Protein AF-0000000075026461 (afdb_homodimer)

Radius of gyration: 33.78 Å; Cα contacts (8 Å, |Δi|>4): 461; chains: 2; bounding box: 53×105×86 Å

Nearest PDB structures (foldseek):
  4apf-assembly1_A-2  TM=8.286E-01  e=4.156E-04  Homo sapiens
  8h37-assembly1_N  TM=7.147E-01  e=1.241E-04  Homo sapiens
  8h37-assembly1_P  TM=7.151E-01  e=2.217E-04  Homo sapiens
  8h37-assembly1_A  TM=6.969E-01  e=3.263E-04  Homo sapiens
  8h3r-assembly1_B  TM=7.555E-01  e=1.204E-03  Homo sapiens

Foldseek 3Di:
DPQCVVQVVVVPVVSNVVVLVVCLVPDALQCLLVQLQVCVVSVPVVSNVSSLVRCLVVVPSNLPHPSNLVHALVSLLVNLQALSHDDDLLVVVVSLLVSLQSVCVVVVHPDDLVSSLVRNPCVVLSRQLLQDAPVSCVVGVLPSSNDDPVLSVLSNQQRPDPPRDDHSHDNDHRDPPPDPPPCPVVPPPPVPDDDPDDDDDPDPPDD/DPQCVVQVVVVPVVSNVVVLVVCLVVDALQCLLVQLQVCVVSVPVVSNVSSLVRCLVVVVNNLPHPSNLVHALVSLLVNLQALSHDDDLLVVVVSLLVSLQSVCVVVVHDDDLVSSLVRNPCVVLSRQLLQDAPVSCVVGVLPSSNDDPVLSVLSNQQRPDPPRDDHSHDNDHRDPPPPPPPCPVVPPPPPDDDDPDDDDDDPPPDD

Secondary structure (DSSP, 8-state):
-HHHHHHHHTT-HHHHHHHHHHHHHT--GGGHHHHHHHHHHTT-HHHHHHHHHHHHHTHHHHHHSGGGGGS-HHHHHHHHT-S---S-HHHHHHHHHHHHHHHHHHTT----HHHHHHHHGGGGGGS-GGGS-HHHHHHTHHHHS-S-HHHHHHHHHHHHSSSPPP-SS--S-S-------------S-------------------/-HHHHHHHHTT-HHHHHHHHHHHHHT--GGGHHHHHHHHHHTT-HHHHHHHHHHHHHTHHHHHHSGGGGGS-HHHHHHHHT-S---S-HHHHHHHHHHHHHHHHHHTT----HHHHHHHHGGGGGGS-GGGS-HHHHHHTHHHHS-S-HHHHHHHHHHHHSSSPPP-SS--S-S-------------TT------------------

Solvent-accessible surface area (backbone atoms only — not comparable to full-atom values): 23707 Å² total; per-residue (Å²): 120,62,60,57,51,53,21,54,74,60,67,33,64,71,47,36,52,51,38,53,50,51,51,59,72,66,62,40,38,60,46,21,50,49,50,28,51,48,18,61,74,68,70,31,66,66,58,27,51,51,23,52,51,43,32,32,77,33,28,62,55,22,60,70,23,78,35,42,47,72,53,51,72,69,57,50,39,59,56,50,68,45,40,55,47,61,67,57,52,60,58,52,49,52,51,52,51,51,27,24,49,46,46,26,54,75,69,74,40,73,84,40,42,68,47,34,38,59,72,38,50,73,50,59,58,51,47,35,65,74,70,39,52,68,56,51,37,43,68,38,59,62,67,57,56,54,56,53,48,60,57,44,43,47,52,50,37,33,71,58,33,84,79,58,52,87,67,93,49,46,69,73,79,47,52,81,65,82,70,76,76,79,70,69,71,74,69,64,78,63,73,79,72,84,76,85,78,85,81,87,83,81,81,78,78,80,126,122,61,60,58,51,52,21,53,74,61,67,34,64,69,48,36,52,50,39,52,51,52,51,60,72,67,61,41,39,60,47,23,49,50,50,28,51,50,18,60,75,68,70,32,64,68,59,26,50,50,24,52,52,44,32,31,77,32,28,62,54,22,61,70,22,78,35,42,48,71,53,51,69,68,58,49,38,59,58,50,67,46,41,56,48,62,68,56,52,61,58,51,49,53,51,50,51,52,28,24,50,45,45,26,54,75,68,74,40,74,86,41,43,68,47,33,37,59,74,40,52,72,50,61,58,50,46,35,65,73,70,40,54,68,56,52,37,42,68,38,59,62,64,57,56,53,56,52,47,62,57,43,42,48,51,51,34,32,72,58,34,85,79,57,53,86,68,96,48,47,69,73,80,47,53,80,65,80,70,75,74,78,70,69,72,70,70,62,77,66,67,74,81,76,76,85,78,86,80,88,82,81,81,79,76,82,126

InterPro domains:
  IPR011333 SKP1/BTB/POZ domain superfamily [G3DSA:3.30.710.10] (1-55)
  IPR011705 BTB/Kelch-associated [PF07707] (35-135)
  IPR011705 BTB/Kelch-associated [SM00875] (32-140)
  IPR038648 PHR domain superfamily [G3DSA:2.60.120.820] (168-206)

Structure (mmCIF, N/CA/C/O backbone):
data_AF-0000000075026461-model_v1
#
loop_
_entity.id
_entity.type
_entity.pdbx_description
1 polymer 'BTB/POZ domain-containing protein 1'
#
loop_
_atom_site.group_PDB
_atom_site.id
_atom_site.type_symbol
_atom_site.label_atom_id
_atom_site.label_alt_id
_atom_site.label_comp_id
_atom_site.label_asym_id
_atom_site.label_entity_id
_atom_site.label_seq_id
_atom_site.pdbx_PDB_ins_code
_atom_site.Cartn_x
_atom_site.Cartn_y
_atom_site.Cartn_z
_atom_site.occupancy
_atom_site.B_iso_or_equiv
_atom_site.auth_seq_id
_atom_site.auth_comp_id
_atom_site.auth_asym_id
_atom_site.auth_atom_id
_atom_site.pdbx_PDB_model_num
ATOM 1 N N . MET A 1 1 ? 8.914 41.125 18.234 1 38.5 1 MET A N 1
ATOM 2 C CA . MET A 1 1 ? 8.891 40.094 19.281 1 38.5 1 MET A CA 1
ATOM 3 C C . MET A 1 1 ? 8.852 40.719 20.672 1 38.5 1 MET A C 1
ATOM 5 O O . MET A 1 1 ? 8.117 40.281 21.547 1 38.5 1 MET A O 1
ATOM 9 N N . THR A 1 2 ? 9.547 41.844 20.594 1 46.84 2 THR A N 1
ATOM 10 C CA . THR A 1 2 ? 9.906 42.469 21.875 1 46.84 2 THR A CA 1
ATOM 11 C C . THR A 1 2 ? 8.711 43.219 22.453 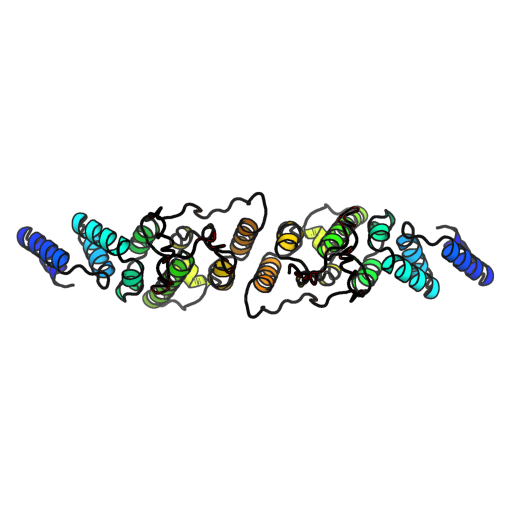1 46.84 2 THR A C 1
ATOM 13 O O . THR A 1 2 ? 8.609 43.375 23.688 1 46.84 2 THR A O 1
ATOM 16 N N . THR A 1 3 ? 7.875 43.469 21.469 1 51.62 3 THR A N 1
ATOM 17 C CA . THR A 1 3 ? 6.957 44.5 21.969 1 51.62 3 THR A CA 1
ATOM 18 C C . THR A 1 3 ? 5.895 43.875 22.875 1 51.62 3 THR A C 1
ATOM 20 O O . THR A 1 3 ? 5.586 44.406 23.938 1 51.62 3 THR A O 1
ATOM 23 N N . LEU A 1 4 ? 5.391 42.719 22.516 1 53.72 4 LEU A N 1
ATOM 24 C CA . LEU A 1 4 ? 4.312 42.188 23.328 1 53.72 4 LEU A CA 1
ATOM 25 C C . LEU A 1 4 ? 4.855 41.656 24.656 1 53.72 4 LEU A C 1
ATOM 27 O O . LEU A 1 4 ? 4.227 41.844 25.703 1 53.72 4 LEU A O 1
ATOM 31 N N . TYR A 1 5 ? 6.078 41.188 24.578 1 53.22 5 TYR A N 1
ATOM 32 C CA . TYR A 1 5 ? 6.715 40.719 25.812 1 53.22 5 TYR A CA 1
ATOM 33 C C . TYR A 1 5 ? 6.895 41.875 26.797 1 53.22 5 TYR A C 1
ATOM 35 O O . TYR A 1 5 ? 6.605 41.719 27.984 1 53.22 5 TYR A O 1
ATOM 43 N N . THR A 1 6 ? 7.379 42.844 26.219 1 51.94 6 THR A N 1
ATOM 44 C CA . THR A 1 6 ? 7.656 44 27.094 1 51.94 6 THR A CA 1
ATOM 45 C C . THR A 1 6 ? 6.367 44.562 27.672 1 51.94 6 THR A C 1
ATOM 47 O O . THR A 1 6 ? 6.332 44.969 28.828 1 51.94 6 THR A O 1
ATOM 50 N N . ALA A 1 7 ? 5.375 44.531 26.875 1 51.88 7 ALA A N 1
ATOM 51 C CA . ALA A 1 7 ? 4.109 45.094 27.344 1 51.88 7 ALA A CA 1
ATOM 52 C C . ALA A 1 7 ? 3.477 44.219 28.422 1 51.88 7 ALA A C 1
ATOM 54 O O . ALA A 1 7 ? 2.889 44.75 29.375 1 51.88 7 ALA A O 1
ATOM 55 N N . LYS A 1 8 ? 3.602 42.938 28.312 1 55.69 8 LYS A N 1
ATOM 56 C CA . LYS A 1 8 ? 3.045 42.031 29.328 1 55.69 8 LYS A CA 1
ATOM 57 C C . LYS A 1 8 ? 3.912 42.031 30.578 1 55.69 8 LYS A C 1
ATOM 59 O O . LYS A 1 8 ? 3.393 41.969 31.703 1 55.69 8 LYS A O 1
ATOM 64 N N . LYS A 1 9 ? 5.215 42.062 30.375 1 51.88 9 LYS A N 1
ATOM 65 C CA . LYS A 1 9 ? 6.094 42.062 31.547 1 51.88 9 LYS A CA 1
ATOM 66 C C . LYS A 1 9 ? 5.777 43.25 32.469 1 51.88 9 LYS A C 1
ATOM 68 O O . LYS A 1 9 ? 5.809 43.125 33.688 1 51.88 9 LYS A O 1
ATOM 73 N N . TYR A 1 10 ? 5.438 44.219 31.812 1 54.53 10 TYR A N 1
ATOM 74 C CA . TYR A 1 10 ? 5.234 45.375 32.688 1 54.53 10 TYR A CA 1
ATOM 75 C C . TYR A 1 10 ? 3.754 45.594 32.969 1 54.53 10 TYR A C 1
ATOM 77 O O . TYR A 1 10 ? 3.369 46.625 33.562 1 54.53 10 TYR A O 1
ATOM 85 N N . ALA A 1 11 ? 2.959 44.469 32.781 1 54 11 ALA A N 1
ATOM 86 C CA . ALA A 1 11 ? 1.57 44.438 33.25 1 54 11 ALA A CA 1
ATOM 87 C C . ALA A 1 11 ? 0.865 45.75 32.969 1 54 11 ALA A C 1
ATOM 89 O O . ALA A 1 11 ? 0.147 46.281 33.844 1 54 11 ALA A O 1
ATOM 90 N N . VAL A 1 12 ? 1.382 46.406 32.062 1 56.22 12 VAL A N 1
ATOM 91 C CA . VAL A 1 12 ? 0.63 47.656 31.812 1 56.22 12 VAL A CA 1
ATOM 92 C C . VAL A 1 12 ? -0.451 47.406 30.766 1 56.22 12 VAL A C 1
ATOM 94 O O . VAL A 1 12 ? -0.154 47.281 29.578 1 56.22 12 VAL A O 1
ATOM 97 N N . PRO A 1 13 ? -1.669 47.156 31.266 1 60.06 13 PRO A N 1
ATOM 98 C CA . PRO A 1 13 ? -2.807 46.781 30.422 1 60.06 13 PRO A CA 1
ATOM 99 C C . PRO A 1 13 ? -2.924 47.688 29.188 1 60.06 13 PRO A C 1
ATOM 101 O O . PRO A 1 13 ? -3.23 47.188 28.094 1 60.06 13 PRO A O 1
ATOM 104 N N . ALA A 1 14 ? -2.715 48.969 29.438 1 62.19 14 ALA A N 1
ATOM 105 C CA . ALA A 1 14 ? -2.844 49.906 28.328 1 62.19 14 ALA A CA 1
ATOM 106 C C . ALA A 1 14 ? -1.801 49.625 27.25 1 62.19 14 ALA A C 1
ATOM 108 O O . ALA A 1 14 ? -2.1 49.688 26.062 1 62.19 14 ALA A O 1
ATOM 109 N N . LEU A 1 15 ? -0.64 49.219 27.656 1 62.28 15 LEU A N 1
ATOM 110 C CA . LEU A 1 15 ? 0.425 48.938 26.703 1 62.28 15 LEU A CA 1
ATOM 111 C C . LEU A 1 15 ? 0.16 47.625 25.969 1 62.28 15 LEU A C 1
ATOM 113 O O . LEU A 1 15 ? 0.442 47.5 24.781 1 62.28 15 LEU A O 1
ATOM 117 N N . GLU A 1 16 ? -0.492 46.781 26.766 1 66.19 16 GLU A N 1
ATOM 118 C CA . GLU A 1 16 ? -0.853 45.531 26.156 1 66.19 16 GLU A CA 1
ATOM 119 C C . GLU A 1 16 ? -1.879 45.719 25.047 1 66.19 16 GLU A C 1
ATOM 121 O O . GLU A 1 16 ? -1.756 45.125 23.969 1 66.19 16 GLU A O 1
ATOM 126 N N . ALA A 1 17 ? -2.809 46.531 25.391 1 70.62 17 ALA A N 1
ATOM 127 C CA . ALA A 1 17 ? -3.859 46.781 24.406 1 70.62 17 ALA A CA 1
ATOM 128 C C . ALA A 1 17 ? -3.291 47.469 23.156 1 70.62 17 ALA A C 1
ATOM 130 O O . ALA A 1 17 ? -3.688 47.125 22.031 1 70.62 17 ALA A O 1
ATOM 131 N N . HIS A 1 18 ? -2.396 48.375 23.406 1 75.5 18 HIS A N 1
ATOM 132 C CA . HIS A 1 18 ? -1.781 49.062 22.266 1 75.5 18 HIS A CA 1
ATOM 133 C C . HIS A 1 18 ? -0.932 48.094 21.438 1 75.5 18 HIS A C 1
ATOM 135 O O . HIS A 1 18 ? -0.903 48.188 20.219 1 75.5 18 HIS A O 1
ATOM 141 N N . CYS A 1 19 ? -0.307 47.188 22.125 1 73.25 19 CYS A N 1
ATOM 142 C CA . CYS A 1 19 ? 0.52 46.219 21.406 1 73.25 19 CYS A CA 1
ATOM 143 C C . CYS A 1 19 ? -0.338 45.312 20.562 1 73.25 19 CYS A C 1
ATOM 145 O O . CYS A 1 19 ? -0.016 45.031 19.406 1 73.25 19 CYS A O 1
ATOM 147 N N . VAL A 1 20 ? -1.406 44.875 21.156 1 77.75 20 VAL A N 1
ATOM 148 C CA . VAL A 1 20 ? -2.318 43.969 20.438 1 77.75 20 VAL A CA 1
ATOM 149 C C . VAL A 1 20 ? -2.898 44.688 19.219 1 77.75 20 VAL A C 1
ATOM 151 O O . VAL A 1 20 ? -3.021 44.125 18.141 1 77.75 20 VAL A O 1
ATOM 154 N N . GLU A 1 21 ? -3.166 45.938 19.406 1 79.06 21 GLU A N 1
ATOM 155 C CA . GLU A 1 21 ? -3.689 46.75 18.312 1 79.06 21 GLU A CA 1
ATOM 156 C C . GLU A 1 21 ? -2.648 46.906 17.203 1 79.06 21 GLU A C 1
ATOM 158 O O . GLU A 1 21 ? -2.975 46.844 16.016 1 79.06 21 GLU A O 1
ATOM 163 N N . PHE A 1 22 ? -1.485 47.188 17.656 1 77.75 22 PHE A N 1
ATOM 164 C CA . PHE A 1 22 ? -0.405 47.344 16.688 1 77.75 22 PHE A CA 1
ATOM 165 C C . PHE A 1 22 ? -0.201 46.031 15.906 1 77.75 22 PHE A C 1
ATOM 167 O O . PHE A 1 22 ? -0.095 46.062 14.68 1 77.75 22 PHE A O 1
ATOM 174 N N . LEU A 1 23 ? -0.16 44.969 16.609 1 80.5 23 LEU A N 1
ATOM 175 C CA . LEU A 1 23 ? 0.076 43.656 15.992 1 80.5 23 LEU A CA 1
ATOM 176 C C . LEU A 1 23 ? -1.069 43.281 15.055 1 80.5 23 LEU A C 1
ATOM 178 O O . LEU A 1 23 ? -0.841 42.75 13.984 1 80.5 23 LEU A O 1
ATOM 182 N N . THR A 1 24 ? -2.221 43.688 15.391 1 82 24 THR A N 1
ATOM 183 C CA . THR A 1 24 ? -3.395 43.406 14.57 1 82 24 THR A CA 1
ATOM 184 C C . THR A 1 24 ? -3.34 44.156 13.266 1 82 24 THR A C 1
ATOM 186 O O . THR A 1 24 ? -3.693 43.656 12.203 1 82 24 THR A O 1
ATOM 189 N N . LYS A 1 25 ? -2.795 45.375 13.375 1 86.12 25 LYS A N 1
ATOM 190 C CA . LYS A 1 25 ? -2.713 46.219 12.195 1 86.12 25 LYS A CA 1
ATOM 191 C C . LYS A 1 25 ? -1.649 45.719 11.227 1 86.12 25 LYS A C 1
ATOM 193 O O . LYS A 1 25 ? -1.73 45.969 10.023 1 86.12 25 LYS A O 1
ATOM 198 N N . HIS A 1 26 ? -0.71 45.031 11.68 1 89.38 26 HIS A N 1
ATOM 199 C CA . HIS A 1 26 ? 0.407 44.594 10.844 1 89.38 26 HIS A CA 1
ATOM 200 C C . HIS A 1 26 ? 0.315 43.094 10.539 1 89.38 26 HIS A C 1
ATOM 202 O O . HIS A 1 26 ? 1.262 42.5 10.008 1 89.38 26 HIS A O 1
ATOM 208 N N . LEU A 1 27 ? -0.777 42.531 10.898 1 92.62 27 LEU A N 1
ATOM 209 C CA . LEU A 1 27 ? -0.976 41.094 10.672 1 92.62 27 LEU A CA 1
ATOM 210 C C . LEU A 1 27 ? -1.108 40.781 9.188 1 92.62 27 LEU A C 1
ATOM 212 O O . LEU A 1 27 ? -1.891 41.438 8.484 1 92.62 27 LEU A O 1
ATOM 216 N N . ARG A 1 28 ? -0.197 39.969 8.688 1 93.88 28 ARG A N 1
ATOM 217 C CA . ARG A 1 28 ? -0.165 39.469 7.32 1 93.88 28 ARG A CA 1
ATOM 218 C C . ARG A 1 28 ? 0.025 37.938 7.297 1 93.88 28 ARG A C 1
ATOM 220 O O . ARG A 1 28 ? 0.338 37.344 8.32 1 93.88 28 ARG A O 1
ATOM 227 N N . ALA A 1 29 ? -0.161 37.438 6.176 1 94.81 29 ALA A N 1
ATOM 228 C CA . ALA A 1 29 ? -0.023 36 6.027 1 94.81 29 ALA A CA 1
ATOM 229 C C . ALA A 1 29 ? 1.386 35.531 6.398 1 94.81 29 ALA A C 1
ATOM 231 O O . ALA A 1 29 ? 1.562 34.469 7.012 1 94.81 29 ALA A O 1
ATOM 232 N N . ASP A 1 30 ? 2.373 36.25 6.086 1 95.19 30 ASP A N 1
ATOM 233 C CA . ASP A 1 30 ? 3.762 35.844 6.234 1 95.19 30 ASP A CA 1
ATOM 234 C C . ASP A 1 30 ? 4.219 35.969 7.688 1 95.19 30 ASP A C 1
ATOM 236 O O . ASP A 1 30 ? 5.262 35.406 8.062 1 95.19 30 ASP A O 1
ATOM 240 N N . ASN A 1 31 ? 3.451 36.688 8.508 1 94.69 31 ASN A N 1
ATOM 241 C CA . ASN A 1 31 ? 3.848 36.812 9.914 1 94.69 31 ASN A CA 1
ATOM 242 C C . ASN A 1 31 ? 2.785 36.219 10.836 1 94.69 31 ASN A C 1
ATOM 244 O O . ASN A 1 31 ? 2.895 36.312 12.062 1 94.69 31 ASN A O 1
ATOM 248 N N . ALA A 1 32 ? 1.819 35.625 10.312 1 96.25 32 ALA A N 1
ATOM 249 C CA . ALA A 1 32 ? 0.659 35.156 11.062 1 96.25 32 ALA A CA 1
ATOM 250 C C . ALA A 1 32 ? 1.058 34.062 12.07 1 96.25 32 ALA A C 1
ATOM 252 O O . ALA A 1 32 ? 0.605 34.094 13.219 1 96.25 32 ALA A O 1
ATOM 253 N N . PHE A 1 33 ? 1.897 33.156 11.711 1 96.81 33 PHE A N 1
ATOM 254 C CA . PHE A 1 33 ? 2.295 32.094 12.625 1 96.81 33 PHE A CA 1
ATOM 255 C C . PHE A 1 33 ? 3.137 32.625 13.766 1 96.81 33 PHE A C 1
ATOM 257 O O . PHE A 1 33 ? 3.02 32.188 14.906 1 96.81 33 PHE A O 1
ATOM 264 N N . MET A 1 34 ? 3.982 33.625 13.492 1 93.44 34 MET A N 1
ATOM 265 C CA . MET A 1 34 ? 4.773 34.281 14.539 1 93.44 34 MET A CA 1
ATOM 266 C C . MET A 1 34 ? 3.869 34.938 15.562 1 93.44 34 MET A C 1
ATOM 268 O O . MET A 1 34 ? 4.043 34.781 16.766 1 93.44 34 MET A O 1
ATOM 272 N N . LEU A 1 35 ? 2.926 35.656 15.062 1 93.69 35 LEU A N 1
ATOM 273 C CA . LEU A 1 35 ? 2.004 36.375 15.93 1 93.69 35 LEU A CA 1
ATOM 274 C C . LEU A 1 35 ? 1.093 35.406 16.688 1 93.69 35 LEU A C 1
ATOM 276 O O . LEU A 1 35 ? 0.725 35.656 17.828 1 93.69 35 LEU A O 1
ATOM 280 N N . LEU A 1 36 ? 0.705 34.312 16.031 1 94.62 36 LEU A N 1
ATOM 281 C CA . LEU A 1 36 ? -0.092 33.281 16.703 1 94.62 36 LEU A CA 1
ATOM 282 C C . LEU A 1 36 ? 0.655 32.719 17.891 1 94.62 36 LEU A C 1
ATOM 284 O O . LEU A 1 36 ? 0.08 32.562 18.969 1 94.62 36 LEU A O 1
ATOM 288 N N . THR A 1 37 ? 1.922 32.438 17.688 1 92.69 37 THR A N 1
ATOM 289 C CA . THR A 1 37 ? 2.748 31.922 18.766 1 92.69 37 THR A CA 1
ATOM 290 C C . THR A 1 37 ? 2.797 32.906 19.922 1 92.69 37 THR A C 1
ATOM 292 O O . THR A 1 37 ? 2.641 32.531 21.094 1 92.69 37 THR A O 1
ATOM 295 N N . GLN A 1 38 ? 2.963 34.188 19.609 1 87.44 38 GLN A N 1
ATOM 296 C CA . GLN A 1 38 ? 3.01 35.219 20.625 1 87.44 38 GLN A CA 1
ATOM 297 C C . GLN A 1 38 ? 1.666 35.344 21.328 1 87.44 38 GLN A C 1
ATOM 299 O O . GLN A 1 38 ? 1.619 35.5 22.547 1 87.44 38 GLN A O 1
ATOM 304 N N . ALA A 1 39 ? 0.664 35.312 20.562 1 90.56 39 ALA A N 1
ATOM 305 C CA . ALA A 1 39 ? -0.678 35.438 21.125 1 90.56 39 ALA A CA 1
ATOM 306 C C . ALA A 1 39 ? -0.96 34.281 22.109 1 90.56 39 ALA A C 1
ATOM 308 O O . ALA A 1 39 ? -1.572 34.531 23.172 1 90.56 39 ALA A O 1
ATOM 309 N N . ARG A 1 40 ? -0.529 33.062 21.781 1 90.19 40 ARG A N 1
ATOM 310 C CA . ARG A 1 40 ? -0.738 31.922 22.641 1 90.19 40 ARG A CA 1
ATOM 311 C C . ARG A 1 40 ? 0.157 31.984 23.875 1 90.19 40 ARG A C 1
ATOM 313 O O . ARG A 1 40 ? -0.276 31.672 24.984 1 90.19 40 ARG A O 1
ATOM 320 N N . LEU A 1 41 ? 1.388 32.469 23.719 1 85.31 41 LEU A N 1
ATOM 321 C CA . LEU A 1 41 ? 2.338 32.594 24.812 1 85.31 41 LEU A CA 1
ATOM 322 C C . LEU A 1 41 ? 1.863 33.625 25.828 1 85.31 41 LEU A C 1
ATOM 324 O O . LEU A 1 41 ? 2.037 33.438 27.031 1 85.31 41 LEU A O 1
ATOM 328 N N . PHE A 1 42 ? 1.202 34.656 25.359 1 82.31 42 PHE A N 1
ATOM 329 C CA . PHE A 1 42 ? 0.815 35.75 26.234 1 82.31 42 PHE A CA 1
ATOM 330 C C . PHE A 1 42 ? -0.671 35.688 26.562 1 82.31 42 PHE A C 1
ATOM 332 O O . PHE A 1 42 ? -1.235 36.625 27.109 1 82.31 42 PHE A O 1
ATOM 339 N N . ASP A 1 43 ? -1.336 34.562 26.156 1 87.25 43 ASP A N 1
ATOM 340 C CA . ASP A 1 43 ? -2.736 34.312 26.484 1 87.25 43 ASP A CA 1
ATOM 341 C C . ASP A 1 43 ? -3.629 35.469 25.969 1 87.25 43 ASP A C 1
ATOM 343 O O . ASP A 1 43 ? -4.395 36.031 26.734 1 87.25 43 ASP A O 1
ATOM 347 N N . GLU A 1 44 ? -3.385 35.781 24.734 1 87 44 GLU A N 1
ATOM 348 C CA . GLU A 1 44 ? -4.215 36.75 24.031 1 87 44 GLU A CA 1
ATOM 349 C C . GLU A 1 44 ? -5.133 36.062 23.031 1 87 44 GLU A C 1
ATOM 351 O O . GLU A 1 44 ? -4.828 36 21.828 1 87 44 GLU A O 1
ATOM 356 N N . PRO A 1 45 ? -6.305 35.656 23.484 1 90.94 45 PRO A N 1
ATOM 357 C CA . PRO A 1 45 ? -7.18 34.844 22.641 1 90.94 45 PRO A CA 1
ATOM 358 C C . PRO A 1 45 ? -7.707 35.594 21.438 1 90.94 45 PRO A C 1
ATOM 360 O O . PRO A 1 45 ? -7.906 35 20.375 1 90.94 45 PRO A O 1
ATOM 363 N N . GLN A 1 46 ? -7.938 36.844 21.578 1 89.94 46 GLN A N 1
ATOM 364 C CA . GLN A 1 46 ? -8.469 37.625 20.453 1 89.94 46 GLN A CA 1
ATOM 365 C C . GLN A 1 46 ? -7.445 37.719 19.328 1 89.94 46 GLN A C 1
ATOM 367 O O . GLN A 1 46 ? -7.797 37.562 18.156 1 89.94 46 GLN A O 1
ATOM 372 N N . LEU A 1 47 ? -6.266 38.062 19.688 1 90.31 47 LEU A N 1
ATOM 373 C CA . LEU A 1 47 ? -5.199 38.125 18.688 1 90.31 47 LEU A CA 1
ATOM 374 C C . LEU A 1 47 ? -4.984 36.75 18.047 1 90.31 47 LEU A C 1
ATOM 376 O O . LEU A 1 47 ? -4.773 36.656 16.844 1 90.31 47 LEU A O 1
ATOM 380 N N . ALA A 1 48 ? -5.02 35.719 18.891 1 94.62 48 ALA A N 1
ATOM 381 C CA . ALA A 1 48 ? -4.863 34.344 18.375 1 94.62 48 ALA A CA 1
ATOM 382 C C . ALA A 1 48 ? -5.93 34.031 17.344 1 94.62 48 ALA A C 1
ATOM 384 O O . ALA A 1 48 ? -5.633 33.469 16.297 1 94.62 48 ALA A O 1
ATOM 385 N N . SER A 1 49 ? -7.102 34.375 17.656 1 94.81 49 SER A N 1
ATOM 386 C CA . SER A 1 49 ? -8.211 34.125 16.75 1 94.81 49 SER A CA 1
ATOM 387 C C . SER A 1 49 ? -8.023 34.875 15.43 1 94.81 49 SER A C 1
ATOM 389 O O . SER A 1 49 ? -8.305 34.312 14.359 1 94.81 49 SER A O 1
ATOM 391 N N . LEU A 1 50 ? -7.543 36.094 15.523 1 93.81 50 LEU A N 1
ATOM 392 C CA . LEU A 1 50 ? -7.293 36.875 14.32 1 93.81 50 LEU A CA 1
ATOM 393 C C . LEU A 1 50 ? -6.199 36.219 13.477 1 93.81 50 LEU A C 1
ATOM 395 O O . LEU A 1 50 ? -6.281 36.219 12.25 1 93.81 50 LEU A O 1
ATOM 399 N N . CYS A 1 51 ? -5.207 35.75 14.102 1 96.06 51 CYS A N 1
ATOM 400 C CA . CYS A 1 51 ? -4.125 35.094 13.391 1 96.06 51 CYS A CA 1
ATOM 401 C C . CYS A 1 51 ? -4.625 33.844 12.68 1 96.06 51 CYS A C 1
ATOM 403 O O . CYS A 1 51 ? -4.305 33.594 11.516 1 96.06 51 CYS A O 1
ATOM 405 N N . LEU A 1 52 ? -5.434 33.031 13.359 1 96.06 52 LEU A N 1
ATOM 406 C CA . LEU A 1 52 ? -5.984 31.812 12.781 1 96.06 52 LEU A CA 1
ATOM 407 C C . LEU A 1 52 ? -6.883 32.125 11.594 1 96.06 52 LEU A C 1
ATOM 409 O O . LEU A 1 52 ? -6.844 31.438 10.578 1 96.06 52 LEU A O 1
ATOM 413 N N . ASP A 1 53 ? -7.645 33.156 11.688 1 94.62 53 ASP A N 1
ATOM 414 C CA . ASP A 1 53 ? -8.492 33.594 10.586 1 94.62 53 ASP A CA 1
ATOM 415 C C . ASP A 1 53 ? -7.66 34 9.367 1 94.62 53 ASP A C 1
ATOM 417 O O . ASP A 1 53 ? -8.031 33.719 8.234 1 94.62 53 ASP A O 1
ATOM 421 N N . THR A 1 54 ? -6.617 34.719 9.641 1 95.69 54 THR A N 1
ATOM 422 C CA . THR A 1 54 ? -5.727 35.125 8.562 1 95.69 54 THR A CA 1
ATOM 423 C C . THR A 1 54 ? -5.086 33.938 7.895 1 95.69 54 THR A C 1
ATOM 425 O O . THR A 1 54 ? -4.938 33.875 6.672 1 95.69 54 THR A O 1
ATOM 428 N N . ILE A 1 55 ? -4.719 32.938 8.656 1 96.44 55 ILE A N 1
ATOM 429 C CA . ILE A 1 55 ? -4.125 31.719 8.148 1 96.44 55 ILE A CA 1
ATOM 430 C C . ILE A 1 55 ? -5.141 30.969 7.273 1 96.44 55 ILE A C 1
ATOM 432 O O . ILE A 1 55 ? -4.797 30.469 6.203 1 96.44 55 ILE A O 1
ATOM 436 N N . ASP A 1 56 ? -6.375 30.938 7.688 1 95.38 56 ASP A N 1
ATOM 437 C CA . ASP A 1 56 ? -7.434 30.297 6.906 1 95.38 56 ASP A CA 1
ATOM 438 C C . ASP A 1 56 ? -7.582 30.969 5.539 1 95.38 56 ASP A C 1
ATOM 440 O O . ASP A 1 56 ? -7.75 30.297 4.527 1 95.38 56 ASP A O 1
ATOM 444 N N . LYS A 1 57 ? -7.547 32.281 5.508 1 93.31 57 LYS A N 1
ATOM 445 C CA . LYS A 1 57 ? -7.77 33.062 4.297 1 93.31 57 LYS A CA 1
ATOM 446 C C . LYS A 1 57 ? -6.59 32.938 3.334 1 93.31 57 LYS A C 1
ATOM 448 O O . LYS A 1 57 ? -6.766 33 2.115 1 93.31 57 LYS A O 1
ATOM 453 N N . SER A 1 58 ? -5.43 32.781 3.881 1 95.75 58 SER A N 1
ATOM 454 C CA . SER A 1 58 ? -4.203 32.719 3.094 1 95.75 58 SER A CA 1
ATOM 455 C C . SER A 1 58 ? -3.322 31.562 3.547 1 95.75 58 SER A C 1
ATOM 457 O O . SER A 1 58 ? -2.137 31.75 3.826 1 95.75 58 SER A O 1
ATOM 459 N N . THR A 1 59 ? -3.9 30.406 3.51 1 96.31 59 THR A N 1
ATOM 460 C CA . THR A 1 59 ? -3.275 29.219 4.098 1 96.31 59 THR A CA 1
ATOM 461 C C . THR A 1 59 ? -1.933 28.938 3.436 1 96.31 59 THR A C 1
ATOM 463 O O . THR A 1 59 ? -0.918 28.766 4.117 1 96.31 59 THR A O 1
ATOM 466 N N . MET A 1 60 ? -1.91 28.953 2.123 1 95.44 60 MET A N 1
ATOM 467 C CA . MET A 1 60 ? -0.712 28.578 1.379 1 95.44 60 MET A CA 1
ATOM 468 C C . MET A 1 60 ? 0.442 29.516 1.685 1 95.44 60 MET A C 1
ATOM 470 O O . MET A 1 60 ? 1.564 29.078 1.938 1 95.44 60 MET A O 1
ATOM 474 N N . ASP A 1 61 ? 0.148 30.781 1.715 1 96.5 61 ASP A N 1
ATOM 475 C CA . ASP A 1 61 ? 1.161 31.797 1.995 1 96.5 61 ASP A CA 1
ATOM 476 C C . ASP A 1 61 ? 1.67 31.688 3.43 1 96.5 61 ASP A C 1
ATOM 478 O O . ASP A 1 61 ? 2.869 31.812 3.682 1 96.5 61 ASP A O 1
ATOM 482 N N . ALA A 1 62 ? 0.782 31.484 4.305 1 97.31 62 ALA A N 1
ATOM 483 C CA . ALA A 1 62 ? 1.143 31.406 5.719 1 97.31 62 ALA A CA 1
ATOM 484 C C . ALA A 1 62 ? 2.035 30.188 5.98 1 97.31 62 ALA A C 1
ATOM 486 O O . ALA A 1 62 ? 3.055 30.297 6.664 1 97.31 62 ALA A O 1
ATOM 487 N N . ILE A 1 63 ? 1.702 29.078 5.375 1 97.12 63 ILE A N 1
ATOM 488 C CA . ILE A 1 63 ? 2.402 27.828 5.594 1 97.12 63 ILE A CA 1
ATOM 489 C C . ILE A 1 63 ? 3.775 27.875 4.922 1 97.12 63 ILE A C 1
ATOM 491 O O . ILE A 1 63 ? 4.738 27.281 5.422 1 97.12 63 ILE A O 1
ATOM 495 N N . SER A 1 64 ? 3.877 28.578 3.912 1 96.75 64 SER A N 1
ATOM 496 C CA . SER A 1 64 ? 5.137 28.688 3.182 1 96.75 64 SER A CA 1
ATOM 497 C C . SER A 1 64 ? 6.078 29.688 3.85 1 96.75 64 SER A C 1
ATOM 499 O O . SER A 1 64 ? 7.273 29.719 3.543 1 96.75 64 SER A O 1
ATOM 501 N N . ALA A 1 65 ? 5.543 30.469 4.691 1 95.5 65 ALA A N 1
ATOM 502 C CA . ALA A 1 65 ? 6.344 31.5 5.371 1 95.5 65 ALA A CA 1
ATOM 503 C C . ALA A 1 65 ? 7.289 30.859 6.387 1 95.5 65 ALA A C 1
ATOM 505 O O . ALA A 1 65 ? 7.035 29.75 6.875 1 95.5 65 ALA A O 1
ATOM 506 N N . GLU A 1 66 ? 8.344 31.531 6.781 1 91.5 66 GLU A N 1
ATOM 507 C CA . GLU A 1 66 ? 9.391 31.016 7.668 1 91.5 66 GLU A CA 1
ATOM 508 C C . GLU A 1 66 ? 8.852 30.766 9.07 1 91.5 66 GLU A C 1
ATOM 510 O O . GLU A 1 66 ? 9.32 29.859 9.766 1 91.5 66 GLU A O 1
ATOM 515 N N . GLY A 1 67 ? 7.879 31.453 9.438 1 94.38 67 GLY A N 1
ATOM 516 C CA . GLY A 1 67 ? 7.359 31.359 10.789 1 94.38 67 GLY A CA 1
ATOM 517 C C . GLY A 1 67 ? 6.656 30.047 11.07 1 94.38 67 GLY A C 1
ATOM 518 O O . GLY A 1 67 ? 6.477 29.672 12.234 1 94.38 67 GLY A O 1
ATOM 519 N N . PHE A 1 68 ? 6.34 29.312 10.062 1 97.5 68 PHE A N 1
ATOM 520 C CA . PHE A 1 68 ? 5.574 28.078 10.227 1 97.5 68 PHE A CA 1
ATOM 521 C C . PHE A 1 68 ? 6.395 27.031 10.969 1 97.5 68 PHE A C 1
ATOM 523 O O . PHE A 1 68 ? 5.898 26.391 11.898 1 97.5 68 PHE A O 1
ATOM 530 N N . THR A 1 69 ? 7.602 26.828 10.594 1 97.56 69 THR A N 1
ATOM 531 C CA . THR A 1 69 ? 8.422 25.75 11.141 1 97.56 69 THR A CA 1
ATOM 532 C C . THR A 1 69 ? 8.859 26.078 12.562 1 97.56 69 THR A C 1
ATOM 534 O O . THR A 1 69 ? 9.375 25.203 13.273 1 97.56 69 THR A O 1
ATOM 537 N N . ASP A 1 70 ? 8.547 27.312 13.086 1 96.06 70 ASP A N 1
ATOM 538 C CA . ASP A 1 70 ? 9.016 27.734 14.406 1 96.06 70 ASP A CA 1
ATOM 539 C C . ASP A 1 70 ? 7.957 27.5 15.477 1 96.06 70 ASP A C 1
ATOM 541 O O . ASP A 1 70 ? 8.219 27.656 16.672 1 96.06 70 ASP A O 1
ATOM 545 N N . ILE A 1 71 ? 6.871 27.062 15.039 1 96.62 71 ILE A N 1
ATOM 546 C CA . ILE A 1 71 ? 5.789 26.922 16.016 1 96.62 71 ILE A CA 1
ATOM 547 C C . ILE A 1 71 ? 5.961 25.625 16.797 1 96.62 71 ILE A C 1
ATOM 549 O O . ILE A 1 71 ? 6.672 24.719 16.359 1 96.62 71 ILE A O 1
ATOM 553 N N . ASP A 1 72 ? 5.355 25.641 17.969 1 95.88 72 ASP A N 1
ATOM 554 C CA . ASP A 1 72 ? 5.43 24.438 18.766 1 95.88 72 ASP A CA 1
ATOM 555 C C . ASP A 1 72 ? 4.363 23.422 18.344 1 95.88 72 ASP A C 1
ATOM 557 O O . ASP A 1 72 ? 3.502 23.734 17.516 1 95.88 72 ASP A O 1
ATOM 561 N N . ILE A 1 73 ? 4.441 22.25 18.906 1 97.44 73 ILE A N 1
ATOM 562 C CA . ILE A 1 73 ? 3.609 21.125 18.484 1 97.44 73 ILE A CA 1
ATOM 563 C C . ILE A 1 73 ? 2.146 21.422 18.812 1 97.44 73 ILE A C 1
ATOM 565 O O . ILE A 1 73 ? 1.249 21.047 18.047 1 97.44 73 ILE A O 1
ATOM 569 N N . ASP A 1 74 ? 1.921 22.094 19.922 1 96.19 74 ASP A N 1
ATOM 570 C CA . ASP A 1 74 ? 0.545 22.406 20.297 1 96.19 74 ASP A CA 1
ATOM 571 C C . ASP A 1 74 ? -0.095 23.359 19.297 1 96.19 74 ASP A C 1
ATOM 573 O O . ASP A 1 74 ? -1.264 23.203 18.938 1 96.19 74 ASP A O 1
ATOM 577 N N . THR A 1 75 ? 0.685 24.344 18.922 1 96.25 75 THR A N 1
ATOM 578 C CA . THR A 1 75 ? 0.199 25.297 17.938 1 96.25 75 THR A CA 1
ATOM 579 C C . THR A 1 75 ? -0.028 24.609 16.594 1 96.25 75 THR A C 1
ATOM 581 O O . THR A 1 75 ? -1.024 24.859 15.914 1 96.25 75 THR A O 1
ATOM 584 N N . LEU A 1 76 ? 0.905 23.734 16.203 1 97.88 76 LEU A N 1
ATOM 585 C CA . LEU A 1 76 ? 0.752 22.969 14.977 1 97.88 76 LEU A CA 1
ATOM 586 C C . LEU A 1 76 ? -0.548 22.172 14.984 1 97.88 76 LEU A C 1
ATOM 588 O O . LEU A 1 76 ? -1.316 22.219 14.023 1 97.88 76 LEU A O 1
ATOM 592 N N . CYS A 1 77 ? -0.807 21.516 16.047 1 97.5 77 CYS A N 1
ATOM 593 C CA . CYS A 1 77 ? -2.014 20.703 16.156 1 97.5 77 CYS A CA 1
ATOM 594 C C . CYS A 1 77 ? -3.264 21.578 16.078 1 97.5 77 CYS A C 1
ATOM 596 O O . CYS A 1 77 ? -4.246 21.188 15.438 1 97.5 77 CYS A O 1
ATOM 598 N N . ALA A 1 78 ? -3.201 22.719 16.719 1 94.5 78 ALA A N 1
ATOM 599 C CA . ALA A 1 78 ? -4.34 23.625 16.688 1 94.5 78 ALA A CA 1
ATOM 600 C C . ALA A 1 78 ? -4.66 24.047 15.25 1 94.5 78 ALA A C 1
ATOM 602 O O . ALA A 1 78 ? -5.832 24.156 14.883 1 94.5 78 ALA A O 1
ATOM 603 N N . VAL A 1 79 ? -3.637 24.25 14.508 1 96.62 79 VAL A N 1
ATOM 604 C CA . VAL A 1 79 ? -3.797 24.656 13.117 1 96.62 79 VAL A CA 1
ATOM 605 C C . VAL A 1 79 ? -4.344 23.484 12.297 1 96.62 79 VAL A C 1
ATOM 607 O O . VAL A 1 79 ? -5.285 23.656 11.516 1 96.62 79 VAL A O 1
ATOM 610 N N . LEU A 1 80 ? -3.791 22.266 12.492 1 97.38 80 LEU A N 1
ATOM 611 C CA . LEU A 1 80 ? -4.16 21.094 11.703 1 97.38 80 LEU A CA 1
ATOM 612 C C . LEU A 1 80 ? -5.594 20.672 12 1 97.38 80 LEU A C 1
ATOM 614 O O . LEU A 1 80 ? -6.25 20.062 11.156 1 97.38 80 LEU A O 1
ATOM 618 N N . GLU A 1 81 ? -6.117 21.016 13.125 1 96.25 81 GLU A N 1
ATOM 619 C CA . GLU A 1 81 ? -7.469 20.656 13.523 1 96.25 81 GLU A CA 1
ATOM 620 C C . GLU A 1 81 ? -8.516 21.516 12.82 1 96.25 81 GLU A C 1
ATOM 622 O O . GLU A 1 81 ? -9.703 21.188 12.836 1 96.25 81 GLU A O 1
ATOM 627 N N . ARG A 1 82 ? -8.078 22.547 12.297 1 95.5 82 ARG A N 1
ATOM 628 C CA . ARG A 1 82 ? -9.016 23.484 11.68 1 95.5 82 ARG A CA 1
ATOM 629 C C . ARG A 1 82 ? -9.625 22.875 10.414 1 95.5 82 ARG A C 1
ATOM 631 O O . ARG A 1 82 ? -8.914 22.297 9.594 1 95.5 82 ARG A O 1
ATOM 638 N N . ASP A 1 83 ? -10.875 23.062 10.188 1 95.69 83 ASP A N 1
ATOM 639 C CA . ASP A 1 83 ? -11.57 22.594 8.992 1 95.69 83 ASP A CA 1
ATOM 640 C C . ASP A 1 83 ? -11.555 23.656 7.898 1 95.69 83 ASP A C 1
ATOM 642 O O . ASP A 1 83 ? -12.016 23.422 6.781 1 95.69 83 ASP A O 1
ATOM 646 N N . THR A 1 84 ? -10.945 24.844 8.172 1 93.94 84 THR A N 1
ATOM 647 C CA . THR A 1 84 ? -11.086 26 7.301 1 93.94 84 THR A CA 1
ATOM 648 C C . THR A 1 84 ? -9.812 26.234 6.492 1 93.94 84 THR A C 1
ATOM 650 O O . THR A 1 84 ? -9.734 27.172 5.703 1 93.94 84 THR A O 1
ATOM 653 N N . LEU A 1 85 ? -8.867 25.328 6.73 1 95.44 85 LEU A N 1
ATOM 654 C CA . LEU A 1 85 ? -7.648 25.469 5.949 1 95.44 85 LEU A CA 1
ATOM 655 C C . LEU A 1 85 ? -7.926 25.266 4.465 1 95.44 85 LEU A C 1
ATOM 657 O O . LEU A 1 85 ? -8.617 24.312 4.086 1 95.44 85 LEU A O 1
ATOM 661 N N . SER A 1 86 ? -7.461 26.156 3.643 1 92.81 86 SER A N 1
ATOM 662 C CA . SER A 1 86 ? -7.629 26.062 2.195 1 92.81 86 SER A CA 1
ATOM 663 C C . SER A 1 86 ? -6.379 25.5 1.528 1 92.81 86 SER A C 1
ATOM 665 O O . SER A 1 86 ? -5.695 26.203 0.785 1 92.81 86 SER A O 1
ATOM 667 N N . ILE A 1 87 ? -6.109 24.266 1.688 1 94.5 87 ILE A N 1
ATOM 668 C CA . ILE A 1 87 ? -4.918 23.594 1.177 1 94.5 87 ILE A CA 1
ATOM 669 C C . ILE A 1 87 ? -5.219 22.125 0.946 1 94.5 87 ILE A C 1
ATOM 671 O O . ILE A 1 87 ? -6 21.516 1.684 1 94.5 87 ILE A O 1
ATOM 675 N N . ARG A 1 88 ? -4.605 21.547 -0.104 1 95 88 ARG A N 1
ATOM 676 C CA . ARG A 1 88 ? -4.695 20.094 -0.306 1 95 88 ARG A CA 1
ATOM 677 C C . ARG A 1 88 ? -3.939 19.344 0.785 1 95 88 ARG A C 1
ATOM 679 O O . ARG A 1 88 ? -2.865 19.781 1.214 1 95 88 ARG A O 1
ATOM 686 N N . GLU A 1 89 ? -4.457 18.234 1.1 1 97.19 89 GLU A N 1
ATOM 687 C CA . GLU A 1 89 ? -3.871 17.469 2.193 1 97.19 89 GLU A CA 1
ATOM 688 C C . GLU A 1 89 ? -2.451 17.016 1.856 1 97.19 89 GLU A C 1
ATOM 690 O O . GLU A 1 89 ? -1.6 16.922 2.742 1 97.19 89 GLU A O 1
ATOM 695 N N . SER A 1 90 ? -2.221 16.734 0.576 1 97.5 90 SER A N 1
ATOM 696 C CA . SER A 1 90 ? -0.881 16.328 0.166 1 97.5 90 SER A CA 1
ATOM 697 C C . SER A 1 90 ? 0.131 17.453 0.404 1 97.5 90 SER A C 1
ATOM 699 O O . SER A 1 90 ? 1.247 17.203 0.862 1 97.5 90 SER A O 1
ATOM 701 N N . ARG A 1 91 ? -0.23 18.688 0.162 1 97.31 91 ARG A N 1
ATOM 702 C CA . ARG A 1 91 ? 0.639 19.828 0.392 1 97.31 91 ARG A CA 1
ATOM 703 C C . ARG A 1 91 ? 0.814 20.094 1.884 1 97.31 91 ARG A C 1
ATOM 705 O O . ARG A 1 91 ? 1.908 20.438 2.334 1 97.31 91 ARG A O 1
ATOM 712 N N . LEU A 1 92 ? -0.302 20 2.527 1 97.69 92 LEU A N 1
ATOM 713 C CA . LEU A 1 92 ? -0.249 20.156 3.977 1 97.69 92 LEU A CA 1
ATOM 714 C C . LEU A 1 92 ? 0.729 19.156 4.594 1 97.69 92 LEU A C 1
ATOM 716 O O . LEU A 1 92 ? 1.502 19.516 5.488 1 97.69 92 LEU A O 1
ATOM 720 N N . PHE A 1 93 ? 0.704 17.906 4.098 1 98.38 93 PHE A N 1
A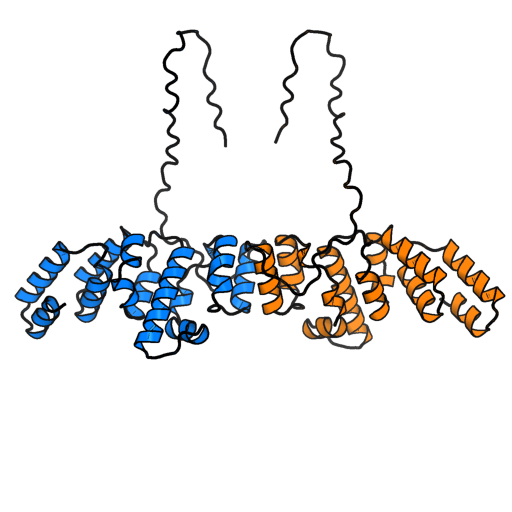TOM 721 C CA . PHE A 1 93 ? 1.623 16.875 4.578 1 98.38 93 PHE A CA 1
ATOM 722 C C . PHE A 1 93 ? 3.07 17.297 4.348 1 98.38 93 PHE A C 1
ATOM 724 O O . PHE A 1 93 ? 3.916 17.141 5.23 1 98.38 93 PHE A O 1
ATOM 731 N N . GLY A 1 94 ? 3.328 17.828 3.229 1 98 94 GLY A N 1
ATOM 732 C CA . GLY A 1 94 ? 4.668 18.312 2.949 1 98 94 GLY A CA 1
ATOM 733 C C . GLY A 1 94 ? 5.137 19.375 3.936 1 98 94 GLY A C 1
ATOM 734 O O . GLY A 1 94 ? 6.285 19.344 4.383 1 98 94 GLY A O 1
ATOM 735 N N . ALA A 1 95 ? 4.301 20.25 4.234 1 98 95 ALA A N 1
ATOM 736 C CA . ALA A 1 95 ? 4.621 21.312 5.184 1 98 95 ALA A CA 1
ATOM 737 C C . ALA A 1 95 ? 4.883 20.734 6.574 1 98 95 ALA A C 1
ATOM 739 O O . ALA A 1 95 ? 5.809 21.172 7.266 1 98 95 ALA A O 1
ATOM 740 N N . VAL A 1 96 ? 4.105 19.766 6.91 1 98.31 96 VAL A N 1
ATOM 741 C CA . VAL A 1 96 ? 4.227 19.141 8.219 1 98.31 96 VAL A CA 1
ATOM 742 C C . VAL A 1 96 ? 5.559 18.391 8.305 1 98.31 96 VAL A C 1
ATOM 744 O O . VAL A 1 96 ? 6.203 18.375 9.359 1 98.31 96 VAL A O 1
ATOM 747 N N . VAL A 1 97 ? 5.941 17.781 7.227 1 98.25 97 VAL A N 1
ATOM 748 C CA . VAL A 1 97 ? 7.23 17.094 7.191 1 98.25 97 VAL A CA 1
ATOM 749 C C . VAL A 1 97 ? 8.359 18.109 7.359 1 98.25 97 VAL A C 1
ATOM 751 O O . VAL A 1 97 ? 9.328 17.859 8.078 1 98.25 97 VAL A O 1
ATOM 754 N N . ARG A 1 98 ? 8.203 19.266 6.738 1 97.81 98 ARG A N 1
ATOM 755 C CA . ARG A 1 98 ? 9.172 20.344 6.914 1 97.81 98 ARG A CA 1
ATOM 756 C C . ARG A 1 98 ? 9.25 20.781 8.367 1 97.81 98 ARG A C 1
ATOM 758 O O . ARG A 1 98 ? 10.336 21.031 8.898 1 97.81 98 ARG A O 1
ATOM 765 N N . TRP A 1 99 ? 8.148 20.922 8.922 1 98.38 99 TRP A N 1
ATOM 766 C CA . TRP A 1 99 ? 8.086 21.281 10.336 1 98.38 99 TRP A CA 1
ATOM 767 C C . TRP A 1 99 ? 8.805 20.234 11.188 1 98.38 99 TRP A C 1
ATOM 769 O O . TRP A 1 99 ? 9.562 20.594 12.102 1 98.38 99 TRP A O 1
ATOM 779 N N . ALA A 1 100 ? 8.625 18.938 10.914 1 98.5 100 ALA A N 1
ATOM 780 C CA . ALA A 1 100 ? 9.234 17.859 11.672 1 98.5 100 ALA A CA 1
ATOM 781 C C . ALA A 1 100 ? 10.758 17.891 11.547 1 98.5 100 ALA A C 1
ATOM 783 O O . ALA A 1 100 ? 11.477 17.656 12.523 1 98.5 100 ALA A O 1
ATOM 784 N N . GLU A 1 101 ? 11.203 18.188 10.383 1 98.12 101 GLU A N 1
ATOM 785 C CA . GLU A 1 101 ? 12.641 18.297 10.172 1 98.12 101 GLU A CA 1
ATOM 786 C C . GLU A 1 101 ? 13.234 19.438 11.016 1 98.12 101 GLU A C 1
ATOM 788 O O . GLU A 1 101 ? 14.266 19.25 11.656 1 98.12 101 GLU A O 1
ATOM 793 N N . ALA A 1 102 ? 12.594 20.562 11.008 1 98 102 ALA A N 1
ATOM 794 C CA . ALA A 1 102 ? 13.039 21.703 11.797 1 98 102 ALA A CA 1
ATOM 795 C C . ALA A 1 102 ? 12.992 21.406 13.289 1 98 102 ALA A C 1
ATOM 797 O O . ALA A 1 102 ? 13.891 21.797 14.039 1 98 102 ALA A O 1
ATOM 798 N N . GLU A 1 103 ? 11.961 20.672 13.703 1 98.06 103 GLU A N 1
ATOM 799 C CA . GLU A 1 103 ? 11.805 20.312 15.109 1 98.06 103 GLU A CA 1
ATOM 800 C C . GLU A 1 103 ? 12.906 19.359 15.555 1 98.06 103 GLU A C 1
ATOM 802 O O . GLU A 1 103 ? 13.422 19.469 16.672 1 98.06 103 GLU A O 1
ATOM 807 N N . CYS A 1 104 ? 13.211 18.391 14.688 1 98.38 104 CYS A N 1
ATOM 808 C CA . CYS A 1 104 ? 14.32 17.5 14.992 1 98.38 104 CYS A CA 1
ATOM 809 C C . CYS A 1 104 ? 15.609 18.281 15.188 1 98.38 104 CYS A C 1
ATOM 811 O O . CYS A 1 104 ? 16.359 18.031 16.141 1 98.38 104 CYS A O 1
ATOM 813 N N . GLN A 1 105 ? 15.844 19.281 14.352 1 97.81 105 GLN A N 1
ATOM 814 C CA . GLN A 1 105 ? 17.031 20.109 14.469 1 97.81 105 GLN A CA 1
ATOM 815 C C . GLN A 1 105 ? 17 20.922 15.773 1 97.81 105 GLN A C 1
ATOM 817 O O . GLN A 1 105 ? 18.016 21.016 16.453 1 97.81 105 GLN A O 1
ATOM 822 N N . ARG A 1 106 ? 15.898 21.422 16.094 1 96.88 106 ARG A N 1
ATOM 823 C CA . ARG A 1 106 ? 15.734 22.219 17.312 1 96.88 106 ARG A CA 1
ATOM 824 C C . ARG A 1 106 ? 16.016 21.375 18.562 1 96.88 106 ARG A C 1
ATOM 826 O O . ARG A 1 106 ? 16.578 21.875 19.531 1 96.88 106 ARG A O 1
ATOM 833 N N . GLN A 1 107 ? 15.695 20.109 18.453 1 97.38 107 GLN A N 1
ATOM 834 C CA . GLN A 1 107 ? 15.891 19.203 19.578 1 97.38 107 GLN A CA 1
ATOM 835 C C . GLN A 1 107 ? 17.234 18.484 19.469 1 97.38 107 GLN A C 1
ATOM 837 O O . GLN A 1 107 ? 17.531 17.594 20.281 1 97.38 107 GLN A O 1
ATOM 842 N N . GLN A 1 108 ? 18.078 18.766 18.469 1 97.5 108 GLN A N 1
ATOM 843 C CA . GLN A 1 108 ? 19.391 18.156 18.25 1 97.5 108 GLN A CA 1
ATOM 844 C C . GLN A 1 108 ? 19.266 16.656 18.016 1 97.5 108 GLN A C 1
ATOM 846 O O . GLN A 1 108 ? 20.047 15.875 18.578 1 97.5 108 GLN A O 1
ATOM 851 N N . LEU A 1 109 ? 18.234 16.312 17.359 1 97.81 109 LEU A N 1
ATOM 852 C CA . LEU A 1 109 ? 18.031 14.922 16.938 1 97.81 109 LEU A CA 1
ATOM 853 C C . LEU A 1 109 ? 18.406 14.734 15.477 1 97.81 109 LEU A C 1
ATOM 855 O O . LEU A 1 109 ? 18.172 15.625 14.648 1 97.81 109 LEU A O 1
ATOM 859 N N . PRO A 1 110 ? 19.047 13.562 15.172 1 98 110 PRO A N 1
ATOM 860 C CA . PRO A 1 110 ? 19.234 13.281 13.742 1 98 110 PRO A CA 1
ATOM 861 C C . PRO A 1 110 ? 17.922 13.258 12.961 1 98 110 PRO A C 1
ATOM 863 O O . PRO A 1 110 ? 16.906 12.773 13.469 1 98 110 PRO A O 1
ATOM 866 N N . VAL A 1 111 ? 18 13.781 11.828 1 97.5 111 VAL A N 1
ATOM 867 C CA . VAL A 1 111 ? 16.812 13.82 10.992 1 97.5 111 VAL A CA 1
ATOM 868 C C . VAL A 1 111 ? 16.594 12.461 10.344 1 97.5 111 VAL A C 1
ATOM 870 O O . VAL A 1 111 ? 17.094 12.195 9.25 1 97.5 111 VAL A O 1
ATOM 873 N N . THR A 1 112 ? 15.898 11.562 10.953 1 97.44 112 THR A N 1
ATOM 874 C CA . THR A 1 112 ? 15.523 10.242 10.477 1 97.44 112 THR A CA 1
ATOM 875 C C . THR A 1 112 ? 14 10.102 10.414 1 97.44 112 THR A C 1
ATOM 877 O O . THR A 1 112 ? 13.273 10.914 10.992 1 97.44 112 THR A O 1
ATOM 880 N N . PHE A 1 113 ? 13.555 9.148 9.68 1 95.88 113 PHE A N 1
ATOM 881 C CA . PHE A 1 113 ? 12.125 8.914 9.562 1 95.88 113 PHE A CA 1
ATOM 882 C C . PHE A 1 113 ? 11.508 8.656 10.938 1 95.88 113 PHE A C 1
ATOM 884 O O . PHE A 1 113 ? 10.43 9.164 11.242 1 95.88 113 PHE A O 1
ATOM 891 N N . GLY A 1 114 ? 12.227 7.867 11.688 1 96.56 114 GLY A N 1
ATOM 892 C CA . GLY A 1 114 ? 11.75 7.551 13.023 1 96.56 114 GLY A CA 1
ATOM 893 C C . GLY A 1 114 ? 11.625 8.773 13.922 1 96.56 114 GLY A C 1
ATOM 894 O O . GLY A 1 114 ? 10.648 8.906 14.664 1 96.56 114 GLY A O 1
ATOM 895 N N . ASN A 1 115 ? 12.609 9.633 13.875 1 98.12 115 ASN A N 1
ATOM 896 C CA . ASN A 1 115 ? 12.594 10.828 14.703 1 98.12 115 ASN A CA 1
ATOM 897 C C . ASN A 1 115 ? 11.523 11.82 14.25 1 98.12 115 ASN A C 1
ATOM 899 O O . ASN A 1 115 ? 10.898 12.484 15.078 1 98.12 115 ASN A O 1
ATOM 903 N N . LYS A 1 116 ? 11.383 11.914 12.969 1 98 116 LYS A N 1
ATOM 904 C CA . LYS A 1 116 ? 10.312 12.766 12.453 1 98 116 LYS A CA 1
ATOM 905 C C . LYS A 1 116 ? 8.945 12.297 12.938 1 98 116 LYS A C 1
ATOM 907 O O . LYS A 1 116 ? 8.109 13.109 13.336 1 98 116 LYS A O 1
ATOM 912 N N . GLN A 1 117 ? 8.758 11 12.867 1 97.31 117 GLN A N 1
ATOM 913 C CA . GLN A 1 117 ? 7.512 10.43 13.367 1 97.31 117 GLN A CA 1
ATOM 914 C C . GLN A 1 117 ? 7.324 10.727 14.852 1 97.31 117 GLN A C 1
ATOM 916 O O . GLN A 1 117 ? 6.227 11.078 15.289 1 97.31 117 GLN A O 1
ATOM 921 N N . LYS A 1 118 ? 8.359 10.602 15.562 1 97.19 118 LYS A N 1
ATOM 922 C CA . LYS A 1 118 ? 8.328 10.82 17 1 97.19 118 LYS A CA 1
ATOM 923 C C . LYS A 1 118 ? 7.957 12.266 17.344 1 97.19 118 LYS A C 1
ATOM 925 O O . LYS A 1 118 ? 7.117 12.508 18.203 1 97.19 118 LYS A O 1
ATOM 930 N N . VAL A 1 119 ? 8.594 13.172 16.688 1 97.94 119 VAL A N 1
ATOM 931 C CA . VAL A 1 119 ? 8.359 14.578 17.016 1 97.94 119 VAL A CA 1
ATOM 932 C C . VAL A 1 119 ? 6.965 14.992 16.562 1 97.94 119 VAL A C 1
ATOM 934 O O . VAL A 1 119 ? 6.359 15.891 17.156 1 97.94 119 VAL A O 1
ATOM 937 N N . LEU A 1 120 ? 6.449 14.406 15.508 1 97.62 120 LEU A N 1
ATOM 938 C CA . LEU A 1 120 ? 5.113 14.727 15.016 1 97.62 120 LEU A CA 1
ATOM 939 C C . LEU A 1 120 ? 4.043 14.133 15.93 1 97.62 120 LEU A C 1
ATOM 941 O O . LEU A 1 120 ? 3.025 14.781 16.203 1 97.62 120 LEU A O 1
ATOM 945 N N . GLY A 1 121 ? 4.246 12.938 16.375 1 94.94 121 GLY A N 1
ATOM 946 C CA . GLY A 1 121 ? 3.312 12.281 17.281 1 94.94 121 GLY A CA 1
ATOM 947 C C . GLY A 1 121 ? 1.882 12.312 16.781 1 94.94 121 GLY A C 1
ATOM 948 O O . GLY A 1 121 ? 1.595 11.844 15.68 1 94.94 121 GLY A O 1
ATOM 949 N N . LYS A 1 122 ? 1.005 12.93 17.547 1 95 122 LYS A N 1
ATOM 950 C CA . LYS A 1 122 ? -0.427 12.93 17.266 1 95 122 LYS A CA 1
ATOM 951 C C . LYS A 1 122 ? -0.756 13.852 16.078 1 95 122 LYS A C 1
ATOM 953 O O . LYS A 1 122 ? -1.846 13.773 15.516 1 95 122 LYS A O 1
ATOM 958 N N . ALA A 1 123 ? 0.141 14.789 15.773 1 97.69 123 ALA A N 1
ATOM 959 C CA . ALA A 1 123 ? -0.096 15.719 14.672 1 97.69 123 ALA A CA 1
ATOM 960 C C . ALA A 1 123 ? -0.299 14.969 13.352 1 97.69 123 ALA A C 1
ATOM 962 O O . ALA A 1 123 ? -1.023 15.438 12.477 1 97.69 123 ALA A O 1
ATOM 963 N N . LEU A 1 124 ? 0.366 13.82 13.242 1 96.81 124 LEU A N 1
ATOM 964 C CA . LEU A 1 124 ? 0.279 13.023 12.023 1 96.81 124 LEU A CA 1
ATOM 965 C C . LEU A 1 124 ? -1.148 12.539 11.789 1 96.81 124 LEU A C 1
ATOM 967 O O . LEU A 1 124 ? -1.602 12.445 10.648 1 96.81 124 LEU A O 1
ATOM 971 N N . SER A 1 125 ? -1.877 12.312 12.852 1 97.19 125 SER A N 1
ATOM 972 C CA . SER A 1 125 ? -3.234 11.781 12.766 1 97.19 125 SER A CA 1
ATOM 973 C C . SER A 1 125 ? -4.219 12.859 12.328 1 97.19 125 SER A C 1
ATOM 975 O O . SER A 1 125 ? -5.363 12.562 11.984 1 97.19 125 SER A O 1
ATOM 977 N N . LEU A 1 126 ? -3.758 14.078 12.312 1 98 126 LEU A N 1
ATOM 978 C CA . LEU A 1 126 ? -4.637 15.188 11.969 1 98 126 LEU A CA 1
ATOM 979 C C . LEU A 1 126 ? -4.582 15.484 10.469 1 98 126 LEU A C 1
ATOM 981 O O . LEU A 1 126 ? -5.367 16.281 9.961 1 98 126 LEU A O 1
ATOM 985 N N . ILE A 1 127 ? -3.6 14.859 9.812 1 98.25 127 ILE A N 1
ATOM 986 C CA . ILE A 1 127 ? -3.609 14.906 8.359 1 98.25 127 ILE A CA 1
ATOM 987 C C . ILE A 1 127 ? -4.715 14 7.816 1 98.25 127 ILE A C 1
ATOM 989 O O . ILE A 1 127 ? -4.898 12.883 8.297 1 98.25 127 ILE A O 1
ATOM 993 N N . ARG A 1 128 ? -5.461 14.492 6.91 1 98.06 128 ARG A N 1
ATOM 994 C CA . ARG A 1 128 ? -6.582 13.734 6.363 1 98.06 128 ARG A CA 1
ATOM 995 C C . ARG A 1 128 ? -6.176 12.992 5.094 1 98.06 128 ARG A C 1
ATOM 997 O O . ARG A 1 128 ? -6.645 13.32 4 1 98.06 128 ARG A O 1
ATOM 1004 N N . PHE A 1 129 ? -5.418 11.93 5.215 1 98.5 129 PHE A N 1
ATOM 1005 C CA . PHE A 1 129 ? -4.816 11.164 4.133 1 98.5 129 PHE A CA 1
ATOM 1006 C C . PHE A 1 129 ? -5.887 10.633 3.184 1 98.5 129 PHE A C 1
ATOM 1008 O O . PHE A 1 129 ? -5.691 10.625 1.966 1 98.5 129 PHE A O 1
ATOM 1015 N N . PRO A 1 130 ? -7.043 10.164 3.727 1 97.94 130 PRO A N 1
ATOM 1016 C CA . PRO A 1 130 ? -8.062 9.57 2.855 1 97.94 130 PRO A CA 1
ATOM 1017 C C . PRO A 1 130 ? -8.578 10.555 1.807 1 97.94 130 PRO A C 1
ATOM 1019 O O . PRO A 1 130 ? -9.219 10.141 0.832 1 97.94 130 PRO A O 1
ATOM 1022 N N . LEU A 1 131 ? -8.352 11.844 2.047 1 96.94 131 LEU A N 1
ATOM 1023 C CA . LEU A 1 131 ? -8.867 12.844 1.118 1 96.94 131 LEU A CA 1
ATOM 1024 C C . LEU A 1 131 ? -7.902 13.055 -0.043 1 96.94 131 LEU A C 1
ATOM 1026 O O . LEU A 1 131 ? -8.227 13.75 -1.01 1 96.94 131 LEU A O 1
ATOM 1030 N N . MET A 1 132 ? -6.762 12.445 0.005 1 97.44 132 MET A N 1
ATOM 1031 C CA . MET A 1 132 ? -5.801 12.508 -1.091 1 97.44 132 MET A CA 1
ATOM 1032 C C . MET A 1 132 ? -6.203 11.562 -2.221 1 97.44 132 MET A C 1
ATOM 1034 O O . MET A 1 132 ? -6.953 10.609 -2.002 1 97.44 132 MET A O 1
ATOM 1038 N N . THR A 1 133 ? -5.801 11.93 -3.441 1 96.62 133 THR A N 1
ATOM 1039 C CA . THR A 1 133 ? -5.852 10.914 -4.484 1 96.62 133 THR A CA 1
ATOM 1040 C C . THR A 1 133 ? -4.824 9.812 -4.219 1 96.62 133 THR A C 1
ATOM 1042 O O . THR A 1 133 ? -3.863 10.023 -3.475 1 96.62 133 THR A O 1
ATOM 1045 N N . ILE A 1 134 ? -5.008 8.695 -4.797 1 97.25 134 ILE A N 1
ATOM 1046 C CA . ILE A 1 134 ? -4.09 7.578 -4.613 1 97.25 134 ILE A CA 1
ATOM 1047 C C . ILE A 1 134 ? -2.703 7.957 -5.125 1 97.25 134 ILE A C 1
ATOM 1049 O O . ILE A 1 134 ? -1.689 7.551 -4.551 1 97.25 134 ILE A O 1
ATOM 1053 N N . GLU A 1 135 ? -2.59 8.742 -6.18 1 97.38 135 GLU A N 1
ATOM 1054 C CA . GLU A 1 135 ? -1.316 9.164 -6.758 1 97.38 135 GLU A CA 1
ATOM 1055 C C . GLU A 1 135 ? -0.568 10.102 -5.816 1 97.38 135 GLU A C 1
ATOM 1057 O O . GLU A 1 135 ? 0.643 9.969 -5.629 1 97.38 135 GLU A O 1
ATOM 1062 N N . GLU A 1 136 ? -1.355 11.039 -5.23 1 97.56 136 GLU A N 1
ATOM 1063 C CA . GLU A 1 136 ? -0.768 11.961 -4.266 1 97.56 136 GLU A CA 1
ATOM 1064 C C . GLU A 1 136 ? -0.207 11.219 -3.057 1 97.56 136 GLU A C 1
ATOM 1066 O O . GLU A 1 136 ? 0.903 11.508 -2.604 1 97.56 136 GLU A O 1
ATOM 1071 N N . PHE A 1 137 ? -1.007 10.297 -2.639 1 98.62 137 PHE A N 1
ATOM 1072 C CA . PHE A 1 137 ? -0.611 9.531 -1.463 1 98.62 137 PHE A CA 1
ATOM 1073 C C . PHE A 1 137 ? 0.637 8.711 -1.75 1 98.62 137 PHE A C 1
ATOM 1075 O O . PHE A 1 137 ? 1.55 8.641 -0.924 1 98.62 137 PHE A O 1
ATOM 1082 N N . ALA A 1 138 ? 0.671 8.055 -2.904 1 98.38 138 ALA A N 1
ATOM 1083 C CA . ALA A 1 138 ? 1.782 7.191 -3.291 1 98.38 138 ALA A CA 1
ATOM 1084 C C . ALA A 1 138 ? 3.066 7.996 -3.471 1 98.38 138 ALA A C 1
ATOM 1086 O O . ALA A 1 138 ? 4.148 7.543 -3.094 1 98.38 138 ALA A O 1
ATOM 1087 N N . ALA A 1 139 ? 2.977 9.172 -3.98 1 96.94 139 ALA A N 1
ATOM 1088 C CA . ALA A 1 139 ? 4.137 9.992 -4.309 1 96.94 139 ALA A CA 1
ATOM 1089 C C . ALA A 1 139 ? 4.691 10.68 -3.064 1 96.94 139 ALA A C 1
ATOM 1091 O O . ALA A 1 139 ? 5.855 11.078 -3.035 1 96.94 139 ALA A O 1
ATOM 1092 N N . GLY A 1 140 ? 3.875 10.781 -2.047 1 97.25 140 GLY A N 1
ATOM 1093 C CA . GLY A 1 140 ? 4.277 11.539 -0.874 1 97.25 140 GLY A CA 1
ATOM 1094 C C . GLY A 1 140 ? 4.316 10.711 0.394 1 97.25 140 GLY A C 1
ATOM 1095 O O . GLY A 1 140 ? 5.352 10.133 0.734 1 97.25 140 GLY A O 1
ATOM 1096 N N . PRO A 1 141 ? 3.156 10.633 1.095 1 98.25 141 PRO A N 1
ATOM 1097 C CA . PRO A 1 141 ? 3.121 9.992 2.412 1 98.25 141 PRO A CA 1
ATOM 1098 C C . PRO A 1 141 ? 3.605 8.539 2.373 1 98.25 141 PRO A C 1
ATOM 1100 O O . PRO A 1 141 ? 4.332 8.109 3.27 1 98.25 141 PRO A O 1
ATOM 1103 N N . ALA A 1 142 ? 3.254 7.824 1.347 1 98.12 142 ALA A N 1
ATOM 1104 C CA . ALA A 1 142 ? 3.576 6.402 1.284 1 98.12 142 ALA A CA 1
ATOM 1105 C C . ALA A 1 142 ? 5.082 6.184 1.18 1 98.12 142 ALA A C 1
ATOM 1107 O O . ALA A 1 142 ? 5.598 5.145 1.598 1 98.12 142 ALA A O 1
ATOM 1108 N N . GLN A 1 143 ? 5.77 7.109 0.637 1 96.69 143 GLN A N 1
ATOM 1109 C CA . GLN A 1 143 ? 7.207 6.977 0.426 1 96.69 143 GLN A CA 1
ATOM 1110 C C . GLN A 1 143 ? 7.992 7.762 1.474 1 96.69 143 GLN A C 1
ATOM 1112 O O . GLN A 1 143 ? 9.227 7.777 1.452 1 96.69 143 GLN A O 1
ATOM 1117 N N . SER A 1 144 ? 7.355 8.438 2.379 1 96 144 SER A N 1
ATOM 1118 C CA . SER A 1 144 ? 8.008 9.344 3.312 1 96 144 SER A CA 1
ATOM 1119 C C . SER A 1 144 ? 8.773 8.586 4.387 1 96 144 SER A C 1
ATOM 1121 O O . SER A 1 144 ? 9.703 9.125 4.996 1 96 144 SER A O 1
ATOM 1123 N N . GLY A 1 145 ? 8.312 7.316 4.633 1 95.75 145 GLY A N 1
ATOM 1124 C CA . GLY A 1 145 ? 8.906 6.543 5.711 1 95.75 145 GLY A CA 1
ATOM 1125 C C . GLY A 1 145 ? 8.344 6.887 7.078 1 95.75 145 GLY A C 1
ATOM 1126 O O . GLY A 1 145 ? 8.68 6.246 8.07 1 95.75 145 GLY A O 1
ATOM 1127 N N . ILE A 1 146 ? 7.52 7.855 7.109 1 96.88 146 ILE A N 1
ATOM 1128 C CA . ILE A 1 146 ? 6.961 8.312 8.375 1 96.88 146 ILE A CA 1
ATOM 1129 C C . ILE A 1 146 ? 5.809 7.406 8.789 1 96.88 146 ILE A C 1
ATOM 1131 O O . ILE A 1 146 ? 5.641 7.105 9.977 1 96.88 146 ILE A O 1
ATOM 1135 N N . LEU A 1 147 ? 5.051 6.965 7.801 1 97.25 147 LEU A N 1
ATOM 1136 C CA . LEU A 1 147 ? 3.961 6.035 8.062 1 97.25 147 LEU A CA 1
ATOM 1137 C C . LEU A 1 147 ? 4.473 4.598 8.117 1 97.25 147 LEU A C 1
ATOM 1139 O O . LEU A 1 147 ? 5.383 4.23 7.371 1 97.25 147 LEU A O 1
ATOM 1143 N N . SER A 1 148 ? 3.904 3.84 8.984 1 96.56 148 SER A N 1
ATOM 1144 C CA . SER A 1 148 ? 4.223 2.416 9 1 96.56 148 SER A CA 1
ATOM 1145 C C . SER A 1 148 ? 3.699 1.719 7.75 1 96.56 148 SER A C 1
ATOM 1147 O O . SER A 1 148 ? 2.76 2.201 7.109 1 96.56 148 SER A O 1
ATOM 1149 N N . ASP A 1 149 ? 4.289 0.558 7.418 1 97.56 149 ASP A N 1
ATOM 1150 C CA . ASP A 1 149 ? 3.824 -0.222 6.273 1 97.56 149 ASP A CA 1
ATOM 1151 C C . ASP A 1 149 ? 2.344 -0.568 6.41 1 97.56 149 ASP A C 1
ATOM 1153 O O . ASP A 1 149 ? 1.593 -0.506 5.434 1 97.56 149 ASP A O 1
ATOM 1157 N N . ARG A 1 150 ? 1.937 -0.934 7.594 1 97.31 150 ARG A N 1
ATOM 1158 C CA . ARG A 1 150 ? 0.544 -1.303 7.832 1 97.31 150 ARG A CA 1
ATOM 1159 C C . ARG A 1 150 ? -0.387 -0.125 7.566 1 97.31 150 ARG A C 1
ATOM 1161 O O . ARG A 1 150 ? -1.46 -0.296 6.984 1 97.31 150 ARG A O 1
ATOM 1168 N N . GLU A 1 151 ? 0.008 1.064 8 1 97.38 151 GLU A N 1
ATOM 1169 C CA . GLU A 1 151 ? -0.794 2.258 7.746 1 97.38 151 GLU A CA 1
ATOM 1170 C C . GLU A 1 151 ? -0.917 2.531 6.25 1 97.38 151 GLU A C 1
ATOM 1172 O O . GLU A 1 151 ? -1.996 2.873 5.766 1 97.38 151 GLU A O 1
ATOM 1177 N N . VAL A 1 152 ? 0.215 2.363 5.566 1 98.44 152 VAL A N 1
ATOM 1178 C CA . VAL A 1 152 ? 0.22 2.582 4.121 1 98.44 152 VAL A CA 1
ATOM 1179 C C . VAL A 1 152 ? -0.695 1.567 3.443 1 98.44 152 VAL A C 1
ATOM 1181 O O . VAL A 1 152 ? -1.483 1.923 2.564 1 98.44 152 VAL A O 1
ATOM 1184 N N . VAL A 1 153 ? -0.634 0.319 3.846 1 98.44 153 VAL A N 1
ATOM 1185 C CA . VAL A 1 153 ? -1.467 -0.733 3.271 1 98.44 153 VAL A CA 1
ATOM 1186 C C . VAL A 1 153 ? -2.939 -0.42 3.521 1 98.44 153 VAL A C 1
ATOM 1188 O O . VAL A 1 153 ? -3.764 -0.51 2.607 1 98.44 153 VAL A O 1
ATOM 1191 N N . ASN A 1 154 ? -3.246 -0.044 4.754 1 98.06 154 ASN A N 1
ATOM 1192 C CA . ASN A 1 154 ? -4.633 0.256 5.094 1 98.06 154 ASN A CA 1
ATOM 1193 C C . ASN A 1 154 ? -5.184 1.394 4.238 1 98.06 154 ASN A C 1
ATOM 1195 O O . ASN A 1 154 ? -6.316 1.32 3.756 1 98.06 154 ASN A O 1
ATOM 1199 N N . LEU A 1 155 ? -4.418 2.389 4.102 1 98.38 155 LEU A N 1
ATOM 1200 C CA . LEU A 1 155 ? -4.859 3.527 3.303 1 98.38 155 LEU A CA 1
ATOM 1201 C C . LEU A 1 155 ? -4.953 3.154 1.827 1 98.38 155 LEU A C 1
ATOM 1203 O O . LEU A 1 155 ? -5.887 3.566 1.136 1 98.38 155 LEU A O 1
ATOM 1207 N N . PHE A 1 156 ? -3.994 2.408 1.372 1 98.44 156 PHE A N 1
ATOM 1208 C CA . PHE A 1 156 ? -4.035 1.891 0.01 1 98.44 156 PHE A CA 1
ATOM 1209 C C . PHE A 1 156 ? -5.34 1.139 -0.243 1 98.44 156 PHE A C 1
ATOM 1211 O O . PHE A 1 156 ? -6.02 1.388 -1.239 1 98.44 156 PHE A O 1
ATOM 1218 N N . LEU A 1 157 ? -5.652 0.243 0.588 1 98.31 157 LEU A N 1
ATOM 1219 C CA . LEU A 1 157 ? -6.879 -0.534 0.453 1 98.31 157 LEU A CA 1
ATOM 1220 C C . LEU A 1 157 ? -8.109 0.369 0.531 1 98.31 157 LEU A C 1
ATOM 1222 O O . LEU A 1 157 ? -9.07 0.18 -0.214 1 98.31 157 LEU A O 1
ATOM 1226 N N . HIS A 1 158 ? -8.055 1.345 1.384 1 97.88 158 HIS A N 1
ATOM 1227 C CA . HIS A 1 158 ? -9.148 2.299 1.505 1 97.88 158 HIS A CA 1
ATOM 1228 C C . HIS A 1 158 ? -9.391 3.027 0.188 1 97.88 158 HIS A C 1
ATOM 1230 O O . HIS A 1 158 ? -10.539 3.266 -0.191 1 97.88 158 HIS A O 1
ATOM 1236 N N . PHE A 1 159 ? -8.344 3.301 -0.525 1 97.69 159 PHE A N 1
ATOM 1237 C CA . PHE A 1 159 ? -8.438 4.031 -1.781 1 97.69 159 PHE A CA 1
ATOM 1238 C C . PHE A 1 159 ? -9.023 3.15 -2.881 1 97.69 159 PHE A C 1
ATOM 1240 O O . PHE A 1 159 ? -9.664 3.646 -3.809 1 97.69 159 PHE A O 1
ATOM 1247 N N . THR A 1 160 ? -8.805 1.891 -2.84 1 97.25 160 THR A N 1
ATOM 1248 C CA . THR A 1 160 ? -8.891 1.087 -4.055 1 97.25 160 THR A CA 1
ATOM 1249 C C . THR A 1 160 ? -10.047 0.101 -3.967 1 97.25 160 THR A C 1
ATOM 1251 O O . THR A 1 160 ? -10.695 -0.198 -4.977 1 97.25 160 THR A O 1
ATOM 1254 N N . VAL A 1 161 ? -10.344 -0.385 -2.801 1 96.38 161 VAL A N 1
ATOM 1255 C CA . VAL A 1 161 ? -11.289 -1.49 -2.67 1 96.38 161 VAL A CA 1
ATOM 1256 C C . VAL A 1 161 ? -12.68 -0.945 -2.369 1 96.38 161 VAL A C 1
ATOM 1258 O O . VAL A 1 161 ? -12.828 0.037 -1.638 1 96.38 161 VAL A O 1
ATOM 1261 N N . ASN A 1 162 ? -13.688 -1.579 -2.912 1 94.38 162 ASN A N 1
ATOM 1262 C CA . ASN A 1 162 ? -15.094 -1.329 -2.615 1 94.38 162 ASN A CA 1
ATOM 1263 C C . ASN A 1 162 ? -15.773 -2.572 -2.055 1 94.38 162 ASN A C 1
ATOM 1265 O O . ASN A 1 162 ? -15.758 -3.631 -2.684 1 94.38 162 ASN A O 1
ATOM 1269 N N . PRO A 1 163 ? -16.406 -2.449 -0.89 1 94.31 163 PRO A N 1
ATOM 1270 C CA . PRO A 1 163 ? -16.594 -1.258 -0.059 1 94.31 163 PRO A CA 1
ATOM 1271 C C . PRO A 1 163 ? -15.305 -0.804 0.618 1 94.31 163 PRO A C 1
ATOM 1273 O O . PRO A 1 163 ? -14.445 -1.631 0.938 1 94.31 163 PRO A O 1
ATOM 1276 N N . LYS A 1 164 ? -15.148 0.422 0.906 1 94.31 164 LYS A N 1
ATOM 1277 C CA . LYS A 1 164 ? -13.938 1.024 1.451 1 94.31 164 LYS A CA 1
ATOM 1278 C C . LYS A 1 164 ? -13.688 0.564 2.885 1 94.31 164 LYS A C 1
ATOM 1280 O O . LYS A 1 164 ? -14.508 0.81 3.771 1 94.31 164 LYS A O 1
ATOM 1285 N N . PRO A 1 165 ? -12.609 -0.103 3.049 1 95.5 165 PRO A N 1
ATOM 1286 C CA . PRO A 1 165 ? -12.281 -0.457 4.43 1 95.5 165 PRO A CA 1
ATOM 1287 C C . PRO A 1 165 ? -12.094 0.767 5.324 1 95.5 165 PRO A C 1
ATOM 1289 O O . PRO A 1 165 ? -11.594 1.798 4.867 1 95.5 165 PRO A O 1
ATOM 1292 N N . ARG A 1 166 ? -12.414 0.604 6.551 1 94.25 166 ARG A N 1
ATOM 1293 C CA . ARG A 1 166 ? -12.281 1.701 7.504 1 94.25 166 ARG A CA 1
ATOM 1294 C C . ARG A 1 166 ? -10.812 1.969 7.828 1 94.25 166 ARG A C 1
ATOM 1296 O O . ARG A 1 166 ? -10.008 1.038 7.902 1 94.25 166 ARG A O 1
ATOM 1303 N N . VAL A 1 167 ? -10.523 3.23 7.945 1 95.75 167 VAL A N 1
ATOM 1304 C CA . VAL A 1 167 ? -9.18 3.631 8.359 1 95.75 167 VAL A CA 1
ATOM 1305 C C . VAL A 1 167 ? -9.266 4.531 9.586 1 95.75 167 VAL A C 1
ATOM 1307 O O . VAL A 1 167 ? -10.328 5.051 9.914 1 95.75 167 VAL A O 1
ATOM 1310 N N . GLU A 1 168 ? -8.156 4.723 10.297 1 94.5 168 GLU A N 1
ATOM 1311 C CA . GLU A 1 168 ? -8.109 5.477 11.547 1 94.5 168 GLU A CA 1
ATOM 1312 C C . GLU A 1 168 ? -7.902 6.965 11.289 1 94.5 168 GLU A C 1
ATOM 1314 O O . GLU A 1 168 ? -7.898 7.77 12.219 1 94.5 168 GLU A O 1
ATOM 1319 N N . TYR A 1 169 ? -7.832 7.387 10.148 1 97.06 169 TYR A N 1
ATOM 1320 C CA . TYR A 1 169 ? -7.586 8.781 9.781 1 97.06 169 TYR A CA 1
ATOM 1321 C C . TYR A 1 169 ? -8.891 9.5 9.469 1 97.06 169 TYR A C 1
ATOM 1323 O O . TYR A 1 169 ? -9.867 8.875 9.055 1 97.06 169 TYR A O 1
ATOM 1331 N N . ILE A 1 170 ? -8.867 10.797 9.664 1 95.38 170 ILE A N 1
ATOM 1332 C CA . ILE A 1 170 ? -10.016 11.641 9.383 1 95.38 170 ILE A CA 1
ATOM 1333 C C . ILE A 1 170 ? -10.297 11.648 7.883 1 95.38 170 ILE A C 1
ATOM 1335 O O . ILE A 1 170 ? -9.383 11.836 7.078 1 95.38 170 ILE A O 1
ATOM 1339 N N . ASP A 1 171 ? -11.523 11.461 7.449 1 94.69 171 ASP A N 1
ATOM 1340 C CA . ASP A 1 171 ? -11.875 11.406 6.035 1 94.69 171 ASP A CA 1
ATOM 1341 C C . ASP A 1 171 ? -12.883 12.484 5.676 1 94.69 171 ASP A C 1
ATOM 1343 O O . ASP A 1 171 ? -13.516 12.438 4.617 1 94.69 171 ASP A O 1
ATOM 1347 N N . ARG A 1 172 ? -13.078 13.461 6.566 1 94.06 172 ARG A N 1
ATOM 1348 C CA . ARG A 1 172 ? -13.969 14.586 6.289 1 94.06 172 ARG A CA 1
ATOM 1349 C C . ARG A 1 172 ? -13.203 15.758 5.684 1 94.06 172 ARG A C 1
ATOM 1351 O O . ARG A 1 172 ? -12.141 16.141 6.191 1 94.06 172 ARG A O 1
ATOM 1358 N N . PRO A 1 173 ? -13.688 16.297 4.594 1 93.44 173 PRO A N 1
ATOM 1359 C CA . PRO A 1 173 ? -13.008 17.438 3.975 1 93.44 173 PRO A CA 1
ATOM 1360 C C . PRO A 1 173 ? -12.977 18.672 4.879 1 93.44 173 PRO A C 1
ATOM 1362 O O . PRO A 1 173 ? -13.859 18.844 5.727 1 93.44 173 PRO A O 1
ATOM 1365 N N . ARG A 1 174 ? -11.969 19.422 4.934 1 91.69 174 ARG A N 1
ATOM 1366 C CA . ARG A 1 174 ? -11.875 20.641 5.73 1 91.69 174 ARG A CA 1
ATOM 1367 C C . ARG A 1 174 ? -12.898 21.672 5.277 1 91.69 174 ARG A C 1
ATOM 1369 O O . ARG A 1 174 ? -13.523 22.344 6.105 1 91.69 174 ARG A O 1
ATOM 1376 N N . CYS A 1 175 ? -12.75 22.422 4.062 1 68.94 175 CYS A N 1
ATOM 1377 C CA . CYS A 1 175 ? -13.617 23.531 3.705 1 68.94 175 CYS A CA 1
ATOM 1378 C C . CYS A 1 175 ? -14.602 23.141 2.611 1 68.94 175 CYS A C 1
ATOM 1380 O O . CYS A 1 175 ? -14.305 22.266 1.79 1 68.94 175 CYS A O 1
ATOM 1382 N N . CYS A 1 176 ? -15.883 22.969 2.939 1 52.81 176 CYS A N 1
ATOM 1383 C CA . CYS A 1 176 ? -16.828 23.109 1.838 1 52.81 176 CYS A CA 1
ATOM 1384 C C . CYS A 1 176 ? -16.594 24.422 1.086 1 52.81 176 CYS A C 1
ATOM 1386 O O . CYS A 1 176 ? -17.031 25.484 1.521 1 52.81 176 CYS A O 1
ATOM 1388 N N . LEU A 1 177 ? -15.477 25.047 0.91 1 39.28 177 LEU A N 1
ATOM 1389 C CA . LEU A 1 177 ? -15.711 26.219 0.054 1 39.28 177 LEU A CA 1
ATOM 1390 C C . LEU A 1 177 ? -16.812 25.922 -0.955 1 39.28 177 LEU A C 1
ATOM 1392 O O . LEU A 1 177 ? -17.078 24.766 -1.282 1 39.28 177 LEU A O 1
ATOM 1396 N N . ARG A 1 178 ? -17.781 27.047 -1.197 1 36.03 178 ARG A N 1
ATOM 1397 C CA . ARG A 1 178 ? -18.5 27.219 -2.463 1 36.03 178 ARG A CA 1
ATOM 1398 C C . ARG A 1 178 ? -17.625 26.812 -3.639 1 36.03 178 ARG A C 1
ATOM 1400 O O . ARG A 1 178 ? -16.422 27.125 -3.68 1 36.03 178 ARG A O 1
ATOM 1407 N N . GLY A 1 179 ? -17.625 25.703 -4.289 1 33.12 179 GLY A N 1
ATOM 1408 C CA . GLY A 1 179 ? -17.094 25.406 -5.605 1 33.12 179 GLY A CA 1
ATOM 1409 C C . GLY A 1 179 ? -16.656 26.625 -6.367 1 33.12 179 GLY A C 1
ATOM 1410 O O . GLY A 1 179 ? -17.203 27.719 -6.176 1 33.12 179 GLY A O 1
ATOM 1411 N N . LYS A 1 180 ? -15.492 27.062 -6.793 1 31.34 180 LYS A N 1
ATOM 1412 C CA . LYS A 1 180 ? -15.281 27.75 -8.062 1 31.34 180 LYS A CA 1
ATOM 1413 C C . LYS A 1 180 ? -16.484 27.594 -8.984 1 31.34 180 LYS A C 1
ATOM 1415 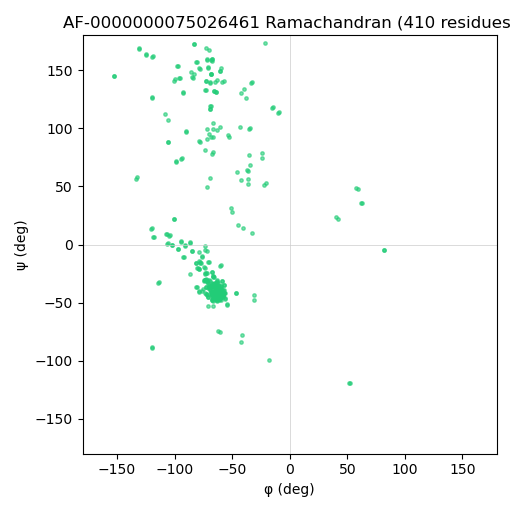O O . LYS A 1 180 ? -17.109 26.531 -9.039 1 31.34 180 LYS A O 1
ATOM 1420 N N . GLU A 1 181 ? -17.281 28.656 -9.461 1 29.7 181 GLU A N 1
ATOM 1421 C CA . GLU A 1 181 ? -17.688 28.859 -10.852 1 29.7 181 GLU A CA 1
ATOM 1422 C C . GLU A 1 181 ? -16.719 28.188 -11.82 1 29.7 181 GLU A C 1
ATOM 1424 O O . GLU A 1 181 ? -15.508 28.469 -11.789 1 29.7 181 GLU A O 1
ATOM 1429 N N . CYS A 1 182 ? -16.609 26.922 -12.062 1 28.22 182 CYS A N 1
ATOM 1430 C CA . CYS A 1 182 ? -16.328 26.516 -13.438 1 28.22 182 CYS A CA 1
ATOM 1431 C C . CYS A 1 182 ? -16.703 27.625 -14.422 1 28.22 182 CYS A C 1
ATOM 1433 O O . CYS A 1 182 ? -17.891 27.859 -14.672 1 28.22 182 CYS A O 1
ATOM 1435 N N . CYS A 1 183 ? -16.219 28.891 -14.266 1 26.86 183 CYS A N 1
ATOM 1436 C CA . CYS A 1 183 ? -16.281 29.938 -15.281 1 26.86 183 CYS A CA 1
ATOM 1437 C C . CYS A 1 183 ? -16.078 29.344 -16.672 1 26.86 183 CYS A C 1
ATOM 1439 O O . CYS A 1 183 ? -14.961 28.953 -17.031 1 26.86 183 CYS A O 1
ATOM 1441 N N . ILE A 1 184 ? -16.797 28.391 -16.969 1 27.56 184 ILE A N 1
ATOM 1442 C CA . ILE A 1 184 ? -17.125 28.25 -18.391 1 27.56 184 ILE A CA 1
ATOM 1443 C C . ILE A 1 184 ? -17.312 29.641 -19.016 1 27.56 184 ILE A C 1
ATOM 1445 O O . ILE A 1 184 ? -18.25 30.359 -18.656 1 27.56 184 ILE A O 1
ATOM 1449 N N . ARG A 1 185 ? -16.203 30.406 -19 1 25.72 185 ARG A N 1
ATOM 1450 C CA . ARG A 1 185 ? -16.203 31.469 -20 1 25.72 185 ARG A CA 1
ATOM 1451 C C . ARG A 1 185 ? -16.875 31.031 -21.281 1 25.72 185 ARG A C 1
ATOM 1453 O O . ARG A 1 185 ? -16.422 30.094 -21.953 1 25.72 185 ARG A O 1
ATOM 1460 N N . ARG A 1 186 ? -18.203 30.969 -21.344 1 23.81 186 ARG A N 1
ATOM 1461 C CA . ARG A 1 186 ? -19.078 31.062 -22.516 1 23.81 186 ARG A CA 1
ATOM 1462 C C . ARG A 1 186 ? -18.469 31.969 -23.578 1 23.81 186 ARG A C 1
ATOM 1464 O O . ARG A 1 186 ? -18.672 31.734 -24.781 1 23.81 186 ARG A O 1
ATOM 1471 N N . PHE A 1 187 ? -18 33.188 -23.094 1 26.05 187 PHE A N 1
ATOM 1472 C CA . PHE A 1 187 ? -18.031 34.188 -24.156 1 26.05 187 PHE A CA 1
ATOM 1473 C C . PHE A 1 187 ? -16.844 34 -25.078 1 26.05 187 PHE A C 1
ATOM 1475 O O . PHE A 1 187 ? -16.141 34.969 -25.391 1 26.05 187 PHE A O 1
ATOM 1482 N N . GLN A 1 188 ? -15.914 33.094 -24.75 1 23.61 188 GLN A N 1
ATOM 1483 C CA . GLN A 1 188 ? -14.867 33.406 -25.719 1 23.61 188 GLN A CA 1
ATOM 1484 C C . GLN A 1 188 ? -15.461 33.688 -27.109 1 23.61 188 GLN A C 1
ATOM 1486 O O . GLN A 1 188 ? -15.039 34.594 -27.797 1 23.61 188 GLN A O 1
ATOM 1491 N N . GLN A 1 189 ? -15.836 32.562 -27.812 1 24.31 189 GLN A N 1
ATOM 1492 C CA . GLN A 1 189 ? -15.789 32.812 -29.25 1 24.31 189 GLN A CA 1
ATOM 1493 C C . GLN A 1 189 ? -16.875 33.781 -29.672 1 24.31 189 GLN A C 1
ATOM 1495 O O . GLN A 1 189 ? -18.062 33.438 -29.719 1 24.31 189 GLN A O 1
ATOM 1500 N N . VAL A 1 190 ? -16.812 35 -29.016 1 25.92 190 VAL A N 1
ATOM 1501 C CA . VAL A 1 190 ? -17.453 36 -29.828 1 25.92 190 VAL A CA 1
ATOM 1502 C C . VAL A 1 190 ? -16.984 35.875 -31.281 1 25.92 190 VAL A C 1
ATOM 1504 O O . VAL A 1 190 ? -15.82 36.094 -31.594 1 25.92 190 VAL A O 1
ATOM 1507 N N . GLU A 1 191 ? -17.266 34.719 -31.922 1 25.42 191 GLU A N 1
ATOM 1508 C CA . GLU A 1 191 ? -17.156 34.906 -33.375 1 25.42 191 GLU A CA 1
ATOM 1509 C C . GLU A 1 191 ? -17.797 36.219 -33.812 1 25.42 191 GLU A C 1
ATOM 1511 O O . GLU A 1 191 ? -18.844 36.625 -33.312 1 25.42 191 GLU A O 1
ATOM 1516 N N . SER A 1 192 ? -16.953 37.281 -34.062 1 26.44 192 SER A N 1
ATOM 1517 C CA . SER A 1 192 ? -17.172 38.469 -34.875 1 26.44 192 SER A CA 1
ATOM 1518 C C . SER A 1 192 ? -18.344 38.25 -35.844 1 26.44 192 SER A C 1
ATOM 1520 O O . SER A 1 192 ? -19.266 39.094 -35.875 1 26.44 192 SER A O 1
ATOM 1522 N N . ARG A 1 193 ? -18.109 37.938 -37.062 1 24.67 193 ARG A N 1
ATOM 1523 C CA . ARG A 1 193 ? -18.641 38.469 -38.312 1 24.67 193 ARG A CA 1
ATOM 1524 C C . ARG A 1 193 ? -19.938 37.75 -38.688 1 24.67 193 ARG A C 1
ATOM 1526 O O . ARG A 1 193 ? -20.547 38.062 -39.719 1 24.67 193 ARG A O 1
ATOM 1533 N N . TRP A 1 194 ? -20.25 36.406 -38.25 1 25.61 194 TRP A N 1
ATOM 1534 C CA . TRP A 1 194 ? -21.141 35.969 -39.312 1 25.61 194 TRP A CA 1
ATOM 1535 C C . TRP A 1 194 ? -22.453 36.75 -39.25 1 25.61 194 TRP A C 1
ATOM 1537 O O . TRP A 1 194 ? -22.828 37.281 -38.219 1 25.61 194 TRP A O 1
ATOM 1547 N N . GLY A 1 195 ? -23.094 37.031 -40.438 1 26.5 195 GLY A N 1
ATOM 1548 C CA . GLY A 1 195 ? -24.328 37.406 -41.094 1 26.5 195 GLY A CA 1
ATOM 1549 C C . GLY A 1 195 ? -25.547 36.719 -40.5 1 26.5 195 GLY A C 1
ATOM 1550 O O . GLY A 1 195 ? -25.422 35.688 -39.844 1 26.5 195 GLY A O 1
ATOM 1551 N N . TYR A 1 196 ? -26.703 37.375 -40.188 1 27.59 196 TYR A N 1
ATOM 1552 C CA . TYR A 1 196 ? -28.062 37.25 -39.625 1 27.59 196 TYR A CA 1
ATOM 1553 C C . TYR A 1 196 ? -28.719 35.969 -40.094 1 27.59 196 TYR A C 1
ATOM 1555 O O . TYR A 1 196 ? -29.906 35.75 -39.844 1 27.59 196 TYR A O 1
ATOM 1563 N N . SER A 1 197 ? -28.062 34.875 -40.719 1 25.62 197 SER A N 1
ATOM 1564 C CA . SER A 1 197 ? -29.156 34.031 -41.156 1 25.62 197 SER A CA 1
ATOM 1565 C C . SER A 1 197 ? -29.859 33.375 -39.969 1 25.62 197 SER A C 1
ATOM 1567 O O . SER A 1 197 ? -29.297 33.281 -38.875 1 25.62 197 SER A O 1
ATOM 1569 N N . GLY A 1 198 ? -31.031 32.719 -39.906 1 26.83 198 GLY A N 1
ATOM 1570 C CA . GLY A 1 198 ? -32.219 32.312 -39.188 1 26.83 198 GLY A CA 1
ATOM 1571 C C . GLY A 1 198 ? -31.922 31.297 -38.094 1 26.83 198 GLY A C 1
ATOM 1572 O O . GLY A 1 198 ? -32.625 31.234 -37.062 1 26.83 198 GLY A O 1
ATOM 1573 N N . THR A 1 199 ? -31.188 30.062 -38.344 1 25.61 199 THR A N 1
ATOM 1574 C CA . THR A 1 199 ? -31.641 28.844 -37.688 1 25.61 199 THR A CA 1
ATOM 1575 C C . THR A 1 199 ? -31.078 28.766 -36.25 1 25.61 199 THR A C 1
ATOM 1577 O O . THR A 1 199 ? -30.016 29.312 -35.969 1 25.61 199 THR A O 1
ATOM 1580 N N . SER A 1 200 ? -31.844 28.156 -35.188 1 25.31 200 SER A N 1
ATOM 1581 C CA . SER A 1 200 ? -31.859 28 -33.719 1 25.31 200 SER A CA 1
ATOM 1582 C C . SER A 1 200 ? -30.594 27.281 -33.25 1 25.31 200 SER A C 1
ATOM 1584 O O . SER A 1 200 ? -30.25 26.219 -33.75 1 25.31 200 SER A O 1
ATOM 1586 N N . ASP A 1 201 ? -29.516 27.953 -32.688 1 27.36 201 ASP A N 1
ATOM 1587 C CA . ASP A 1 201 ? -28.141 27.609 -32.344 1 27.36 201 ASP A CA 1
ATOM 1588 C C . ASP A 1 201 ? -28.109 26.672 -31.125 1 27.36 201 ASP A C 1
ATOM 1590 O O . ASP A 1 201 ? -28.594 27.031 -30.062 1 27.36 201 ASP A O 1
ATOM 1594 N N . ARG A 1 202 ? -28.141 25.219 -31.344 1 25.72 202 ARG A N 1
ATOM 1595 C CA . ARG A 1 202 ? -28.188 24.156 -30.344 1 25.72 202 ARG A CA 1
ATOM 1596 C C . ARG A 1 202 ? -26.906 24.109 -29.531 1 25.72 202 ARG A C 1
ATOM 1598 O O . ARG A 1 202 ? -25.797 24.109 -30.094 1 25.72 202 ARG A O 1
ATOM 1605 N N . ILE A 1 203 ? -26.828 24.562 -28.297 1 24.31 203 ILE A N 1
ATOM 1606 C CA . ILE A 1 203 ? -25.719 24.703 -27.359 1 24.31 203 ILE A CA 1
ATOM 1607 C C . ILE A 1 203 ? -25.328 23.312 -26.828 1 24.31 203 ILE A C 1
ATOM 1609 O O . ILE A 1 203 ? -26.156 22.609 -26.25 1 24.31 203 ILE A O 1
ATOM 1613 N N . ARG A 1 204 ? -24.547 22.5 -27.531 1 22.53 204 ARG A N 1
ATOM 1614 C CA . ARG A 1 204 ? -24.062 21.188 -27.109 1 22.53 204 ARG A CA 1
ATOM 1615 C C . ARG A 1 204 ? -23.094 21.312 -25.938 1 22.53 204 ARG A C 1
ATOM 1617 O O . ARG A 1 204 ? -22.109 22.062 -26.031 1 22.53 204 ARG A O 1
ATOM 1624 N N . CYS A 1 205 ? -23.625 21.062 -24.672 1 21.61 205 CYS A N 1
ATOM 1625 C CA . CYS A 1 205 ? -22.938 21.031 -23.391 1 21.61 205 CYS A CA 1
ATOM 1626 C C . CYS A 1 205 ? -21.984 19.844 -23.312 1 21.61 205 CYS A C 1
ATOM 1628 O O . CYS A 1 205 ? -22.391 18.703 -23.531 1 21.61 205 CYS A O 1
ATOM 1630 N N . ASN A 1 206 ? -20.875 19.969 -23.938 1 20.5 206 ASN A N 1
ATOM 1631 C CA . ASN A 1 206 ? -19.812 18.953 -23.875 1 20.5 206 ASN A CA 1
ATOM 1632 C C . ASN A 1 206 ? -19.438 18.641 -22.422 1 20.5 206 ASN A C 1
ATOM 1634 O O . ASN A 1 206 ? -19.125 19.547 -21.656 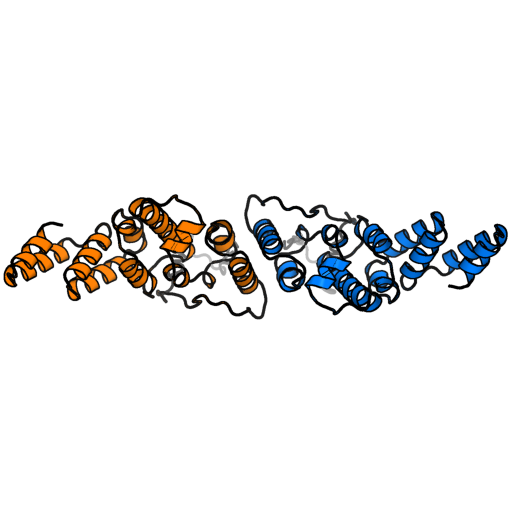1 20.5 206 ASN A O 1
ATOM 1638 N N . TYR A 1 207 ? -20.062 17.547 -21.797 1 21.41 207 TYR A N 1
ATOM 1639 C CA . TYR A 1 207 ? -19.625 16.922 -20.547 1 21.41 207 TYR A CA 1
ATOM 1640 C C . TYR A 1 207 ? -18.172 16.484 -20.641 1 21.41 207 TYR A C 1
ATOM 1642 O O . TYR A 1 207 ? -17.688 16.125 -21.719 1 21.41 207 TYR A O 1
ATOM 1650 N N . MET B 1 1 ? -4.855 -44.688 -11.961 1 38.12 1 MET B N 1
ATOM 1651 C CA . MET B 1 1 ? -3.674 -44.5 -11.133 1 38.12 1 MET B CA 1
ATOM 1652 C C . MET B 1 1 ? -2.771 -45.719 -11.172 1 38.12 1 MET B C 1
ATOM 1654 O O . MET B 1 1 ? -1.549 -45.594 -11.258 1 38.12 1 MET B O 1
ATOM 1658 N N . THR B 1 2 ? -3.551 -46.781 -11.281 1 46.91 2 THR B N 1
ATOM 1659 C CA . THR B 1 2 ? -2.941 -48.094 -11.023 1 46.91 2 THR B CA 1
ATOM 1660 C C . THR B 1 2 ? -2.129 -48.562 -12.227 1 46.91 2 THR B C 1
ATOM 1662 O O . THR B 1 2 ? -1.197 -49.344 -12.078 1 46.91 2 THR B O 1
ATOM 1665 N N . THR B 1 3 ? -2.572 -47.906 -13.281 1 51.59 3 THR B N 1
ATOM 1666 C CA . THR B 1 3 ? -2.066 -48.625 -14.445 1 51.59 3 THR B CA 1
ATOM 1667 C C . THR B 1 3 ? -0.597 -48.281 -14.688 1 51.59 3 THR B C 1
ATOM 1669 O O . THR B 1 3 ? 0.209 -49.188 -14.961 1 51.59 3 THR B O 1
ATOM 1672 N N . LEU B 1 4 ? -0.217 -47.031 -14.539 1 54.03 4 LEU B N 1
ATOM 1673 C CA . LEU B 1 4 ? 1.171 -46.719 -14.852 1 54.03 4 LEU B CA 1
ATOM 1674 C C . LEU B 1 4 ? 2.113 -47.281 -13.789 1 54.03 4 LEU B C 1
ATOM 1676 O O . LEU B 1 4 ? 3.191 -47.781 -14.117 1 54.03 4 LEU B O 1
ATOM 1680 N N . TYR B 1 5 ? 1.578 -47.312 -12.594 1 53.34 5 TYR B N 1
ATOM 1681 C CA . TYR B 1 5 ? 2.377 -47.875 -11.516 1 53.34 5 TYR B CA 1
ATOM 1682 C C . TYR B 1 5 ? 2.65 -49.375 -11.766 1 53.34 5 TYR B C 1
ATOM 1684 O O . TYR B 1 5 ? 3.781 -49.812 -11.609 1 53.34 5 TYR B O 1
ATOM 1692 N N . THR B 1 6 ? 1.621 -49.938 -12.086 1 52.16 6 THR B N 1
ATOM 1693 C CA . THR B 1 6 ? 1.754 -51.375 -12.281 1 52.16 6 THR B CA 1
ATOM 1694 C C . THR B 1 6 ? 2.68 -51.688 -13.461 1 52.16 6 THR B C 1
ATOM 1696 O O . THR B 1 6 ? 3.459 -52.625 -13.414 1 52.16 6 THR B O 1
ATOM 1699 N N . ALA B 1 7 ? 2.572 -50.844 -14.414 1 52.09 7 ALA B N 1
ATOM 1700 C CA . ALA B 1 7 ? 3.383 -51.094 -15.609 1 52.09 7 ALA B CA 1
ATOM 1701 C C . ALA B 1 7 ? 4.859 -50.844 -15.328 1 52.09 7 ALA B C 1
ATOM 1703 O O . ALA B 1 7 ? 5.73 -51.531 -15.836 1 52.09 7 ALA B O 1
ATOM 1704 N N . LYS B 1 8 ? 5.156 -49.844 -14.547 1 55.34 8 LYS B N 1
ATOM 1705 C CA . LYS B 1 8 ? 6.547 -49.562 -14.211 1 55.34 8 LYS B CA 1
ATOM 1706 C C . LYS B 1 8 ? 7.086 -50.562 -13.195 1 55.34 8 LYS B C 1
ATOM 1708 O O . LYS B 1 8 ? 8.242 -50.969 -13.281 1 55.34 8 LYS B O 1
ATOM 1713 N N . LYS B 1 9 ? 6.25 -50.938 -12.25 1 51.91 9 LYS B N 1
ATOM 1714 C CA . LYS B 1 9 ? 6.707 -51.906 -11.258 1 51.91 9 LYS B CA 1
ATOM 1715 C C . LYS B 1 9 ? 7.176 -53.188 -11.93 1 51.91 9 LYS B C 1
ATOM 1717 O O . LYS B 1 9 ? 8.164 -53.781 -11.508 1 51.91 9 LYS B O 1
ATOM 1722 N N . TYR B 1 10 ? 6.504 -53.438 -12.922 1 54.41 10 TYR B N 1
ATOM 1723 C CA . TYR B 1 10 ? 6.891 -54.719 -13.5 1 54.41 10 TYR B CA 1
ATOM 1724 C C . TYR B 1 10 ? 7.797 -54.5 -14.711 1 54.41 10 TYR B C 1
ATOM 1726 O O . TYR B 1 10 ? 8.125 -55.469 -15.414 1 54.41 10 TYR B O 1
ATOM 1734 N N . ALA B 1 11 ? 8.453 -53.281 -14.742 1 54.34 11 ALA B N 1
ATOM 1735 C CA . ALA B 1 11 ? 9.539 -53.031 -15.688 1 54.34 11 ALA B CA 1
ATOM 1736 C C . ALA B 1 11 ? 9.227 -53.625 -17.062 1 54.34 11 ALA B C 1
ATOM 1738 O O . ALA B 1 11 ? 10.094 -54.25 -17.688 1 54.34 11 ALA B O 1
ATOM 1739 N N . VAL B 1 12 ? 8.008 -53.781 -17.281 1 56.19 12 VAL B N 1
ATOM 1740 C CA . VAL B 1 12 ? 7.777 -54.312 -18.625 1 56.19 12 VAL B CA 1
ATOM 1741 C C . VAL B 1 12 ? 7.605 -53.125 -19.609 1 56.19 12 VAL B C 1
ATOM 1743 O O . VAL B 1 12 ? 6.566 -52.469 -19.609 1 56.19 12 VAL B O 1
ATOM 1746 N N . PRO B 1 13 ? 8.695 -52.812 -20.281 1 60.22 13 PRO B N 1
ATOM 1747 C CA . PRO B 1 13 ? 8.742 -51.656 -21.188 1 60.22 13 PRO B CA 1
ATOM 1748 C C . PRO B 1 13 ? 7.523 -51.594 -22.109 1 60.22 13 PRO B C 1
ATOM 1750 O O . PRO B 1 13 ? 7 -50.5 -22.344 1 60.22 13 PRO B O 1
ATOM 1753 N N . ALA B 1 14 ? 7.156 -52.781 -22.594 1 62.44 14 ALA B N 1
ATOM 1754 C CA . ALA B 1 14 ? 6.023 -52.812 -23.516 1 62.44 14 ALA B CA 1
ATOM 1755 C C . ALA B 1 14 ? 4.742 -52.344 -22.812 1 62.44 14 ALA B C 1
ATOM 1757 O O . ALA B 1 14 ? 3.938 -51.625 -23.406 1 62.44 14 ALA B O 1
ATOM 1758 N N . LEU B 1 15 ? 4.598 -52.688 -21.594 1 62.56 15 LEU B N 1
ATOM 1759 C CA . LEU B 1 15 ? 3.408 -52.312 -20.844 1 62.56 15 LEU B CA 1
ATOM 1760 C C . LEU B 1 15 ? 3.439 -50.812 -20.484 1 62.56 15 LEU B C 1
ATOM 1762 O O . LEU B 1 15 ? 2.402 -50.156 -20.516 1 62.56 15 LEU B O 1
ATOM 1766 N N . GLU B 1 16 ? 4.68 -50.406 -20.328 1 66.12 16 GLU B N 1
ATOM 1767 C CA . GLU B 1 16 ? 4.84 -49 -20.047 1 66.12 16 GLU B CA 1
ATOM 1768 C C . GLU B 1 16 ? 4.434 -48.125 -21.25 1 66.12 16 GLU B C 1
ATOM 1770 O O . GLU B 1 16 ? 3.744 -47.125 -21.094 1 66.12 16 GLU B O 1
ATOM 1775 N N . ALA B 1 17 ? 4.906 -48.625 -22.328 1 70.31 17 ALA B N 1
ATOM 1776 C CA . ALA B 1 17 ? 4.59 -47.875 -23.562 1 70.31 17 ALA B CA 1
ATOM 1777 C C . ALA B 1 17 ? 3.088 -47.875 -23.828 1 70.31 17 ALA B C 1
ATOM 1779 O O . ALA B 1 17 ? 2.529 -46.875 -24.25 1 70.31 17 ALA B O 1
ATOM 1780 N N . HIS B 1 18 ? 2.496 -49 -23.578 1 75.31 18 HIS B N 1
ATOM 1781 C CA . HIS B 1 18 ? 1.055 -49.062 -23.781 1 75.31 18 HIS B CA 1
ATOM 1782 C C . HIS B 1 18 ? 0.312 -48.188 -22.797 1 75.31 18 HIS B C 1
ATOM 1784 O O . HIS B 1 18 ? -0.696 -47.562 -23.141 1 75.31 18 HIS B O 1
ATOM 1790 N N . CYS B 1 19 ? 0.819 -48.125 -21.625 1 73.06 19 CYS B N 1
ATOM 1791 C CA . CYS B 1 19 ? 0.182 -47.312 -20.609 1 73.06 19 CYS B CA 1
ATOM 1792 C C . CYS B 1 19 ? 0.291 -45.812 -20.969 1 73.06 19 CYS B C 1
ATOM 1794 O O . CYS B 1 19 ? -0.688 -45.094 -20.875 1 73.06 19 CYS B O 1
ATOM 1796 N N . VAL B 1 20 ? 1.458 -45.469 -21.422 1 77.44 20 VAL B N 1
ATOM 1797 C CA . VAL B 1 20 ? 1.686 -44.062 -21.812 1 77.44 20 VAL B CA 1
ATOM 1798 C C . VAL B 1 20 ? 0.781 -43.719 -23 1 77.44 20 VAL B C 1
ATOM 1800 O O . VAL B 1 20 ? 0.209 -42.625 -23.031 1 77.44 20 VAL B O 1
ATOM 1803 N N . GLU B 1 21 ? 0.617 -44.656 -23.844 1 78.94 21 GLU B N 1
ATOM 1804 C CA . GLU B 1 21 ? -0.257 -44.469 -25 1 78.94 21 GLU B CA 1
ATOM 1805 C C . GLU B 1 21 ? -1.713 -44.312 -24.562 1 78.94 21 GLU B C 1
ATOM 1807 O O . GLU B 1 21 ? -2.439 -43.469 -25.078 1 78.94 21 GLU B O 1
ATOM 1812 N N . PHE B 1 22 ? -2.055 -45.188 -23.688 1 77.5 22 PHE B N 1
ATOM 1813 C CA . PHE B 1 22 ? -3.418 -45.125 -23.188 1 77.5 22 PHE B CA 1
ATOM 1814 C C . PHE B 1 22 ? -3.672 -43.781 -22.484 1 77.5 22 PHE B C 1
ATOM 1816 O O . PHE B 1 22 ? -4.691 -43.125 -22.734 1 77.5 22 PHE B O 1
ATOM 1823 N N . LEU B 1 23 ? -2.771 -43.406 -21.656 1 80.38 23 LEU B N 1
ATOM 1824 C CA . LEU B 1 23 ? -2.92 -42.156 -20.906 1 80.38 23 LEU B CA 1
ATOM 1825 C C . LEU B 1 23 ? -2.928 -40.969 -21.828 1 80.38 23 LEU B C 1
ATOM 1827 O O . LEU B 1 23 ? -3.688 -40 -21.609 1 80.38 23 LEU B O 1
ATOM 1831 N N . THR B 1 24 ? -2.199 -41.031 -22.859 1 81.81 24 THR B N 1
ATOM 1832 C CA . THR B 1 24 ? -2.135 -39.938 -23.828 1 81.81 24 THR B CA 1
ATOM 1833 C C . THR B 1 24 ? -3.463 -39.781 -24.562 1 81.81 24 THR B C 1
ATOM 1835 O O . THR B 1 24 ? -3.922 -38.656 -24.812 1 81.81 24 THR B O 1
ATOM 1838 N N . LYS B 1 25 ? -4.09 -40.938 -24.797 1 86.06 25 LYS B N 1
ATOM 1839 C CA . LYS B 1 25 ? -5.355 -40.938 -25.516 1 86.06 25 LYS B CA 1
ATOM 1840 C C . LYS B 1 25 ? -6.484 -40.375 -24.656 1 86.06 25 LYS B C 1
ATOM 1842 O O . LYS B 1 25 ? -7.473 -39.875 -25.172 1 86.06 25 LYS B O 1
ATOM 1847 N N . HIS B 1 26 ? -6.359 -40.438 -23.406 1 89.31 26 HIS B N 1
ATOM 1848 C CA . HIS B 1 26 ? -7.43 -40.031 -22.5 1 89.31 26 HIS B CA 1
ATOM 1849 C C . HIS B 1 26 ? -7.102 -38.719 -21.812 1 89.31 26 HIS B C 1
ATOM 1851 O O . HIS B 1 26 ? -7.793 -38.312 -20.875 1 89.31 26 HIS B O 1
ATOM 1857 N N . LEU B 1 27 ? -6.059 -38.094 -22.25 1 92.5 27 LEU B N 1
ATOM 1858 C CA . LEU B 1 27 ? -5.625 -36.844 -21.656 1 92.5 27 LEU B CA 1
ATOM 1859 C C . LEU B 1 27 ? -6.617 -35.719 -21.969 1 92.5 27 LEU B C 1
ATOM 1861 O O . LEU B 1 27 ? -6.996 -35.531 -23.125 1 92.5 27 LEU B O 1
ATOM 1865 N N . ARG B 1 28 ? -7.18 -35.156 -20.906 1 93.88 28 ARG B N 1
ATOM 1866 C CA . ARG B 1 28 ? -8.086 -34.031 -20.938 1 93.88 28 ARG B CA 1
ATOM 1867 C C . ARG B 1 28 ? -7.668 -32.938 -19.938 1 93.88 28 ARG B C 1
ATOM 1869 O O . ARG B 1 28 ? -6.809 -33.188 -19.094 1 93.88 28 ARG B O 1
ATOM 1876 N N . ALA B 1 29 ? -8.273 -31.859 -20.078 1 94.75 29 ALA B N 1
ATOM 1877 C CA . ALA B 1 29 ? -7.945 -30.75 -19.188 1 94.75 29 ALA B CA 1
ATOM 1878 C C . ALA B 1 29 ? -8.219 -31.125 -17.734 1 94.75 29 ALA B C 1
ATOM 1880 O O . ALA B 1 29 ? -7.457 -30.75 -16.828 1 94.75 29 ALA B O 1
ATOM 1881 N N . ASP B 1 30 ? -9.227 -31.828 -17.453 1 95.19 30 ASP B N 1
ATOM 1882 C CA . ASP B 1 30 ? -9.672 -32.094 -16.078 1 95.19 30 ASP B CA 1
ATOM 1883 C C . ASP B 1 30 ? -8.812 -33.188 -15.422 1 95.19 30 ASP B C 1
ATOM 1885 O O . ASP B 1 30 ? -8.867 -33.344 -14.203 1 95.19 30 ASP B O 1
ATOM 1889 N N . ASN B 1 31 ? -8.047 -33.906 -16.234 1 94.62 31 ASN B N 1
ATOM 1890 C CA . ASN B 1 31 ? -7.191 -34.906 -15.625 1 94.62 31 ASN B CA 1
ATOM 1891 C C . ASN B 1 31 ? -5.715 -34.625 -15.883 1 94.62 31 ASN B C 1
ATOM 1893 O O . ASN B 1 31 ? -4.852 -35.438 -15.547 1 94.62 31 ASN B O 1
ATOM 1897 N N . ALA B 1 32 ? -5.414 -33.562 -16.438 1 96.25 32 ALA B N 1
ATOM 1898 C CA . ALA B 1 32 ? -4.062 -33.219 -16.875 1 96.25 32 ALA B CA 1
ATOM 1899 C C . ALA B 1 32 ? -3.1 -33.125 -15.703 1 96.25 32 ALA B C 1
ATOM 1901 O O . ALA B 1 32 ? -1.976 -33.625 -15.773 1 96.25 32 ALA B O 1
ATOM 1902 N N . PHE B 1 33 ? -3.482 -32.562 -14.609 1 96.81 33 PHE B N 1
ATOM 1903 C CA . PHE B 1 33 ? -2.6 -32.406 -13.461 1 96.81 33 PHE B CA 1
ATOM 1904 C C . PHE B 1 33 ? -2.328 -33.781 -12.82 1 96.81 33 PHE B C 1
ATOM 1906 O O . PHE B 1 33 ? -1.214 -34.031 -12.367 1 96.81 33 PHE B O 1
ATOM 1913 N N . MET B 1 34 ? -3.332 -34.656 -12.805 1 93.31 34 MET B N 1
ATOM 1914 C CA . MET B 1 34 ? -3.139 -36 -12.281 1 93.31 34 MET B CA 1
ATOM 1915 C C . MET B 1 34 ? -2.115 -36.75 -13.109 1 93.31 34 MET B C 1
ATOM 1917 O O . MET B 1 34 ? -1.193 -37.375 -12.562 1 93.31 34 MET B O 1
ATOM 1921 N N . LEU B 1 35 ? -2.27 -36.656 -14.367 1 93.69 35 LEU B N 1
ATOM 1922 C CA . LEU B 1 35 ? -1.371 -37.375 -15.273 1 93.69 35 LEU B CA 1
ATOM 1923 C C . LEU B 1 35 ? 0.023 -36.75 -15.25 1 93.69 35 LEU B C 1
ATOM 1925 O O . LEU B 1 35 ? 1.022 -37.469 -15.383 1 93.69 35 LEU B O 1
ATOM 1929 N N . LEU B 1 36 ? 0.095 -35.469 -15.102 1 94.56 36 LEU B N 1
ATOM 1930 C CA . LEU B 1 36 ? 1.384 -34.781 -14.969 1 94.56 36 LEU B CA 1
ATOM 1931 C C . LEU B 1 36 ? 2.143 -35.281 -13.75 1 94.56 36 LEU B C 1
ATOM 1933 O O . LEU B 1 36 ? 3.334 -35.594 -13.836 1 94.56 36 LEU B O 1
ATOM 1937 N N . THR B 1 37 ? 1.437 -35.406 -12.656 1 92.69 37 THR B N 1
ATOM 1938 C CA . THR B 1 37 ? 2.047 -35.938 -11.438 1 92.69 37 THR B CA 1
ATOM 1939 C C . THR B 1 37 ? 2.578 -37.344 -11.664 1 92.69 37 THR B C 1
ATOM 1941 O O . THR B 1 37 ? 3.705 -37.656 -11.281 1 92.69 37 THR B O 1
ATOM 1944 N N . GLN B 1 38 ? 1.788 -38.156 -12.336 1 87.31 38 GLN B N 1
ATOM 1945 C CA . GLN B 1 38 ? 2.189 -39.531 -12.633 1 87.31 38 GLN B CA 1
ATOM 1946 C C . GLN B 1 38 ? 3.389 -39.562 -13.578 1 87.31 38 GLN B C 1
ATOM 1948 O O . GLN B 1 38 ? 4.32 -40.344 -13.383 1 87.31 38 GLN B O 1
ATOM 1953 N N . ALA B 1 39 ? 3.316 -38.75 -14.523 1 90.5 39 ALA B N 1
ATOM 1954 C CA . ALA B 1 39 ? 4.406 -38.656 -15.5 1 90.5 39 ALA B CA 1
ATOM 1955 C C . ALA B 1 39 ? 5.719 -38.281 -14.828 1 90.5 39 ALA B C 1
ATOM 1957 O O . ALA B 1 39 ? 6.777 -38.844 -15.156 1 90.5 39 ALA B O 1
ATOM 1958 N N . ARG B 1 40 ? 5.664 -37.344 -13.883 1 90.12 40 ARG B N 1
ATOM 1959 C CA . ARG B 1 40 ? 6.855 -36.906 -13.172 1 90.12 40 ARG B CA 1
ATOM 1960 C C . ARG B 1 40 ? 7.34 -37.969 -12.195 1 90.12 40 ARG B C 1
ATOM 1962 O O . ARG B 1 40 ? 8.539 -38.219 -12.07 1 90.12 40 ARG B O 1
ATOM 1969 N N . LEU B 1 41 ? 6.414 -38.688 -11.547 1 85.38 41 LEU B N 1
ATOM 1970 C CA . LEU B 1 41 ? 6.746 -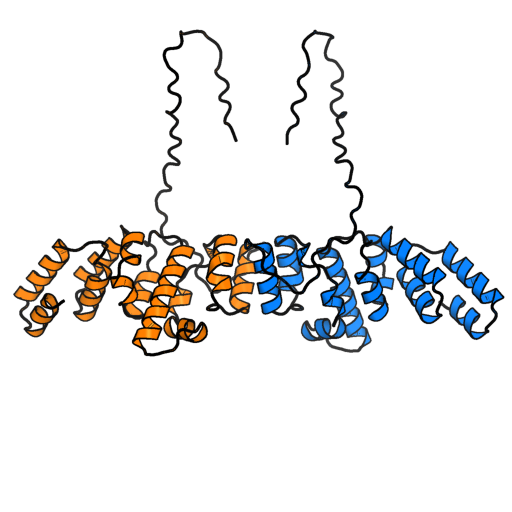39.719 -10.586 1 85.38 41 LEU B CA 1
ATOM 1971 C C . LEU B 1 41 ? 7.426 -40.906 -11.281 1 85.38 41 LEU B C 1
ATOM 1973 O O . LEU B 1 41 ? 8.352 -41.5 -10.734 1 85.38 41 LEU B O 1
ATOM 1977 N N . PHE B 1 42 ? 7.031 -41.156 -12.508 1 82.31 42 PHE B N 1
ATOM 1978 C CA . PHE B 1 42 ? 7.523 -42.344 -13.211 1 82.31 42 PHE B CA 1
ATOM 1979 C C . PHE B 1 42 ? 8.57 -41.969 -14.25 1 82.31 42 PHE B C 1
ATOM 1981 O O . PHE B 1 42 ? 8.969 -42.781 -15.078 1 82.31 42 PHE B O 1
ATOM 1988 N N . ASP B 1 43 ? 8.977 -40.688 -14.25 1 87.25 43 ASP B N 1
ATOM 1989 C CA . ASP B 1 43 ? 10.047 -40.188 -15.109 1 87.25 43 ASP B CA 1
ATOM 1990 C C . ASP B 1 43 ? 9.711 -40.406 -16.578 1 87.25 43 ASP B C 1
ATOM 1992 O O . ASP B 1 43 ? 10.5 -41.031 -17.312 1 87.25 43 ASP B O 1
ATOM 1996 N N . GLU B 1 44 ? 8.5 -40.031 -16.906 1 87 44 GLU B N 1
ATOM 1997 C CA . GLU B 1 44 ? 8.031 -40.062 -18.297 1 87 44 GLU B CA 1
ATOM 1998 C C . GLU B 1 44 ? 7.965 -38.656 -18.875 1 87 44 GLU B C 1
ATOM 2000 O O . GLU B 1 44 ? 6.895 -38.031 -18.906 1 87 44 GLU B O 1
ATOM 2005 N N . PRO B 1 45 ? 9.055 -38.219 -19.438 1 90.94 45 PRO B N 1
ATOM 2006 C CA . PRO B 1 45 ? 9.133 -36.812 -19.875 1 90.94 45 PRO B CA 1
ATOM 2007 C C . PRO B 1 45 ? 8.188 -36.5 -21.031 1 90.94 45 PRO B C 1
ATOM 2009 O O . PRO B 1 45 ? 7.664 -35.375 -21.125 1 90.94 45 PRO B O 1
ATOM 2012 N N . GLN B 1 46 ? 7.984 -37.406 -21.875 1 89.81 46 GLN B N 1
ATOM 2013 C CA . GLN B 1 46 ? 7.105 -37.156 -23.016 1 89.81 46 GLN B CA 1
ATOM 2014 C C . GLN B 1 46 ? 5.664 -36.969 -22.562 1 89.81 46 GLN B C 1
ATOM 2016 O O . GLN B 1 46 ? 4.984 -36.062 -23.047 1 89.81 46 GLN B O 1
ATOM 2021 N N . LEU B 1 47 ? 5.219 -37.844 -21.75 1 90.19 47 LEU B N 1
ATOM 2022 C CA . LEU B 1 47 ? 3.875 -37.688 -21.203 1 90.19 47 LEU B CA 1
ATOM 2023 C C . LEU B 1 47 ? 3.75 -36.375 -20.406 1 90.19 47 LEU B C 1
ATOM 2025 O O . LEU B 1 47 ? 2.729 -35.688 -20.5 1 90.19 47 LEU B O 1
ATOM 2029 N N . ALA B 1 48 ? 4.785 -36.094 -19.641 1 94.56 48 ALA B N 1
ATOM 2030 C CA . ALA B 1 48 ? 4.781 -34.844 -18.875 1 94.56 48 ALA B CA 1
ATOM 2031 C C . ALA B 1 48 ? 4.633 -33.625 -19.797 1 94.56 48 ALA B C 1
ATOM 2033 O O . ALA B 1 48 ? 3.861 -32.719 -19.5 1 94.56 48 ALA B O 1
ATOM 2034 N N . SER B 1 49 ? 5.355 -33.656 -20.828 1 94.81 49 SER B N 1
ATOM 2035 C CA . SER B 1 49 ? 5.301 -32.562 -21.797 1 94.81 49 SER B CA 1
ATOM 2036 C C . SER B 1 49 ? 3.908 -32.438 -22.391 1 94.81 49 SER B C 1
ATOM 2038 O O . SER B 1 49 ? 3.414 -31.312 -22.578 1 94.81 49 SER B O 1
ATOM 2040 N N . LEU B 1 50 ? 3.316 -33.562 -22.688 1 93.75 50 LEU B N 1
ATOM 2041 C CA . LEU B 1 50 ? 1.969 -33.531 -23.234 1 93.75 50 LEU B CA 1
ATOM 2042 C C . LEU B 1 50 ? 0.97 -32.969 -22.234 1 93.75 50 LEU B C 1
ATOM 2044 O O . LEU B 1 50 ? 0.052 -32.25 -22.609 1 93.75 50 LEU B O 1
ATOM 2048 N N . CYS B 1 51 ? 1.116 -33.312 -21.031 1 96.06 51 CYS B N 1
ATOM 2049 C CA . CYS B 1 51 ? 0.243 -32.812 -19.984 1 96.06 51 CYS B CA 1
ATOM 2050 C C . CYS B 1 51 ? 0.387 -31.297 -19.859 1 96.06 51 CYS B C 1
ATOM 2052 O O . CYS B 1 51 ? -0.611 -30.578 -19.766 1 96.06 51 CYS B O 1
ATOM 2054 N N . LEU B 1 52 ? 1.61 -30.812 -19.859 1 96.06 52 LEU B N 1
ATOM 2055 C CA . LEU B 1 52 ? 1.875 -29.375 -19.734 1 96.06 52 LEU B CA 1
ATOM 2056 C C . LEU B 1 52 ? 1.295 -28.609 -20.922 1 96.06 52 LEU B C 1
ATOM 2058 O O . LEU B 1 52 ? 0.723 -27.531 -20.75 1 96.06 52 LEU B O 1
ATOM 2062 N N . ASP B 1 53 ? 1.399 -29.172 -22.094 1 94.62 53 ASP B N 1
ATOM 2063 C CA . ASP B 1 53 ? 0.822 -28.562 -23.281 1 94.62 53 ASP B CA 1
ATOM 2064 C C . ASP B 1 53 ? -0.697 -28.453 -23.172 1 94.62 53 ASP B C 1
ATOM 2066 O O . ASP B 1 53 ? -1.292 -27.453 -23.578 1 94.62 53 ASP B O 1
ATOM 2070 N N . THR B 1 54 ? -1.279 -29.516 -22.688 1 95.62 54 THR B N 1
ATOM 2071 C CA . THR B 1 54 ? -2.727 -29.531 -22.5 1 95.62 54 THR B CA 1
ATOM 2072 C C . THR B 1 54 ? -3.148 -28.484 -21.484 1 95.62 54 THR B C 1
ATOM 2074 O O . THR B 1 54 ? -4.168 -27.812 -21.672 1 95.62 54 THR B O 1
ATOM 2077 N N . ILE B 1 55 ? -2.398 -28.312 -20.453 1 96.38 55 ILE B N 1
ATOM 2078 C CA . ILE B 1 55 ? -2.666 -27.312 -19.422 1 96.38 55 ILE B CA 1
ATOM 2079 C C . ILE B 1 55 ? -2.566 -25.922 -20.016 1 96.38 55 ILE B C 1
ATOM 2081 O O . ILE B 1 55 ? -3.406 -25.062 -19.75 1 96.38 55 ILE B O 1
ATOM 2085 N N . ASP B 1 56 ? -1.596 -25.688 -20.859 1 95.31 56 ASP B N 1
ATOM 2086 C CA . ASP B 1 56 ? -1.438 -24.391 -21.516 1 95.31 56 ASP B CA 1
ATOM 2087 C C . ASP B 1 56 ? -2.666 -24.062 -22.359 1 95.31 56 ASP B C 1
ATOM 2089 O O . ASP B 1 56 ? -3.137 -22.922 -22.359 1 95.31 56 ASP B O 1
ATOM 2093 N N . LYS B 1 57 ? -3.178 -25.016 -23.094 1 93.12 57 LYS B N 1
ATOM 2094 C CA . LYS B 1 57 ? -4.285 -24.828 -24.016 1 93.12 57 LYS B CA 1
ATOM 2095 C C . LYS B 1 57 ? -5.598 -24.609 -23.266 1 93.12 57 LYS B C 1
ATOM 2097 O O . LYS B 1 57 ? -6.48 -23.906 -23.75 1 93.12 57 LYS B O 1
ATOM 2102 N N . SER B 1 58 ? -5.715 -25.234 -22.141 1 95.75 58 SER B N 1
ATOM 2103 C CA . SER B 1 58 ? -6.934 -25.156 -21.344 1 95.75 58 SER B CA 1
ATOM 2104 C C . SER B 1 58 ? -6.625 -24.875 -19.891 1 95.75 58 SER B C 1
ATOM 2106 O O . SER B 1 58 ? -7.082 -25.594 -19 1 95.75 58 SER B O 1
ATOM 2108 N N . THR B 1 59 ? -5.957 -23.781 -19.688 1 96.25 59 THR B N 1
ATOM 2109 C CA . THR B 1 59 ? -5.402 -23.469 -18.375 1 96.25 59 THR B CA 1
ATOM 2110 C C . THR B 1 59 ? -6.508 -23.344 -17.328 1 96.25 59 THR B C 1
ATOM 2112 O O . THR B 1 59 ? -6.441 -23.969 -16.281 1 96.25 59 THR B O 1
ATOM 2115 N N . MET B 1 60 ? -7.551 -22.625 -17.656 1 95.38 60 MET B N 1
ATOM 2116 C CA . MET B 1 60 ? -8.617 -22.344 -16.703 1 95.38 60 MET B CA 1
ATOM 2117 C C . MET B 1 60 ? -9.305 -23.625 -16.25 1 95.38 60 MET B C 1
ATOM 2119 O O . MET B 1 60 ? -9.523 -23.844 -15.062 1 95.38 60 MET B O 1
ATOM 2123 N N . ASP B 1 61 ? -9.57 -24.469 -17.203 1 96.44 61 ASP B N 1
ATOM 2124 C CA . ASP B 1 61 ? -10.227 -25.75 -16.906 1 96.44 61 ASP B CA 1
ATOM 2125 C C . ASP B 1 61 ? -9.328 -26.656 -16.078 1 96.44 61 ASP B C 1
ATOM 2127 O O . ASP B 1 61 ? -9.797 -27.312 -15.156 1 96.44 61 ASP B O 1
ATOM 2131 N N . ALA B 1 62 ? -8.125 -26.703 -16.438 1 97.31 62 ALA B N 1
ATOM 2132 C CA . ALA B 1 62 ? -7.172 -27.562 -15.742 1 97.31 62 ALA B CA 1
ATOM 2133 C C . ALA B 1 62 ? -7 -27.141 -14.289 1 97.31 62 ALA B C 1
ATOM 2135 O O . ALA B 1 62 ? -7.027 -27.969 -13.383 1 97.31 62 ALA B O 1
ATOM 2136 N N . ILE B 1 63 ? -6.902 -25.844 -14.086 1 97.06 63 ILE B N 1
ATOM 2137 C CA . ILE B 1 63 ? -6.648 -25.281 -12.766 1 97.06 63 ILE B CA 1
ATOM 2138 C C . ILE B 1 63 ? -7.895 -25.438 -11.891 1 97.06 63 ILE B C 1
ATOM 2140 O O . ILE B 1 63 ? -7.789 -25.625 -10.68 1 97.06 63 ILE B O 1
ATOM 2144 N N . SER B 1 64 ? -8.984 -25.422 -12.469 1 96.69 64 SER B N 1
ATOM 2145 C CA . SER B 1 64 ? -10.242 -25.531 -11.734 1 96.69 64 SER B CA 1
ATOM 2146 C C . SER B 1 64 ? -10.555 -26.984 -11.398 1 96.69 64 SER B C 1
ATOM 2148 O O . SER B 1 64 ? -11.422 -27.25 -10.562 1 96.69 64 SER B O 1
ATOM 2150 N N . ALA B 1 65 ? -9.906 -27.859 -12.039 1 95.38 65 ALA B N 1
ATOM 2151 C CA . ALA B 1 65 ? -10.148 -29.281 -11.82 1 95.38 65 ALA B CA 1
ATOM 2152 C C . ALA B 1 65 ? -9.609 -29.719 -10.461 1 95.38 65 ALA B C 1
ATOM 2154 O O . ALA B 1 65 ? -8.711 -29.094 -9.906 1 95.38 65 ALA B O 1
ATOM 2155 N N . GLU B 1 66 ? -10.07 -30.812 -9.914 1 91.44 66 GLU B N 1
ATOM 2156 C CA . GLU B 1 66 ? -9.742 -31.328 -8.578 1 91.44 66 GLU B CA 1
ATOM 2157 C C . GLU B 1 66 ? -8.273 -31.734 -8.5 1 91.44 66 GLU B C 1
ATOM 2159 O O . GLU B 1 66 ? -7.652 -31.625 -7.438 1 91.44 66 GLU B O 1
ATOM 2164 N N . GLY B 1 67 ? -7.73 -32.094 -9.555 1 94.31 67 GLY B N 1
ATOM 2165 C CA . GLY B 1 67 ? -6.371 -32.625 -9.562 1 94.31 67 GLY B CA 1
ATOM 2166 C C . GLY B 1 67 ? -5.324 -31.562 -9.289 1 94.31 67 GLY B C 1
ATOM 2167 O O . GLY B 1 67 ? -4.191 -31.875 -8.922 1 94.31 67 GLY B O 1
ATOM 2168 N N . PHE B 1 68 ? -5.695 -30.328 -9.383 1 97.5 68 PHE B N 1
ATOM 2169 C CA . PHE B 1 68 ? -4.738 -29.234 -9.234 1 97.5 68 PHE B CA 1
ATOM 2170 C C . PHE B 1 68 ? -4.215 -29.172 -7.805 1 97.5 68 PHE B C 1
ATOM 2172 O O . PHE B 1 68 ? -3.01 -29.031 -7.586 1 97.5 68 PHE B O 1
ATOM 2179 N N . THR B 1 69 ? -5.055 -29.219 -6.844 1 97.56 69 THR B N 1
ATOM 2180 C CA . THR B 1 69 ? -4.68 -29.031 -5.449 1 97.56 69 THR B CA 1
ATOM 2181 C C . THR B 1 69 ? -3.9 -30.234 -4.922 1 97.56 69 THR B C 1
ATOM 2183 O O . THR B 1 69 ? -3.312 -30.172 -3.842 1 97.56 69 THR B O 1
ATOM 2186 N N . ASP B 1 70 ? -3.762 -31.344 -5.738 1 96.06 70 ASP B N 1
ATOM 2187 C CA . ASP B 1 70 ? -3.125 -32.562 -5.277 1 96.06 70 ASP B CA 1
ATOM 2188 C C . ASP B 1 70 ? -1.657 -32.625 -5.691 1 96.06 70 ASP B C 1
ATOM 2190 O O . ASP B 1 70 ? -0.917 -33.5 -5.27 1 96.06 70 ASP B O 1
ATOM 2194 N N . ILE B 1 71 ? -1.29 -31.672 -6.398 1 96.62 71 ILE B N 1
ATOM 2195 C CA . ILE B 1 71 ? 0.073 -31.734 -6.918 1 96.62 71 ILE B CA 1
ATOM 2196 C C . ILE B 1 71 ? 1.055 -31.281 -5.84 1 96.62 71 ILE B C 1
ATOM 2198 O O . ILE B 1 71 ? 0.666 -30.594 -4.883 1 96.62 71 ILE B O 1
ATOM 2202 N N . ASP B 1 72 ? 2.277 -31.75 -6.031 1 95.88 72 ASP B N 1
ATOM 2203 C CA . ASP B 1 72 ? 3.297 -31.328 -5.074 1 95.88 72 ASP B CA 1
ATOM 2204 C C . ASP B 1 72 ? 3.871 -29.969 -5.449 1 95.88 72 ASP B C 1
ATOM 2206 O O . ASP B 1 72 ? 3.561 -29.422 -6.512 1 95.88 72 ASP B O 1
ATOM 2210 N N . ILE B 1 73 ? 4.676 -29.438 -4.582 1 97.5 73 ILE B N 1
ATOM 2211 C CA . ILE B 1 73 ? 5.164 -28.062 -4.703 1 97.5 73 ILE B CA 1
ATOM 2212 C C . ILE B 1 73 ? 6.074 -27.953 -5.922 1 97.5 73 ILE B C 1
ATOM 2214 O O . ILE B 1 73 ? 6.074 -26.922 -6.609 1 97.5 73 ILE B O 1
ATOM 2218 N N . ASP B 1 74 ? 6.824 -29 -6.188 1 96.19 74 ASP B N 1
ATOM 2219 C CA . ASP B 1 74 ? 7.715 -28.953 -7.344 1 96.19 74 ASP B CA 1
ATOM 2220 C C . ASP B 1 74 ? 6.926 -28.859 -8.648 1 96.19 74 ASP B C 1
ATOM 2222 O O . ASP B 1 74 ? 7.301 -28.125 -9.562 1 96.19 74 ASP B O 1
ATOM 2226 N N . THR B 1 75 ? 5.887 -29.672 -8.695 1 96.19 75 THR B N 1
ATOM 2227 C CA . THR B 1 75 ? 5.023 -29.641 -9.875 1 96.19 75 THR B CA 1
ATOM 2228 C C . THR B 1 75 ? 4.336 -28.281 -10 1 96.19 75 THR B C 1
ATOM 2230 O O . THR B 1 75 ? 4.23 -27.734 -11.102 1 96.19 75 THR B O 1
ATOM 2233 N N . LEU B 1 76 ? 3.869 -27.75 -8.883 1 97.81 76 LEU B N 1
ATOM 2234 C CA . LEU B 1 76 ? 3.25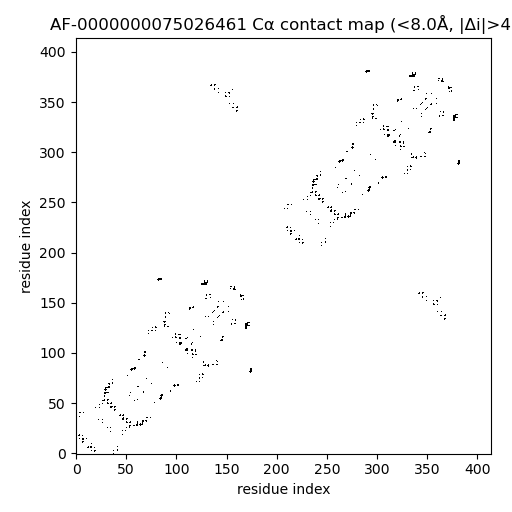6 -26.422 -8.883 1 97.81 76 LEU B CA 1
ATOM 2235 C C . LEU B 1 76 ? 4.215 -25.375 -9.445 1 97.81 76 LEU B C 1
ATOM 2237 O O . LEU B 1 76 ? 3.842 -24.594 -10.312 1 97.81 76 LEU B O 1
ATOM 2241 N N . CYS B 1 77 ? 5.406 -25.406 -9.008 1 97.5 77 CYS B N 1
ATOM 2242 C CA . CYS B 1 77 ? 6.406 -24.438 -9.453 1 97.5 77 CYS B CA 1
ATOM 2243 C C . CYS B 1 77 ? 6.672 -24.594 -10.945 1 97.5 77 CYS B C 1
ATOM 2245 O O . CYS B 1 77 ? 6.812 -23.594 -11.664 1 97.5 77 CYS B O 1
ATOM 2247 N N . ALA B 1 78 ? 6.738 -25.844 -11.383 1 94.5 78 ALA B N 1
ATOM 2248 C CA . ALA B 1 78 ? 6.969 -26.094 -12.805 1 94.5 78 ALA B CA 1
ATOM 2249 C C . ALA B 1 78 ? 5.867 -25.469 -13.656 1 94.5 78 ALA B C 1
ATOM 2251 O O . ALA B 1 78 ? 6.137 -24.938 -14.734 1 94.5 78 ALA B O 1
ATOM 2252 N N . VAL B 1 79 ? 4.695 -25.562 -13.164 1 96.62 79 VAL B N 1
ATOM 2253 C CA . VAL B 1 79 ? 3.545 -25.016 -13.883 1 96.62 79 VAL B CA 1
ATOM 2254 C C . VAL B 1 79 ? 3.596 -23.484 -13.852 1 96.62 79 VAL B C 1
ATOM 2256 O O . VAL B 1 79 ? 3.41 -22.844 -14.883 1 96.62 79 VAL B O 1
ATOM 2259 N N . LEU B 1 80 ? 3.887 -22.891 -12.68 1 97.38 80 LEU B N 1
ATOM 2260 C CA . LEU B 1 80 ? 3.875 -21.453 -12.5 1 97.38 80 LEU B CA 1
ATOM 2261 C C . LEU B 1 80 ? 4.996 -20.797 -13.305 1 97.38 80 LEU B C 1
ATOM 2263 O O . LEU B 1 80 ? 4.891 -19.625 -13.68 1 97.38 80 LEU B O 1
ATOM 2267 N N . GLU B 1 81 ? 6.02 -21.5 -13.625 1 96.25 81 GLU B N 1
ATOM 2268 C CA . GLU B 1 81 ? 7.164 -20.969 -14.367 1 96.25 81 GLU B CA 1
ATOM 2269 C C . GLU B 1 81 ? 6.844 -20.844 -15.852 1 96.25 81 GLU B C 1
ATOM 2271 O O . GLU B 1 81 ? 7.574 -20.188 -16.594 1 96.25 81 GLU B O 1
ATOM 2276 N N . ARG B 1 82 ? 5.836 -21.469 -16.234 1 95.5 82 ARG B N 1
ATOM 2277 C CA . ARG B 1 82 ? 5.512 -21.469 -17.672 1 95.5 82 ARG B CA 1
ATOM 2278 C C . ARG B 1 82 ? 5.047 -20.094 -18.125 1 95.5 82 ARG B C 1
ATOM 2280 O O . ARG B 1 82 ? 4.258 -19.438 -17.438 1 95.5 82 ARG B O 1
ATOM 2287 N N . ASP B 1 83 ? 5.449 -19.672 -19.266 1 95.62 83 ASP B N 1
ATOM 2288 C CA . ASP B 1 83 ? 5.043 -18.406 -19.859 1 95.62 83 ASP B CA 1
ATOM 2289 C C . ASP B 1 83 ? 3.803 -18.578 -20.734 1 95.62 83 ASP B C 1
ATOM 2291 O O . ASP B 1 83 ? 3.268 -17.594 -21.25 1 95.62 83 ASP B O 1
ATOM 2295 N N . THR B 1 84 ? 3.273 -19.812 -20.844 1 93.88 84 THR B N 1
ATOM 2296 C CA . THR B 1 84 ? 2.252 -20.125 -21.844 1 93.88 84 THR B CA 1
ATOM 2297 C C . THR B 1 84 ? 0.886 -20.281 -21.172 1 93.88 84 THR B C 1
ATOM 2299 O O . THR B 1 84 ? -0.106 -20.578 -21.844 1 93.88 84 THR B O 1
ATOM 2302 N N . LEU B 1 85 ? 0.91 -20.094 -19.875 1 95.38 85 LEU B N 1
ATOM 2303 C CA . LEU B 1 85 ? -0.381 -20.188 -19.203 1 95.38 85 LEU B CA 1
ATOM 2304 C C . LEU B 1 85 ? -1.325 -19.078 -19.672 1 95.38 85 LEU B C 1
ATOM 2306 O O . LEU B 1 85 ? -0.929 -17.922 -19.781 1 95.38 85 LEU B O 1
ATOM 2310 N N . SER B 1 86 ? -2.518 -19.438 -20.016 1 92.81 86 SER B N 1
ATOM 2311 C CA . SER B 1 86 ? -3.529 -18.5 -20.469 1 92.81 86 SER B CA 1
ATOM 2312 C C . SER B 1 86 ? -4.496 -18.141 -19.344 1 92.81 86 SER B C 1
ATOM 2314 O O . SER B 1 86 ? -5.68 -18.469 -19.406 1 92.81 86 SER B O 1
ATOM 2316 N N . ILE B 1 87 ? -4.07 -17.422 -18.406 1 94.5 87 ILE B N 1
ATOM 2317 C CA . ILE B 1 87 ? -4.848 -17.047 -17.219 1 94.5 87 ILE B CA 1
ATOM 2318 C C . ILE B 1 87 ? -4.348 -15.719 -16.672 1 94.5 87 ILE B C 1
ATOM 2320 O O . ILE B 1 87 ? -3.156 -15.414 -16.75 1 94.5 87 ILE B O 1
ATOM 2324 N N . ARG B 1 88 ? -5.277 -14.898 -16.125 1 94.94 88 ARG B N 1
ATOM 2325 C CA . ARG B 1 88 ? -4.879 -13.688 -15.43 1 94.94 88 ARG B CA 1
ATOM 2326 C C . ARG B 1 88 ? -4.148 -14.016 -14.133 1 94.94 88 ARG B C 1
ATOM 2328 O O . ARG B 1 88 ? -4.523 -14.953 -13.422 1 94.94 88 ARG B O 1
ATOM 2335 N N . GLU B 1 89 ? -3.244 -13.188 -13.836 1 97.19 89 GLU B N 1
ATOM 2336 C CA . GLU B 1 89 ? -2.42 -13.445 -12.656 1 97.19 89 GLU B CA 1
ATOM 2337 C C . GLU B 1 89 ? -3.256 -13.422 -11.383 1 97.19 89 GLU B C 1
ATOM 2339 O O . GLU B 1 89 ? -2.967 -14.156 -10.43 1 97.19 89 GLU B O 1
ATOM 2344 N N . SER B 1 90 ? -4.277 -12.562 -11.367 1 97.44 90 SER B N 1
ATOM 2345 C CA . SER B 1 90 ? -5.145 -12.5 -10.195 1 97.44 90 SER B CA 1
ATOM 2346 C C . SER B 1 90 ? -5.875 -13.828 -9.984 1 97.44 90 SER B C 1
ATOM 2348 O O . SER B 1 90 ? -6.004 -14.289 -8.844 1 97.44 90 SER B O 1
ATOM 2350 N N . ARG B 1 91 ? -6.309 -14.469 -11.023 1 97.31 91 ARG B N 1
ATOM 2351 C CA . ARG B 1 91 ? -6.98 -15.766 -10.938 1 97.31 91 ARG B CA 1
ATOM 2352 C C . ARG B 1 91 ? -6 -16.875 -10.57 1 97.31 91 ARG B C 1
ATOM 2354 O O . ARG B 1 91 ? -6.332 -17.766 -9.797 1 97.31 91 ARG B O 1
ATOM 2361 N N . LEU B 1 92 ? -4.895 -16.766 -11.211 1 97.62 92 LEU B N 1
ATOM 2362 C CA . LEU B 1 92 ? -3.844 -17.734 -10.883 1 97.62 92 LEU B CA 1
ATOM 2363 C C . LEU B 1 92 ? -3.512 -17.688 -9.398 1 97.62 92 LEU B C 1
ATOM 2365 O O . LEU B 1 92 ? -3.342 -18.734 -8.766 1 97.62 92 LEU B O 1
ATOM 2369 N N . PHE B 1 93 ? -3.438 -16.469 -8.836 1 98.38 93 PHE B N 1
ATOM 2370 C CA . PHE B 1 93 ? -3.172 -16.297 -7.414 1 98.38 93 PHE B CA 1
ATOM 2371 C C . PHE B 1 93 ? -4.246 -16.984 -6.582 1 98.38 93 PHE B C 1
ATOM 2373 O O . PHE B 1 93 ? -3.936 -17.672 -5.602 1 98.38 93 PHE B O 1
ATOM 2380 N N . GLY B 1 94 ? -5.445 -16.828 -6.969 1 98 94 GLY B N 1
ATOM 2381 C CA . GLY B 1 94 ? -6.527 -17.516 -6.273 1 98 94 GLY B CA 1
ATOM 2382 C C . GLY B 1 94 ? -6.367 -19.016 -6.254 1 98 94 GLY B C 1
ATOM 2383 O O . GLY B 1 94 ? -6.598 -19.656 -5.223 1 98 94 GLY B O 1
ATOM 2384 N N . ALA B 1 95 ? -6.008 -19.547 -7.316 1 98 95 ALA B N 1
ATOM 2385 C CA . ALA B 1 95 ? -5.805 -20.984 -7.422 1 98 95 ALA B CA 1
ATOM 2386 C C . ALA B 1 95 ? -4.652 -21.453 -6.535 1 98 95 ALA B C 1
ATOM 2388 O O . ALA B 1 95 ? -4.742 -22.484 -5.879 1 98 95 ALA B O 1
ATOM 2389 N N . VAL B 1 96 ? -3.654 -20.656 -6.508 1 98.31 96 VAL B N 1
ATOM 2390 C CA . VAL B 1 96 ? -2.473 -20.969 -5.715 1 98.31 96 VAL B CA 1
ATOM 2391 C C . VAL B 1 96 ? -2.822 -20.938 -4.23 1 98.31 96 VAL B C 1
ATOM 2393 O O . VAL B 1 96 ? -2.328 -21.75 -3.449 1 98.31 96 VAL B O 1
ATOM 2396 N N . VAL B 1 97 ? -3.645 -20 -3.871 1 98.25 97 VAL B N 1
ATOM 2397 C CA . VAL B 1 97 ? -4.094 -19.922 -2.484 1 98.25 97 VAL B CA 1
ATOM 2398 C C . VAL B 1 97 ? -4.902 -21.172 -2.135 1 98.25 97 VAL B C 1
ATOM 2400 O O . VAL B 1 97 ? -4.746 -21.734 -1.052 1 98.25 97 VAL B O 1
ATOM 2403 N N . ARG B 1 98 ? -5.715 -21.609 -3.064 1 97.88 98 ARG B N 1
ATOM 2404 C CA . ARG B 1 98 ? -6.457 -22.859 -2.873 1 97.88 98 ARG B CA 1
ATOM 2405 C C . ARG B 1 98 ? -5.512 -24.031 -2.689 1 97.88 98 ARG B C 1
ATOM 2407 O O . ARG B 1 98 ? -5.75 -24.906 -1.843 1 97.88 98 ARG B O 1
ATOM 2414 N N . TRP B 1 99 ? -4.574 -24.078 -3.492 1 98.31 99 TRP B N 1
ATOM 2415 C CA . TRP B 1 99 ? -3.564 -25.125 -3.375 1 98.31 99 TRP B CA 1
ATOM 2416 C C . TRP B 1 99 ? -2.904 -25.078 -2 1 98.31 99 TRP B C 1
ATOM 2418 O O . TRP B 1 99 ? -2.705 -26.125 -1.375 1 98.31 99 TRP B O 1
ATOM 2428 N N . ALA B 1 100 ? -2.553 -23.906 -1.479 1 98.5 100 ALA B N 1
ATOM 2429 C CA . ALA B 1 100 ? -1.895 -23.75 -0.185 1 98.5 100 ALA B CA 1
ATOM 2430 C C . ALA B 1 100 ? -2.787 -24.234 0.95 1 98.5 100 ALA B C 1
ATOM 2432 O O . ALA B 1 100 ? -2.307 -24.875 1.895 1 98.5 100 ALA B O 1
ATOM 2433 N N . GLU B 1 101 ? -4.035 -23.953 0.826 1 98.12 101 GLU B N 1
ATOM 2434 C CA . GLU B 1 101 ? -4.984 -24.422 1.828 1 98.12 101 GLU B CA 1
ATOM 2435 C C . GLU B 1 101 ? -5.027 -25.953 1.866 1 98.12 101 GLU B C 1
ATOM 2437 O O . GLU B 1 101 ? -4.996 -26.547 2.941 1 98.12 101 GLU B O 1
ATOM 2442 N N . ALA B 1 102 ? -5.105 -26.562 0.73 1 98 102 ALA B N 1
ATOM 2443 C CA . ALA B 1 102 ? -5.125 -28.016 0.629 1 98 102 ALA B CA 1
ATOM 2444 C C . ALA B 1 102 ? -3.824 -28.625 1.152 1 98 102 ALA B C 1
ATOM 2446 O O . ALA B 1 102 ? -3.84 -29.656 1.824 1 98 102 ALA B O 1
ATOM 2447 N N . GLU B 1 103 ? -2.705 -27.953 0.867 1 98.06 103 GLU B N 1
ATOM 2448 C CA . GLU B 1 103 ? -1.4 -28.438 1.316 1 98.06 103 GLU B CA 1
ATOM 2449 C C . GLU B 1 103 ? -1.28 -28.359 2.836 1 98.06 103 GLU B C 1
ATOM 2451 O O . GLU B 1 103 ? -0.716 -29.266 3.461 1 98.06 103 GLU B O 1
ATOM 2456 N N . CYS B 1 104 ? -1.771 -27.266 3.389 1 98.38 104 CYS B N 1
ATOM 2457 C CA . CYS B 1 104 ? -1.789 -27.156 4.844 1 98.38 104 CYS B CA 1
ATOM 2458 C C . CYS B 1 104 ? -2.578 -28.312 5.461 1 98.38 104 CYS B C 1
ATOM 2460 O O . CYS B 1 104 ? -2.129 -28.938 6.426 1 98.38 104 CYS B O 1
ATOM 2462 N N . GLN B 1 105 ? -3.701 -28.656 4.855 1 97.88 105 GLN B N 1
ATOM 2463 C CA . GLN B 1 105 ? -4.516 -29.766 5.34 1 97.88 105 GLN B CA 1
ATOM 2464 C C . GLN B 1 105 ? -3.775 -31.094 5.199 1 97.88 105 GLN B C 1
ATOM 2466 O O . GLN B 1 105 ? -3.793 -31.922 6.113 1 97.88 105 GLN B O 1
ATOM 2471 N N . ARG B 1 106 ? -3.131 -31.266 4.137 1 96.94 106 ARG B N 1
ATOM 2472 C CA . ARG B 1 106 ? -2.375 -32.5 3.867 1 96.94 106 ARG B CA 1
ATOM 2473 C C . ARG B 1 106 ? -1.26 -32.688 4.887 1 96.94 106 ARG B C 1
ATOM 2475 O O . ARG B 1 106 ? -0.964 -33.812 5.289 1 96.94 106 ARG B O 1
ATOM 2482 N N . GLN B 1 107 ? -0.726 -31.547 5.328 1 97.38 107 GLN B N 1
ATOM 2483 C CA . GLN B 1 107 ? 0.371 -31.594 6.289 1 97.38 107 GLN B CA 1
ATOM 2484 C C . GLN B 1 107 ? -0.146 -31.484 7.719 1 97.38 107 GLN B C 1
ATOM 2486 O O . GLN B 1 107 ? 0.641 -31.375 8.664 1 97.38 107 GLN B O 1
ATOM 2491 N N . GLN B 1 108 ? -1.458 -31.406 7.953 1 97.5 108 GLN B N 1
ATOM 2492 C CA . GLN B 1 108 ? -2.094 -31.297 9.266 1 97.5 108 GLN B CA 1
ATOM 2493 C C . GLN B 1 108 ? -1.683 -30 9.969 1 97.5 108 GLN B C 1
ATOM 2495 O O . GLN B 1 108 ? -1.364 -30.016 11.164 1 97.5 108 GLN B O 1
ATOM 2500 N N . LEU B 1 109 ? -1.538 -29.031 9.203 1 97.88 109 LEU B N 1
ATOM 2501 C CA . LEU B 1 109 ? -1.267 -27.688 9.719 1 97.88 109 LEU B CA 1
ATOM 2502 C C . LEU B 1 109 ? -2.537 -26.844 9.742 1 97.88 109 LEU B C 1
ATOM 2504 O O . LEU B 1 109 ? -3.375 -26.953 8.844 1 97.88 109 LEU B O 1
ATOM 2508 N N . PRO B 1 110 ? -2.674 -26 10.812 1 98 110 PRO B N 1
ATOM 2509 C CA . PRO B 1 110 ? -3.785 -25.047 10.758 1 98 110 PRO B CA 1
ATOM 2510 C C . PRO B 1 110 ? -3.715 -24.125 9.547 1 98 110 PRO B C 1
ATOM 2512 O O . PRO B 1 110 ? -2.625 -23.703 9.156 1 98 110 PRO B O 1
ATOM 2515 N N . VAL B 1 111 ? -4.824 -23.906 9.008 1 97.56 111 VAL B N 1
ATOM 2516 C CA . VAL B 1 111 ? -4.883 -23.031 7.84 1 97.56 111 VAL B CA 1
ATOM 2517 C C . VAL B 1 111 ? -4.801 -21.578 8.273 1 97.56 111 VAL B C 1
ATOM 2519 O O . VAL B 1 111 ? -5.824 -20.938 8.539 1 97.56 111 VAL B O 1
ATOM 2522 N N . THR B 1 112 ? -3.654 -21 8.406 1 97.44 112 THR B N 1
ATOM 2523 C CA . THR B 1 112 ? -3.373 -19.609 8.734 1 97.44 112 THR B CA 1
ATOM 2524 C C . THR B 1 112 ? -2.594 -18.938 7.613 1 97.44 112 THR B C 1
ATOM 2526 O O . THR B 1 112 ? -2.049 -19.609 6.734 1 97.44 112 THR B O 1
ATOM 2529 N N . PHE B 1 113 ? -2.6 -17.656 7.621 1 95.88 113 PHE B N 1
ATOM 2530 C CA . PHE B 1 113 ? -1.865 -16.906 6.605 1 95.88 113 PHE B CA 1
ATOM 2531 C C . PHE B 1 113 ? -0.387 -17.281 6.625 1 95.88 113 PHE B C 1
ATOM 2533 O O . PHE B 1 113 ? 0.228 -17.453 5.57 1 95.88 113 PHE B O 1
ATOM 2540 N N . GLY B 1 114 ? 0.108 -17.391 7.828 1 96.56 114 GLY B N 1
ATOM 2541 C CA . GLY B 1 114 ? 1.511 -17.75 7.977 1 96.56 114 GLY B CA 1
ATOM 2542 C C . GLY B 1 114 ? 1.843 -19.109 7.418 1 96.56 114 GLY B C 1
ATOM 2543 O O . GLY B 1 114 ? 2.873 -19.297 6.766 1 96.56 114 GLY B O 1
ATOM 2544 N N . ASN B 1 115 ? 0.992 -20.062 7.688 1 98.12 115 ASN B N 1
ATOM 2545 C CA . ASN B 1 115 ? 1.223 -21.422 7.211 1 98.12 115 ASN B CA 1
ATOM 2546 C C . ASN B 1 115 ? 1.074 -21.516 5.695 1 98.12 115 ASN B C 1
ATOM 2548 O O . ASN B 1 115 ? 1.809 -22.266 5.039 1 98.12 115 ASN B O 1
ATOM 2552 N N . LYS B 1 116 ? 0.11 -20.812 5.195 1 98 116 LYS B N 1
ATOM 2553 C CA . LYS B 1 116 ? -0.049 -20.781 3.742 1 98 116 LYS B CA 1
ATOM 2554 C C . LYS B 1 116 ? 1.2 -20.219 3.066 1 98 116 LYS B C 1
ATOM 2556 O O . LYS B 1 116 ? 1.655 -20.766 2.053 1 98 116 LYS B O 1
ATOM 2561 N N . GLN B 1 117 ? 1.705 -19.156 3.637 1 97.38 117 GLN B N 1
ATOM 2562 C CA . GLN B 1 117 ? 2.938 -18.578 3.119 1 97.38 117 GLN B CA 1
ATOM 2563 C C . GLN B 1 117 ? 4.09 -19.578 3.184 1 97.38 117 GLN B C 1
ATOM 2565 O O . GLN B 1 117 ? 4.867 -19.703 2.236 1 97.38 117 GLN B O 1
ATOM 2570 N N . LYS B 1 118 ? 4.152 -20.25 4.238 1 97.19 118 LYS B N 1
ATOM 2571 C CA . LYS B 1 118 ? 5.219 -21.219 4.465 1 97.19 118 LYS B CA 1
ATOM 2572 C C . LYS B 1 118 ? 5.16 -22.344 3.439 1 97.19 118 LYS B C 1
ATOM 2574 O O . LYS B 1 118 ? 6.184 -22.734 2.863 1 97.19 118 LYS B O 1
ATOM 2579 N N . VAL B 1 119 ? 4.012 -22.891 3.258 1 97.94 119 VAL B N 1
ATOM 2580 C CA . VAL B 1 119 ? 3.893 -24.031 2.369 1 97.94 119 VAL B CA 1
ATOM 2581 C C . VAL B 1 119 ? 4.113 -23.594 0.922 1 97.94 119 VAL B C 1
ATOM 2583 O O . VAL B 1 119 ? 4.562 -24.391 0.089 1 97.94 119 VAL B O 1
ATOM 2586 N N . LEU B 1 120 ? 3.75 -22.375 0.585 1 97.62 120 LEU B N 1
ATOM 2587 C CA . LEU B 1 120 ? 3.943 -21.859 -0.769 1 97.62 120 LEU B CA 1
ATOM 2588 C C . LEU B 1 120 ? 5.418 -21.578 -1.034 1 97.62 120 LEU B C 1
ATOM 2590 O O . LEU B 1 120 ? 5.922 -21.844 -2.123 1 97.62 120 LEU B O 1
ATOM 2594 N N . GLY B 1 121 ? 6.094 -21 -0.084 1 94.94 121 GLY B N 1
ATOM 2595 C CA . GLY B 1 121 ? 7.512 -20.703 -0.212 1 94.94 121 GLY B CA 1
ATOM 2596 C C . GLY B 1 121 ? 7.848 -19.922 -1.476 1 94.94 121 GLY B C 1
ATOM 2597 O O . GLY B 1 121 ? 7.301 -18.844 -1.716 1 94.94 121 GLY B O 1
ATOM 2598 N N . LYS B 1 122 ? 8.672 -20.516 -2.314 1 95 122 LYS B N 1
ATOM 2599 C CA . LYS B 1 122 ? 9.188 -19.844 -3.506 1 95 122 LYS B CA 1
ATOM 2600 C C . LYS B 1 122 ? 8.109 -19.75 -4.586 1 95 122 LYS B C 1
ATOM 2602 O O . LYS B 1 122 ? 8.258 -18.984 -5.539 1 95 122 LYS B O 1
ATOM 2607 N N . ALA B 1 123 ? 7.07 -20.578 -4.504 1 97.69 123 ALA B N 1
ATOM 2608 C CA . ALA B 1 123 ? 6.004 -20.562 -5.5 1 97.69 123 ALA B CA 1
ATOM 2609 C C . ALA B 1 123 ? 5.344 -19.188 -5.574 1 97.69 123 ALA B C 1
ATOM 2611 O O . ALA B 1 123 ? 4.863 -18.781 -6.633 1 97.69 123 ALA B O 1
ATOM 2612 N N . LEU B 1 124 ? 5.316 -18.5 -4.426 1 96.75 124 LEU B N 1
ATOM 2613 C CA . LEU B 1 124 ? 4.691 -17.188 -4.352 1 96.75 124 LEU B CA 1
ATOM 2614 C C . LEU B 1 124 ? 5.418 -16.188 -5.25 1 96.75 124 LEU B C 1
ATOM 2616 O O . LEU B 1 124 ? 4.789 -15.32 -5.848 1 96.75 124 LEU B O 1
ATOM 2620 N N . SER B 1 125 ? 6.707 -16.375 -5.422 1 97.19 125 SER B N 1
ATOM 2621 C CA . SER B 1 125 ? 7.527 -15.453 -6.207 1 97.19 125 SER B CA 1
ATOM 2622 C C . SER B 1 125 ? 7.309 -15.664 -7.699 1 97.19 125 SER B C 1
ATOM 2624 O O . SER B 1 125 ? 7.73 -14.836 -8.516 1 97.19 125 SER B O 1
ATOM 2626 N N . LEU B 1 126 ? 6.621 -16.719 -8.039 1 98 126 LEU B N 1
ATOM 2627 C CA . LEU B 1 126 ? 6.41 -17.031 -9.445 1 98 126 LEU B CA 1
ATOM 2628 C C . LEU B 1 126 ? 5.109 -16.422 -9.953 1 98 126 LEU B C 1
ATOM 2630 O O . LEU B 1 126 ? 4.828 -16.453 -11.148 1 98 126 LEU B O 1
ATOM 2634 N N . ILE B 1 127 ? 4.316 -15.922 -9 1 98.25 127 ILE B N 1
ATOM 2635 C CA . ILE B 1 127 ? 3.164 -15.133 -9.406 1 98.25 127 ILE B CA 1
ATOM 2636 C C . ILE B 1 127 ? 3.629 -13.758 -9.891 1 98.25 127 ILE B C 1
ATOM 2638 O O . ILE B 1 127 ? 4.5 -13.141 -9.281 1 98.25 127 ILE B O 1
ATOM 2642 N N . ARG B 1 128 ? 3.141 -13.344 -10.992 1 98.06 128 ARG B N 1
ATOM 2643 C CA . ARG B 1 128 ? 3.555 -12.078 -11.578 1 98.06 128 ARG B CA 1
ATOM 2644 C C . ARG B 1 128 ? 2.613 -10.953 -11.164 1 98.06 128 ARG B C 1
ATOM 2646 O O . ARG B 1 128 ? 1.886 -10.406 -12 1 98.06 128 ARG B O 1
ATOM 2653 N N . PHE B 1 129 ? 2.695 -10.492 -9.938 1 98.5 129 PHE B N 1
ATOM 2654 C CA . PHE B 1 129 ? 1.808 -9.516 -9.312 1 98.5 129 PHE B CA 1
ATOM 2655 C C . PHE B 1 129 ? 1.804 -8.211 -10.094 1 98.5 129 PHE B C 1
ATOM 2657 O O . PHE B 1 129 ? 0.757 -7.578 -10.25 1 98.5 129 PHE B O 1
ATOM 2664 N N . PRO B 1 130 ? 2.994 -7.762 -10.586 1 97.94 130 PRO B N 1
ATOM 2665 C CA . PRO B 1 130 ? 3.045 -6.465 -11.273 1 97.94 130 PRO B CA 1
ATOM 2666 C C . PRO B 1 130 ? 2.148 -6.41 -12.508 1 97.94 130 PRO B C 1
ATOM 2668 O O . PRO B 1 130 ? 1.861 -5.328 -13.016 1 97.94 130 PRO B O 1
ATOM 2671 N N . LEU B 1 131 ? 1.76 -7.586 -13 1 96.88 131 LEU B N 1
ATOM 2672 C CA . LEU B 1 131 ? 0.942 -7.617 -14.211 1 96.88 131 LEU B CA 1
ATOM 2673 C C . LEU B 1 131 ? -0.535 -7.449 -13.867 1 96.88 131 LEU B C 1
ATOM 2675 O O . LEU B 1 131 ? -1.367 -7.289 -14.766 1 96.88 131 LEU B O 1
ATOM 2679 N N . MET B 1 132 ? -0.875 -7.426 -12.625 1 97.44 132 MET B N 1
ATOM 2680 C CA . MET B 1 132 ? -2.246 -7.191 -12.188 1 97.44 132 MET B CA 1
ATOM 2681 C C . MET B 1 132 ? -2.592 -5.707 -12.258 1 97.44 132 MET B C 1
ATOM 2683 O O . MET B 1 132 ? -1.698 -4.855 -12.242 1 97.44 132 MET B O 1
ATOM 2687 N N . THR B 1 133 ? -3.885 -5.426 -12.469 1 96.62 133 THR B N 1
ATOM 2688 C CA . THR B 1 133 ? -4.316 -4.059 -12.195 1 96.62 133 THR B CA 1
ATOM 2689 C C . THR B 1 133 ? -4.25 -3.758 -10.703 1 96.62 133 THR B C 1
ATOM 2691 O O . THR B 1 133 ? -4.23 -4.676 -9.875 1 96.62 133 THR B O 1
ATOM 2694 N N . ILE B 1 134 ? -4.207 -2.543 -10.367 1 97.31 134 ILE B N 1
ATOM 2695 C CA . ILE B 1 134 ? -4.141 -2.139 -8.969 1 97.31 134 ILE B CA 1
ATOM 2696 C C . ILE B 1 134 ? -5.387 -2.625 -8.227 1 97.31 134 ILE B C 1
ATOM 2698 O O . ILE B 1 134 ? -5.312 -3.012 -7.059 1 97.31 134 ILE B O 1
ATOM 2702 N N . GLU B 1 135 ? -6.551 -2.633 -8.852 1 97.31 135 GLU B N 1
ATOM 2703 C CA . GLU B 1 135 ? -7.805 -3.068 -8.242 1 97.31 135 GLU B CA 1
ATOM 2704 C C . GLU B 1 135 ? -7.785 -4.566 -7.953 1 97.31 135 GLU B C 1
ATOM 2706 O O . GLU B 1 135 ? -8.211 -5.004 -6.879 1 97.31 135 GLU B O 1
ATOM 2711 N N . GLU B 1 136 ? -7.258 -5.324 -8.945 1 97.62 136 GLU B N 1
ATOM 2712 C CA . GLU B 1 136 ? -7.137 -6.766 -8.766 1 97.62 136 GLU B CA 1
ATOM 2713 C C . GLU B 1 136 ? -6.215 -7.102 -7.59 1 97.62 136 GLU B C 1
ATOM 2715 O O . GLU B 1 136 ? -6.535 -7.965 -6.773 1 97.62 136 GLU B O 1
ATOM 2720 N N . PHE B 1 137 ? -5.145 -6.375 -7.578 1 98.62 137 PHE B N 1
ATOM 2721 C CA . PHE B 1 137 ? -4.16 -6.613 -6.531 1 98.62 137 PHE B CA 1
ATOM 2722 C C . PHE B 1 137 ? -4.734 -6.277 -5.16 1 98.62 137 PHE B C 1
ATOM 2724 O O . PHE B 1 137 ? -4.539 -7.023 -4.199 1 98.62 137 PHE B O 1
ATOM 2731 N N . ALA B 1 138 ? -5.426 -5.141 -5.066 1 98.38 138 ALA B N 1
ATOM 2732 C CA . ALA B 1 138 ? -5.992 -4.672 -3.807 1 98.38 138 ALA B CA 1
ATOM 2733 C C . ALA B 1 138 ? -7.078 -5.625 -3.309 1 98.38 138 ALA B C 1
ATOM 2735 O O . ALA B 1 138 ? -7.18 -5.887 -2.107 1 98.38 138 ALA B O 1
ATOM 2736 N N . ALA B 1 139 ? -7.848 -6.172 -4.18 1 97 139 ALA B N 1
ATOM 2737 C CA . ALA B 1 139 ? -8.992 -7.008 -3.826 1 97 139 ALA B CA 1
ATOM 2738 C C . ALA B 1 139 ? -8.547 -8.422 -3.465 1 97 139 ALA B C 1
ATOM 2740 O O . ALA B 1 139 ? -9.266 -9.148 -2.773 1 97 139 ALA B O 1
ATOM 2741 N N . GLY B 1 140 ? -7.367 -8.789 -3.895 1 97.31 140 GLY B N 1
ATOM 2742 C CA . GLY B 1 140 ? -6.926 -10.164 -3.709 1 97.31 140 GLY B CA 1
ATOM 2743 C C . GLY B 1 140 ? -5.66 -10.273 -2.883 1 97.31 140 GLY B C 1
ATOM 2744 O O . GLY B 1 140 ? -5.723 -10.398 -1.656 1 97.31 140 GLY B O 1
ATOM 2745 N N . PRO B 1 141 ? -4.484 -10.211 -3.557 1 98.25 141 PRO B N 1
ATOM 2746 C CA . PRO B 1 141 ? -3.211 -10.469 -2.881 1 98.25 141 PRO B CA 1
ATOM 2747 C C . PRO B 1 141 ? -2.977 -9.539 -1.69 1 98.25 141 PRO B C 1
ATOM 2749 O O . PRO B 1 141 ? -2.494 -9.984 -0.645 1 98.25 141 PRO B O 1
ATOM 2752 N N . ALA B 1 142 ? -3.344 -8.289 -1.82 1 98.12 142 ALA B N 1
ATOM 2753 C CA . ALA B 1 142 ? -3.055 -7.312 -0.775 1 98.12 142 ALA B CA 1
ATOM 2754 C C . ALA B 1 142 ? -3.836 -7.621 0.498 1 98.12 142 ALA B C 1
ATOM 2756 O O . ALA B 1 142 ? -3.408 -7.27 1.599 1 98.12 142 ALA B O 1
ATOM 2757 N N . GLN B 1 143 ? -4.938 -8.242 0.366 1 96.69 143 GLN B N 1
ATOM 2758 C CA . GLN B 1 143 ? -5.793 -8.531 1.511 1 96.69 143 GLN B CA 1
ATOM 2759 C C . GLN B 1 143 ? -5.656 -9.992 1.946 1 96.69 143 GLN B C 1
ATOM 2761 O O . GLN B 1 143 ? -6.312 -10.422 2.896 1 96.69 143 GLN B O 1
ATOM 2766 N N . SER B 1 144 ? -4.867 -10.773 1.293 1 96.06 144 SER B N 1
ATOM 2767 C CA . SER B 1 144 ? -4.797 -12.219 1.522 1 96.06 144 SER B CA 1
ATOM 2768 C C . SER B 1 144 ? -4.086 -12.531 2.834 1 96.06 144 SER B C 1
ATOM 2770 O O . SER B 1 144 ? -4.281 -13.602 3.41 1 96.06 144 SER B O 1
ATOM 2772 N N . GLY B 1 145 ? -3.199 -11.57 3.264 1 95.75 145 GLY B N 1
ATOM 2773 C CA . GLY B 1 145 ? -2.393 -11.82 4.449 1 95.75 145 GLY B CA 1
ATOM 2774 C C . GLY B 1 145 ? -1.16 -12.656 4.168 1 95.75 145 GLY B C 1
ATOM 2775 O O . GLY B 1 145 ? -0.331 -12.875 5.055 1 95.75 145 GLY B O 1
ATOM 2776 N N . ILE B 1 146 ? -1.048 -13.102 2.973 1 96.88 146 ILE B N 1
ATOM 2777 C CA . ILE B 1 146 ? 0.066 -13.969 2.602 1 96.88 146 ILE B CA 1
ATOM 2778 C C . ILE B 1 146 ? 1.307 -13.117 2.326 1 96.88 146 ILE B C 1
ATOM 2780 O O . ILE B 1 146 ? 2.424 -13.516 2.668 1 96.88 146 ILE B O 1
ATOM 2784 N N . LEU B 1 147 ? 1.077 -11.953 1.734 1 97.25 147 LEU B N 1
ATOM 2785 C CA . LEU B 1 147 ? 2.174 -11.031 1.479 1 97.25 147 LEU B CA 1
ATOM 2786 C C . LEU B 1 147 ? 2.459 -10.172 2.709 1 97.25 147 LEU B C 1
ATOM 2788 O O . LEU B 1 147 ? 1.537 -9.797 3.436 1 97.25 147 LEU B O 1
ATOM 2792 N N . SER B 1 148 ? 3.699 -9.891 2.922 1 96.56 148 SER B N 1
ATOM 2793 C CA . SER B 1 148 ? 4.047 -8.953 3.984 1 96.56 148 SER B CA 1
ATOM 2794 C C . SER B 1 148 ? 3.586 -7.543 3.648 1 96.56 148 SER B C 1
ATOM 2796 O O . SER B 1 148 ? 3.4 -7.207 2.477 1 96.56 148 SER B O 1
ATOM 2798 N N . ASP B 1 149 ? 3.436 -6.703 4.676 1 97.62 149 ASP B N 1
ATOM 2799 C CA . ASP B 1 149 ? 3.057 -5.309 4.457 1 97.62 149 ASP B CA 1
ATOM 2800 C C . ASP B 1 149 ? 4.047 -4.605 3.533 1 97.62 149 ASP B C 1
ATOM 2802 O O . ASP B 1 149 ? 3.648 -3.834 2.66 1 97.62 149 ASP B O 1
ATOM 2806 N N . ARG B 1 150 ? 5.312 -4.859 3.736 1 97.31 150 ARG B N 1
ATOM 2807 C CA . ARG B 1 150 ? 6.348 -4.234 2.92 1 97.31 150 ARG B CA 1
ATOM 2808 C C . ARG B 1 150 ? 6.203 -4.625 1.454 1 97.31 150 ARG B C 1
ATOM 2810 O O . ARG B 1 150 ? 6.359 -3.791 0.562 1 97.31 150 ARG B O 1
ATOM 2817 N N . GLU B 1 151 ? 5.914 -5.898 1.194 1 97.38 151 GLU B N 1
ATOM 2818 C CA . GLU B 1 151 ? 5.703 -6.359 -0.176 1 97.38 151 GLU B CA 1
ATOM 2819 C C . GLU B 1 151 ? 4.5 -5.668 -0.812 1 97.38 151 GLU B C 1
ATOM 2821 O O . GLU B 1 151 ? 4.555 -5.262 -1.976 1 97.38 151 GLU B O 1
ATOM 2826 N N . VAL B 1 152 ? 3.445 -5.547 -0.011 1 98.5 152 VAL B N 1
ATOM 2827 C CA . VAL B 1 152 ? 2.238 -4.895 -0.503 1 98.5 152 VAL B CA 1
ATOM 2828 C C . VAL B 1 152 ? 2.535 -3.428 -0.819 1 98.5 152 VAL B C 1
ATOM 2830 O O . VAL B 1 152 ? 2.127 -2.918 -1.864 1 98.5 152 VAL B O 1
ATOM 2833 N N . VAL B 1 153 ? 3.254 -2.75 0.042 1 98.44 153 VAL B N 1
ATOM 2834 C CA . VAL B 1 153 ? 3.604 -1.348 -0.161 1 98.44 153 VAL B CA 1
ATOM 2835 C C . VAL B 1 153 ? 4.445 -1.202 -1.426 1 98.44 153 VAL B C 1
ATOM 2837 O O . VAL B 1 153 ? 4.188 -0.326 -2.254 1 98.44 153 VAL B O 1
ATOM 2840 N N . ASN B 1 154 ? 5.434 -2.078 -1.565 1 98.06 154 ASN B N 1
ATOM 2841 C CA . ASN B 1 154 ? 6.309 -2.006 -2.732 1 98.06 154 ASN B CA 1
ATOM 2842 C C . ASN B 1 154 ? 5.523 -2.174 -4.031 1 98.06 154 ASN B C 1
ATOM 2844 O O . ASN B 1 154 ? 5.754 -1.448 -5 1 98.06 154 ASN B O 1
ATOM 2848 N N . LEU B 1 155 ? 4.664 -3.107 -4.031 1 98.38 155 LEU B N 1
ATOM 2849 C CA . LEU B 1 155 ? 3.865 -3.344 -5.227 1 98.38 155 LEU B CA 1
ATOM 2850 C C . LEU B 1 155 ? 2.893 -2.195 -5.469 1 98.38 155 LEU B C 1
ATOM 2852 O O . LEU B 1 155 ? 2.689 -1.778 -6.613 1 98.38 155 LEU B O 1
ATOM 2856 N N . PHE B 1 156 ? 2.311 -1.716 -4.41 1 98.44 156 PHE B N 1
ATOM 2857 C CA . PHE B 1 156 ? 1.45 -0.542 -4.5 1 98.44 156 PHE B CA 1
ATOM 2858 C C . PHE B 1 156 ? 2.186 0.619 -5.16 1 98.44 156 PHE B C 1
ATOM 2860 O O . PHE B 1 156 ? 1.67 1.239 -6.094 1 98.44 156 PHE B O 1
ATOM 2867 N N . LEU B 1 157 ? 3.314 0.916 -4.684 1 98.31 157 LEU B N 1
ATOM 2868 C CA . LEU B 1 157 ? 4.113 2.004 -5.234 1 98.31 157 LEU B CA 1
ATOM 2869 C C . LEU B 1 157 ? 4.484 1.721 -6.688 1 98.31 157 LEU B C 1
ATOM 2871 O O . LEU B 1 157 ? 4.465 2.627 -7.527 1 98.31 157 LEU B O 1
ATOM 2875 N N . HIS B 1 158 ? 4.781 0.5 -6.969 1 97.94 158 HIS B N 1
ATOM 2876 C CA . HIS B 1 158 ? 5.102 0.108 -8.336 1 97.94 158 HIS B CA 1
ATOM 2877 C C . HIS B 1 158 ? 3.939 0.401 -9.281 1 97.94 158 HIS B C 1
ATOM 2879 O O . HIS B 1 158 ? 4.148 0.844 -10.414 1 97.94 158 HIS B O 1
ATOM 2885 N N . PHE B 1 159 ? 2.744 0.233 -8.812 1 97.69 159 PHE B N 1
ATOM 2886 C CA . PHE B 1 159 ? 1.551 0.438 -9.625 1 97.69 159 PHE B CA 1
ATOM 2887 C C . PHE B 1 159 ? 1.302 1.923 -9.859 1 97.69 159 PHE B C 1
ATOM 2889 O O . PHE B 1 159 ? 0.73 2.309 -10.883 1 97.69 159 PHE B O 1
ATOM 2896 N N . THR B 1 160 ? 1.666 2.754 -8.953 1 97.25 160 THR B N 1
ATOM 2897 C CA . THR B 1 160 ? 1.045 4.07 -8.875 1 97.25 160 THR B CA 1
ATOM 2898 C C . THR B 1 160 ? 2.057 5.168 -9.203 1 97.25 160 THR B C 1
ATOM 2900 O O . THR B 1 160 ? 1.703 6.191 -9.797 1 97.25 160 THR B O 1
ATOM 2903 N N . VAL B 1 161 ? 3.291 4.961 -8.867 1 96.38 161 VAL B N 1
ATOM 2904 C CA . VAL B 1 161 ? 4.266 6.047 -8.945 1 96.38 161 VAL B CA 1
ATOM 2905 C C . VAL B 1 161 ? 5.027 5.961 -10.266 1 96.38 161 VAL B C 1
ATOM 2907 O O . VAL B 1 161 ? 5.32 4.867 -10.75 1 96.38 161 VAL B O 1
ATOM 2910 N N . ASN B 1 162 ? 5.34 7.117 -10.828 1 94.5 162 ASN B N 1
ATOM 2911 C CA . ASN B 1 162 ? 6.207 7.254 -11.992 1 94.5 162 ASN B CA 1
ATOM 2912 C C . ASN B 1 162 ? 7.438 8.102 -11.672 1 94.5 162 ASN B C 1
ATOM 2914 O O . ASN B 1 162 ? 7.316 9.234 -11.219 1 94.5 162 ASN B O 1
ATOM 2918 N N . PRO B 1 163 ? 8.633 7.559 -11.953 1 94.38 163 PRO B N 1
ATOM 2919 C CA . PRO B 1 163 ? 8.953 6.262 -12.562 1 94.38 163 PRO B CA 1
ATOM 2920 C C . PRO B 1 163 ? 8.656 5.086 -11.633 1 94.38 163 PRO B C 1
ATOM 2922 O O . PRO B 1 163 ? 8.758 5.219 -10.414 1 94.38 163 PRO B O 1
ATOM 2925 N N . LYS B 1 164 ? 8.375 3.955 -12.125 1 94.31 164 LYS B N 1
ATOM 2926 C CA . LYS B 1 164 ? 7.965 2.77 -11.383 1 94.31 164 LYS B CA 1
ATOM 2927 C C . LYS B 1 164 ? 9.125 2.209 -10.562 1 94.31 164 LYS B C 1
ATOM 2929 O O . LYS B 1 164 ? 10.148 1.812 -11.117 1 94.31 164 LYS B O 1
ATOM 2934 N N . PRO B 1 165 ? 8.938 2.24 -9.281 1 95.5 165 PRO B N 1
ATOM 2935 C CA . PRO B 1 165 ? 9.977 1.602 -8.477 1 95.5 165 PRO B CA 1
ATOM 2936 C C . PRO B 1 165 ? 10.141 0.117 -8.789 1 95.5 165 PRO B C 1
ATOM 2938 O O . PRO B 1 165 ? 9.164 -0.565 -9.102 1 95.5 165 PRO B O 1
ATOM 2941 N N .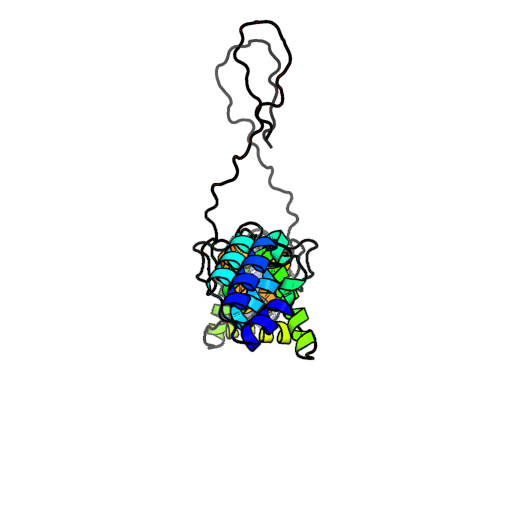 ARG B 1 166 ? 11.32 -0.348 -8.641 1 94.25 166 ARG B N 1
ATOM 2942 C CA . ARG B 1 166 ? 11.609 -1.753 -8.914 1 94.25 166 ARG B CA 1
ATOM 2943 C C . ARG B 1 166 ? 11.023 -2.654 -7.832 1 94.25 166 ARG B C 1
ATOM 2945 O O . ARG B 1 166 ? 11 -2.285 -6.656 1 94.25 166 ARG B O 1
ATOM 2952 N N . VAL B 1 167 ? 10.516 -3.766 -8.289 1 95.88 167 VAL B N 1
ATOM 2953 C CA . VAL B 1 167 ? 10.008 -4.77 -7.359 1 95.88 167 VAL B CA 1
ATOM 2954 C C . VAL B 1 167 ? 10.695 -6.109 -7.621 1 95.88 167 VAL B C 1
ATOM 2956 O O . VAL B 1 167 ? 11.32 -6.301 -8.664 1 95.88 167 VAL B O 1
ATOM 2959 N N . GLU B 1 168 ? 10.617 -7.039 -6.676 1 94.56 168 GLU B N 1
ATOM 2960 C CA . GLU B 1 168 ? 11.305 -8.328 -6.742 1 94.56 168 GLU B CA 1
ATOM 2961 C C . GLU B 1 168 ? 10.469 -9.359 -7.492 1 94.56 168 GLU B C 1
ATOM 2963 O O . GLU B 1 168 ? 10.914 -10.492 -7.703 1 94.56 168 GLU B O 1
ATOM 2968 N N . TYR B 1 169 ? 9.391 -9.062 -7.969 1 97.06 169 TYR B N 1
ATOM 2969 C CA . TYR B 1 169 ? 8.492 -9.977 -8.656 1 97.06 169 TYR B CA 1
ATOM 2970 C C . TYR B 1 169 ? 8.664 -9.875 -10.172 1 97.06 169 TYR B C 1
ATOM 2972 O O . TYR B 1 169 ? 9.062 -8.836 -10.688 1 97.06 169 TYR B O 1
ATOM 2980 N N . ILE B 1 170 ? 8.344 -10.953 -10.836 1 95.44 170 ILE B N 1
ATOM 2981 C CA . ILE B 1 170 ? 8.422 -11.023 -12.297 1 95.44 170 ILE B CA 1
ATOM 2982 C C . ILE B 1 170 ? 7.387 -10.07 -12.906 1 95.44 170 ILE B C 1
ATOM 2984 O O . ILE B 1 170 ? 6.223 -10.07 -12.508 1 95.44 170 ILE B O 1
ATOM 2988 N N . ASP B 1 171 ? 7.758 -9.258 -13.852 1 94.69 171 ASP B N 1
ATOM 2989 C CA . ASP B 1 171 ? 6.855 -8.281 -14.461 1 94.69 171 ASP B CA 1
ATOM 2990 C C . ASP B 1 171 ? 6.715 -8.531 -15.961 1 94.69 171 ASP B C 1
ATOM 2992 O O . ASP B 1 171 ? 6.234 -7.664 -16.703 1 94.69 171 ASP B O 1
ATOM 2996 N N . ARG B 1 172 ? 7.16 -9.703 -16.438 1 94.06 172 ARG B N 1
ATOM 2997 C CA . ARG B 1 172 ? 7.008 -10.062 -17.844 1 94.06 172 ARG B CA 1
ATOM 2998 C C . ARG B 1 172 ? 5.727 -10.859 -18.062 1 94.06 172 ARG B C 1
ATOM 3000 O O . ARG B 1 172 ? 5.438 -11.805 -17.328 1 94.06 172 ARG B O 1
ATOM 3007 N N . PRO B 1 173 ? 4.953 -10.469 -19.047 1 93.38 173 PRO B N 1
ATOM 3008 C CA . PRO B 1 173 ? 3.713 -11.195 -19.328 1 93.38 173 PRO B CA 1
ATOM 3009 C C . PRO B 1 173 ? 3.961 -12.633 -19.781 1 93.38 173 PRO B C 1
ATOM 3011 O O . PRO B 1 173 ? 5.016 -12.93 -20.344 1 93.38 173 PRO B O 1
ATOM 3014 N N . ARG B 1 174 ? 3.229 -13.578 -19.391 1 91.62 174 ARG B N 1
ATOM 3015 C CA . ARG B 1 174 ? 3.365 -14.969 -19.812 1 91.62 174 ARG B CA 1
ATOM 3016 C C . ARG B 1 174 ? 3.18 -15.102 -21.328 1 91.62 174 ARG B C 1
ATOM 3018 O O . ARG B 1 174 ? 3.945 -15.805 -21.984 1 91.62 174 ARG B O 1
ATOM 3025 N N . CYS B 1 175 ? 1.939 -15.031 -21.969 1 69.06 175 CYS B N 1
ATOM 3026 C CA . CYS B 1 175 ? 1.728 -15.328 -23.375 1 69.06 175 CYS B CA 1
ATOM 3027 C C . CYS B 1 175 ? 1.439 -14.055 -24.156 1 69.06 175 CYS B C 1
ATOM 3029 O O . CYS B 1 175 ? 0.89 -13.094 -23.625 1 69.06 175 CYS B O 1
ATOM 3031 N N . CYS B 1 176 ? 2.379 -13.648 -25.047 1 53 176 CYS B N 1
ATOM 3032 C CA . CYS B 1 176 ? 1.904 -12.789 -26.125 1 53 176 CYS B CA 1
ATOM 3033 C C . CYS B 1 176 ? 0.682 -13.398 -26.812 1 53 176 CYS B C 1
ATOM 3035 O O . CYS B 1 176 ? 0.812 -14.266 -27.672 1 53 176 CYS B O 1
ATOM 3037 N N . LEU B 1 177 ? -0.21 -14.203 -26.312 1 39.66 177 LEU B N 1
ATOM 3038 C CA . LEU B 1 177 ? -1.217 -14.492 -27.328 1 39.66 177 LEU B CA 1
ATOM 3039 C C . LEU B 1 177 ? -1.438 -13.281 -28.219 1 39.66 177 LEU B C 1
ATOM 3041 O O . LEU B 1 177 ? -1.168 -12.148 -27.828 1 39.66 177 LEU B O 1
ATOM 3045 N N . ARG B 1 178 ? -1.589 -13.617 -29.703 1 36.66 178 ARG B N 1
ATOM 3046 C CA . ARG B 1 178 ? -2.322 -12.766 -30.625 1 36.66 178 ARG B CA 1
ATOM 3047 C C . ARG B 1 178 ? -3.512 -12.102 -29.938 1 36.66 178 ARG B C 1
ATOM 3049 O O . ARG B 1 178 ? -4.227 -12.75 -29.172 1 36.66 178 ARG B O 1
ATOM 3056 N N . GLY B 1 179 ? -3.59 -10.914 -29.484 1 33.56 179 GLY B N 1
ATOM 3057 C CA . GLY B 1 179 ? -4.785 -10.133 -29.203 1 33.56 179 GLY B CA 1
ATOM 3058 C C . GLY B 1 179 ? -6.055 -10.773 -29.734 1 33.56 179 GLY B C 1
ATOM 3059 O O . GLY B 1 179 ? -6.02 -11.461 -30.75 1 33.56 179 GLY B O 1
ATOM 3060 N N . LYS B 1 180 ? -7.082 -11.281 -29.141 1 31.45 180 LYS B N 1
ATOM 3061 C CA . LYS B 1 180 ? -8.445 -11.172 -29.656 1 31.45 180 LYS B CA 1
ATOM 3062 C C . LYS B 1 180 ? -8.547 -10.094 -30.719 1 31.45 180 LYS B C 1
ATOM 3064 O O . LYS B 1 180 ? -7.914 -9.039 -30.609 1 31.45 180 LYS B O 1
ATOM 3069 N N . GLU B 1 181 ? -8.891 -10.281 -32.062 1 29.91 181 GLU B N 1
ATOM 3070 C CA . GLU B 1 181 ? -9.844 -9.477 -32.812 1 29.91 181 GLU B CA 1
ATOM 30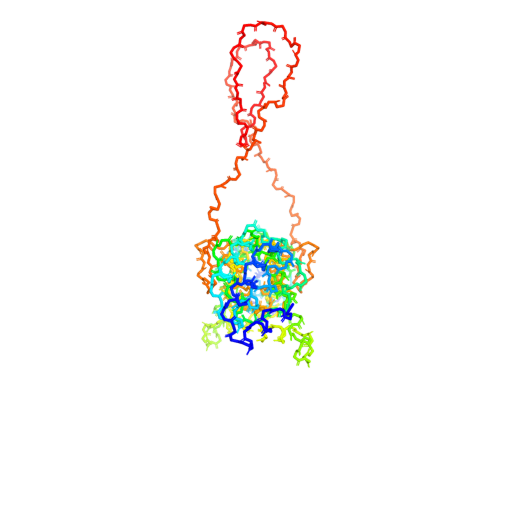71 C C . GLU B 1 181 ? -10.844 -8.797 -31.891 1 29.91 181 GLU B C 1
ATOM 3073 O O . GLU B 1 181 ? -11.492 -9.453 -31.078 1 29.91 181 GLU B O 1
ATOM 3078 N N . CYS B 1 182 ? -10.625 -7.715 -31.188 1 28.17 182 CYS B N 1
ATOM 3079 C CA . CYS B 1 182 ? -11.719 -6.77 -31 1 28.17 182 CYS B CA 1
ATOM 3080 C C . CYS B 1 182 ? -12.773 -6.941 -32.094 1 28.17 182 CYS B C 1
ATOM 3082 O O . CYS B 1 182 ? -12.555 -6.551 -33.219 1 28.17 182 CYS B O 1
ATOM 3084 N N . CYS B 1 183 ? -13.297 -8.164 -32.375 1 27 183 CYS B N 1
ATOM 3085 C CA . CYS B 1 183 ? -14.469 -8.367 -33.219 1 27 183 CYS B CA 1
ATOM 3086 C C . CYS B 1 183 ? -15.484 -7.254 -33 1 27 183 CYS B C 1
ATOM 3088 O O . CYS B 1 183 ? -16.125 -7.18 -31.969 1 27 183 CYS B O 1
ATOM 3090 N N . ILE B 1 184 ? -15.055 -6.074 -33.188 1 27.11 184 ILE B N 1
ATOM 3091 C CA . ILE B 1 184 ? -16 -5.078 -33.656 1 27.11 184 ILE B CA 1
ATOM 3092 C C . ILE B 1 184 ? -16.969 -5.719 -34.656 1 27.11 184 ILE B C 1
ATOM 3094 O O . ILE B 1 184 ? -16.562 -6.152 -35.719 1 27.11 184 ILE B O 1
ATOM 3098 N N . ARG B 1 185 ? -17.75 -6.676 -34.156 1 26.11 185 ARG B N 1
ATOM 3099 C CA . ARG B 1 185 ? -18.984 -6.934 -34.906 1 26.11 185 ARG B CA 1
ATOM 3100 C C . ARG B 1 185 ? -19.531 -5.645 -35.5 1 26.11 185 ARG B C 1
ATOM 3102 O O . ARG B 1 185 ? -19.984 -4.758 -34.75 1 26.11 185 ARG B O 1
ATOM 3109 N N . ARG B 1 186 ? -18.891 -5.012 -36.469 1 23.39 186 ARG B N 1
ATOM 3110 C CA . ARG B 1 186 ? -19.422 -4.117 -37.5 1 23.39 186 ARG B CA 1
ATOM 3111 C C . ARG B 1 186 ? -20.844 -4.52 -37.875 1 23.39 186 ARG B C 1
ATOM 3113 O O . ARG B 1 186 ? -21.609 -3.697 -38.406 1 23.39 186 ARG B O 1
ATOM 3120 N N . PHE B 1 187 ? -21.031 -5.863 -38.031 1 25.52 187 PHE B N 1
ATOM 3121 C CA . PHE B 1 187 ? -22.172 -6.086 -38.906 1 25.52 187 PHE B CA 1
ATOM 3122 C C . PHE B 1 187 ? -23.484 -5.781 -38.188 1 25.52 187 PHE B C 1
ATOM 3124 O O . PHE B 1 187 ? -24.266 -6.688 -37.906 1 25.52 187 PHE B O 1
ATOM 3131 N N . GLN B 1 188 ? -23.391 -5.395 -36.875 1 23.08 188 GLN B N 1
ATOM 3132 C CA . GLN B 1 188 ? -24.812 -5.355 -36.562 1 23.08 188 GLN B CA 1
ATOM 3133 C C . GLN B 1 188 ? -25.625 -4.727 -37.688 1 23.08 188 GLN B C 1
ATOM 3135 O O . GLN B 1 188 ? -26.656 -5.258 -38.094 1 23.08 188 GLN B O 1
ATOM 3140 N N . GLN B 1 189 ? -25.672 -3.336 -37.656 1 23.38 189 GLN B N 1
ATOM 3141 C CA . GLN B 1 189 ? -26.875 -2.783 -38.25 1 23.38 189 GLN B CA 1
ATOM 3142 C C . GLN B 1 189 ? -26.859 -2.939 -39.781 1 23.38 189 GLN B C 1
ATOM 3144 O O . GLN B 1 189 ? -26.141 -2.221 -40.469 1 23.38 189 GLN B O 1
ATOM 3149 N N . VAL B 1 190 ? -26.562 -4.176 -40.188 1 25.67 190 VAL B N 1
ATOM 3150 C CA . VAL B 1 190 ? -27.094 -4.316 -41.531 1 25.67 190 VAL B CA 1
ATOM 3151 C C . VAL B 1 190 ? -28.484 -3.709 -41.625 1 25.67 190 VAL B C 1
ATOM 3153 O O . VAL B 1 190 ? -29.438 -4.238 -41.031 1 25.67 190 VAL B O 1
ATOM 3156 N N . GLU B 1 191 ? -28.625 -2.391 -41.25 1 24.75 191 GLU B N 1
ATOM 3157 C CA . GLU B 1 191 ? -29.875 -1.826 -41.719 1 24.75 191 GLU B CA 1
ATOM 3158 C C . GLU B 1 191 ? -30.219 -2.354 -43.125 1 24.75 191 GLU B C 1
ATOM 3160 O O . GLU B 1 191 ? -29.328 -2.748 -43.875 1 24.75 191 GLU B O 1
ATOM 3165 N N . SER B 1 192 ? -31.406 -2.877 -43.188 1 24.92 192 SER B N 1
ATOM 3166 C CA . SER B 1 192 ? -32.312 -3.166 -44.312 1 24.92 192 SER B CA 1
ATOM 3167 C C . SER B 1 192 ? -31.984 -2.328 -45.531 1 24.92 192 SER B C 1
ATOM 3169 O O . SER B 1 192 ? -31.266 -1.329 -45.438 1 24.92 192 SER B O 1
ATOM 3171 N N . ARG B 1 193 ? -32.594 -2.578 -46.562 1 24.95 193 ARG B N 1
ATOM 3172 C CA . ARG B 1 193 ? -32.906 -2.248 -47.938 1 24.95 193 ARG B CA 1
ATOM 3173 C C . ARG B 1 193 ? -33.156 -0.749 -48.094 1 24.95 193 ARG B C 1
ATOM 3175 O O . ARG B 1 193 ? -33.844 -0.32 -49 1 24.95 193 ARG B O 1
ATOM 3182 N N . TRP B 1 194 ? -32.719 0.161 -47.062 1 24.73 194 TRP B N 1
ATOM 3183 C CA . TRP B 1 194 ? -33.188 1.397 -47.656 1 24.73 194 TRP B CA 1
ATOM 3184 C C . TRP B 1 194 ? -32.531 1.646 -49.031 1 24.73 194 TRP B C 1
ATOM 3186 O O . TRP B 1 194 ? -31.469 1.113 -49.312 1 24.73 194 TRP B O 1
ATOM 3196 N N . GLY B 1 195 ? -33.25 2.357 -49.906 1 25.81 195 GLY B N 1
ATOM 3197 C CA . GLY B 1 195 ? -33.25 3.086 -51.156 1 25.81 195 GLY B CA 1
ATOM 3198 C C . GLY B 1 195 ? -32 3.967 -51.312 1 25.81 195 GLY B C 1
ATOM 3199 O O . GLY B 1 195 ? -31.344 4.316 -50.344 1 25.81 195 GLY B O 1
ATOM 3200 N N . TYR B 1 196 ? -31.266 3.947 -52.406 1 26.2 196 TYR B N 1
ATOM 3201 C CA . TYR B 1 196 ? -30.109 4.543 -53.094 1 26.2 196 TYR B CA 1
ATOM 3202 C C . TYR B 1 196 ? -29.969 6.016 -52.719 1 26.2 196 TYR B C 1
ATOM 3204 O O . TYR B 1 196 ? -29.125 6.719 -53.281 1 26.2 196 TYR B O 1
ATOM 3212 N N . SER B 1 197 ? -30.688 6.715 -51.688 1 25.25 197 SER B N 1
ATOM 3213 C CA . SER B 1 197 ? -30.422 8.109 -52.031 1 25.25 197 SER B CA 1
ATOM 3214 C C . SER B 1 197 ? -28.969 8.477 -51.688 1 25.25 197 SER B C 1
ATOM 3216 O O . SER B 1 197 ? -28.312 7.781 -50.906 1 25.25 197 SER B O 1
ATOM 3218 N N . GLY B 1 198 ? -28.266 9.547 -52 1 26.62 198 GLY B N 1
ATOM 3219 C CA . GLY B 1 198 ? -26.984 10.195 -52.219 1 26.62 198 GLY B CA 1
ATOM 3220 C C . GLY B 1 198 ? -26.156 10.32 -50.938 1 26.62 198 GLY B C 1
ATOM 3221 O O . GLY B 1 198 ? -24.922 10.336 -51 1 26.62 198 GLY B O 1
ATOM 3222 N N . THR B 1 199 ? -26.641 10.914 -49.719 1 25.5 199 THR B N 1
ATOM 3223 C CA . THR B 1 199 ? -25.812 11.805 -48.938 1 25.5 199 THR B CA 1
ATOM 3224 C C . THR B 1 199 ? -24.922 11 -47.969 1 25.5 199 THR B C 1
ATOM 3226 O O . THR B 1 199 ? -25.281 9.883 -47.594 1 25.5 199 THR B O 1
ATOM 3229 N N . SER B 1 200 ? -23.594 11.484 -47.594 1 25.89 200 SER B N 1
ATOM 3230 C CA . SER B 1 200 ? -22.391 10.992 -46.938 1 25.89 200 SER B CA 1
ATOM 3231 C C . SER B 1 200 ? -22.688 10.617 -45.469 1 25.89 200 SER B C 1
ATOM 3233 O O . SER B 1 200 ? -23.219 11.422 -44.719 1 25.89 200 SER B O 1
ATOM 3235 N N . ASP B 1 201 ? -22.938 9.336 -45 1 26.53 201 ASP B N 1
ATOM 3236 C CA . ASP B 1 201 ? -23.484 8.766 -43.781 1 26.53 201 ASP B CA 1
ATOM 3237 C C . ASP B 1 201 ? -22.516 8.914 -42.625 1 26.53 201 ASP B C 1
ATOM 3239 O O . ASP B 1 201 ? -21.344 8.523 -42.719 1 26.53 201 ASP B O 1
ATOM 3243 N N . ARG B 1 202 ? -22.734 10.016 -41.688 1 27.38 202 ARG B N 1
ATOM 3244 C CA . ARG B 1 202 ? -22 10.438 -40.5 1 27.38 202 ARG B CA 1
ATOM 3245 C C . ARG B 1 202 ? -22.109 9.391 -39.375 1 27.38 202 ARG B C 1
ATOM 3247 O O . ARG B 1 202 ? -23.203 8.984 -39 1 27.38 202 ARG B O 1
ATOM 3254 N N . ILE B 1 203 ? -21.156 8.406 -39.25 1 24.25 203 ILE B N 1
ATOM 3255 C CA . ILE B 1 203 ? -21.188 7.27 -38.344 1 24.25 203 ILE B CA 1
ATOM 3256 C C . ILE B 1 203 ? -21 7.766 -36.906 1 24.25 203 ILE B C 1
ATOM 3258 O O . ILE B 1 203 ? -20.047 8.5 -36.594 1 24.25 203 ILE B O 1
ATOM 3262 N N . ARG B 1 204 ? -22.047 7.992 -36.156 1 23.89 204 ARG B N 1
ATOM 3263 C CA . ARG B 1 204 ? -22.156 8.406 -34.75 1 23.89 204 ARG B CA 1
ATOM 3264 C C . ARG B 1 204 ? -21.641 7.32 -33.812 1 23.89 204 ARG B C 1
ATOM 3266 O O . ARG B 1 204 ? -22.188 6.211 -33.781 1 23.89 204 ARG B O 1
ATOM 3273 N N . CYS B 1 205 ? -20.312 7.176 -33.625 1 22.42 205 CYS B N 1
ATOM 3274 C CA . CYS B 1 205 ? -19.766 6.184 -32.719 1 22.42 205 CYS B CA 1
ATOM 3275 C C . CYS B 1 205 ? -20.094 6.539 -31.266 1 22.42 205 CYS B C 1
ATOM 3277 O O . CYS B 1 205 ? -19.922 7.684 -30.844 1 22.42 205 CYS B O 1
ATOM 3279 N N . ASN B 1 206 ? -21.141 6.027 -30.812 1 21.03 206 ASN B N 1
ATOM 3280 C CA . ASN B 1 206 ? -21.594 6.117 -29.422 1 21.03 206 ASN B CA 1
ATOM 3281 C C . ASN B 1 206 ? -20.516 5.676 -28.438 1 21.03 206 ASN B C 1
ATOM 3283 O O . ASN B 1 206 ? -19.969 4.578 -28.562 1 21.03 206 ASN B O 1
ATOM 3287 N N . TYR B 1 207 ? -19.688 6.641 -27.922 1 21.89 207 TYR B N 1
ATOM 3288 C CA . TYR B 1 207 ? -18.812 6.512 -26.766 1 21.89 207 TYR B CA 1
ATOM 3289 C C . TYR B 1 207 ? -19.594 6.02 -25.547 1 21.89 207 TYR B C 1
ATOM 3291 O O . TYR B 1 207 ? -20.781 6.32 -25.406 1 21.89 207 TYR B O 1
#

pLDDT: mean 81.16, std 25.95, range [20.5, 98.62]

Sequence (414 aa):
MTTLYTAKKYAVPALEAHCVEFLTKHLRADNAFMLLTQARLFDEPQLASLCLDTIDKSTMDAISAEGFTDIDIDTLCAVLERDTLSIRESRLFGAVVRWAEAECQRQQLPVTFGNKQKVLGKALSLIRFPLMTIEEFAAGPAQSGILSDREVVNLFLHFTVNPKPRVEYIDRPRCCLRGKECCIRRFQQVESRWGYSGTSDRIRCNYMTTLYTAKKYAVPALEAHCVEFLTKHLRADNAFMLLTQARLFDEPQLASLCLDTIDKSTMDAISAEGFTDIDIDTLCAVLERDTLSIRESRLFGAVVRWAEAECQRQQLPVTFGNKQKVLGKALSLIRFPLMTIEEFAAGPAQSGILSDREVVNLFLHFTVNPKPRVEYIDRPRCCLRGKECCIRRFQQVESRWGYSGTSDRIRCNY

Organism: Puma concolor (NCBI:txid9696)